Protein AF-A0ABD1EQE5-F1 (afdb_monomer_lite)

Radius of gyration: 62.03 Å; chains: 1; bounding box: 117×88×212 Å

Structure (mmCIF, N/CA/C/O backbone):
data_AF-A0ABD1EQE5-F1
#
_entry.id   AF-A0ABD1EQE5-F1
#
loop_
_atom_site.group_PDB
_atom_site.id
_atom_site.type_symbol
_atom_site.label_atom_id
_atom_site.label_alt_id
_atom_site.label_comp_id
_atom_site.label_asym_id
_atom_site.label_entity_id
_atom_site.label_seq_id
_atom_site.pdbx_PDB_ins_code
_atom_site.Cartn_x
_atom_site.Cartn_y
_atom_site.Cartn_z
_atom_site.occupancy
_atom_site.B_iso_or_equiv
_atom_site.auth_seq_id
_atom_site.auth_comp_id
_atom_site.auth_asym_id
_atom_site.auth_atom_id
_atom_site.pdbx_PDB_model_num
ATOM 1 N N . MET A 1 1 ? 11.397 -21.547 83.114 1.00 36.50 1 MET A N 1
ATOM 2 C CA . MET A 1 1 ? 11.587 -22.990 83.380 1.00 36.50 1 MET A CA 1
ATOM 3 C C . MET A 1 1 ? 10.713 -23.714 82.363 1.00 36.50 1 MET A C 1
ATOM 5 O O . MET A 1 1 ? 9.507 -23.575 82.460 1.00 36.50 1 MET A O 1
ATOM 9 N N . ALA A 1 2 ? 11.245 -24.028 81.175 1.00 34.75 2 ALA A N 1
ATOM 10 C CA . ALA A 1 2 ? 11.877 -25.315 80.811 1.00 34.75 2 ALA A CA 1
ATOM 11 C C . ALA A 1 2 ? 10.829 -26.460 80.877 1.00 34.75 2 ALA A C 1
ATOM 13 O O . ALA A 1 2 ? 10.224 -26.623 81.926 1.00 34.75 2 ALA A O 1
ATOM 14 N N . SER A 1 3 ? 10.509 -27.246 79.838 1.00 38.44 3 SER A N 1
ATOM 15 C CA . SER A 1 3 ? 11.343 -27.751 78.736 1.00 38.44 3 SER A CA 1
ATOM 16 C C . SER A 1 3 ? 10.497 -28.382 77.605 1.00 38.44 3 SER A C 1
ATOM 18 O O . SER A 1 3 ? 9.553 -29.104 77.898 1.00 38.44 3 SER A O 1
ATOM 20 N N . ASN A 1 4 ? 10.917 -28.167 76.351 1.00 39.38 4 ASN A N 1
ATOM 21 C CA . ASN A 1 4 ? 11.174 -29.151 75.275 1.00 39.38 4 ASN A CA 1
ATOM 22 C C . ASN A 1 4 ? 10.191 -30.297 74.941 1.00 39.38 4 ASN A C 1
ATOM 24 O O . ASN A 1 4 ? 9.980 -31.198 75.746 1.00 39.38 4 ASN A O 1
ATOM 28 N N . THR A 1 5 ? 9.796 -30.373 73.660 1.00 47.44 5 THR A N 1
ATOM 29 C CA . THR A 1 5 ? 10.167 -31.424 72.664 1.00 47.44 5 THR A CA 1
ATOM 30 C C . THR A 1 5 ? 9.496 -31.093 71.308 1.00 47.44 5 THR A C 1
ATOM 32 O O . THR A 1 5 ? 8.304 -30.820 71.281 1.00 47.44 5 THR A O 1
ATOM 35 N N . ASN A 1 6 ? 10.275 -30.808 70.250 1.00 37.81 6 ASN A N 1
ATOM 36 C CA . ASN A 1 6 ? 10.642 -31.697 69.117 1.00 37.81 6 ASN A CA 1
ATOM 37 C C . ASN A 1 6 ? 9.476 -31.988 68.135 1.00 37.81 6 ASN A C 1
ATOM 39 O O . ASN A 1 6 ? 8.396 -32.343 68.575 1.00 37.81 6 ASN A O 1
ATOM 43 N N . ASP A 1 7 ? 9.597 -31.987 66.804 1.00 36.97 7 ASP A N 1
ATOM 44 C CA . ASP A 1 7 ? 10.694 -31.741 65.858 1.00 36.97 7 ASP A CA 1
ATOM 45 C C . ASP A 1 7 ? 10.131 -31.896 64.415 1.00 36.97 7 ASP A C 1
ATOM 47 O O . ASP A 1 7 ? 9.078 -32.513 64.245 1.00 36.97 7 ASP A O 1
ATOM 51 N N . LYS A 1 8 ? 10.912 -31.473 63.406 1.00 38.47 8 LYS A N 1
ATOM 52 C CA . LYS A 1 8 ? 10.829 -31.772 61.946 1.00 38.47 8 LYS A CA 1
ATOM 53 C C . LYS A 1 8 ? 10.055 -30.824 61.016 1.00 38.47 8 LYS A C 1
ATOM 55 O O . LYS A 1 8 ? 8.949 -31.099 60.559 1.00 38.47 8 LYS A O 1
ATOM 60 N N . PHE A 1 9 ? 10.778 -29.779 60.619 1.00 34.81 9 PHE A N 1
ATOM 61 C CA . PHE A 1 9 ? 10.768 -29.195 59.274 1.00 34.81 9 PHE A CA 1
ATOM 62 C C . PHE A 1 9 ? 11.514 -30.121 58.290 1.00 34.81 9 PHE A C 1
ATOM 64 O O . PHE A 1 9 ? 12.523 -30.721 58.663 1.00 34.81 9 PHE A O 1
ATOM 71 N N . VAL A 1 10 ? 11.037 -30.223 57.046 1.00 43.88 10 VAL A N 1
ATOM 72 C CA . VAL A 1 10 ? 11.751 -30.850 55.921 1.00 43.88 10 VAL A CA 1
ATOM 73 C C . VAL A 1 10 ? 11.972 -29.778 54.860 1.00 43.88 10 VAL A C 1
ATOM 75 O O . VAL A 1 10 ? 11.009 -29.257 54.301 1.00 43.88 10 VAL A O 1
ATOM 78 N N . ASP A 1 11 ? 13.244 -29.462 54.626 1.00 37.62 11 ASP A N 1
ATOM 79 C CA . ASP A 1 11 ? 13.738 -28.662 53.508 1.00 37.62 11 ASP A CA 1
ATOM 80 C C . ASP A 1 11 ? 13.600 -29.440 52.192 1.00 37.62 11 ASP A C 1
ATOM 82 O O . ASP A 1 11 ? 13.929 -30.626 52.115 1.00 37.62 11 ASP A O 1
ATOM 86 N N . LEU A 1 12 ? 13.145 -28.753 51.145 1.00 37.25 12 LEU A N 1
ATOM 87 C CA . LEU A 1 12 ? 13.143 -29.224 49.762 1.00 37.25 12 LEU A CA 1
ATOM 88 C C . LEU A 1 12 ? 13.884 -28.183 48.922 1.00 37.25 12 LEU A C 1
ATOM 90 O O . LEU A 1 12 ? 13.314 -27.186 48.483 1.00 37.25 12 LEU A O 1
ATOM 94 N N . HIS A 1 13 ? 15.177 -28.435 48.747 1.00 41.34 13 HIS A N 1
ATOM 95 C CA . HIS A 1 13 ? 16.031 -27.835 47.733 1.00 41.34 13 HIS A CA 1
ATOM 96 C C . HIS A 1 13 ? 16.523 -28.961 46.808 1.00 41.34 13 HIS A C 1
ATOM 98 O O . HIS A 1 13 ? 16.702 -30.092 47.258 1.00 41.34 13 HIS A O 1
ATOM 104 N N . ASP A 1 14 ? 16.745 -28.599 45.544 1.00 38.81 14 ASP A N 1
ATOM 105 C CA . ASP A 1 14 ? 17.485 -29.316 44.493 1.00 38.81 14 ASP A CA 1
ATOM 106 C C . ASP A 1 14 ? 16.686 -30.238 43.558 1.00 38.81 14 ASP A C 1
ATOM 108 O O . ASP A 1 14 ? 16.529 -31.433 43.787 1.00 38.81 14 ASP A O 1
ATOM 112 N N . TYR A 1 15 ? 16.283 -29.667 42.416 1.00 36.75 15 TYR A N 1
ATOM 113 C CA . TYR A 1 15 ? 16.227 -30.368 41.129 1.00 36.75 15 TYR A CA 1
ATOM 114 C C . TYR A 1 15 ? 16.634 -29.399 40.006 1.00 36.75 15 TYR A C 1
ATOM 116 O O . TYR A 1 15 ? 15.793 -28.787 39.350 1.00 36.75 15 TYR A O 1
ATOM 124 N N . ASP A 1 16 ? 17.945 -29.274 39.797 1.00 36.00 16 ASP A N 1
ATOM 125 C CA . ASP A 1 16 ? 18.536 -28.814 38.539 1.00 36.00 16 ASP A CA 1
ATOM 126 C C . ASP A 1 16 ? 18.628 -30.020 37.590 1.00 36.00 16 ASP A C 1
ATOM 128 O O . ASP A 1 16 ? 19.339 -30.986 37.872 1.00 36.00 16 ASP A O 1
ATOM 132 N N . TRP A 1 17 ? 17.908 -29.983 36.464 1.00 42.78 17 TRP A N 1
ATOM 133 C CA . TRP A 1 17 ? 18.085 -30.938 35.364 1.00 42.78 17 TRP A CA 1
ATOM 134 C C . TRP A 1 17 ? 18.607 -30.203 34.127 1.00 42.78 17 TRP A C 1
ATOM 136 O O . TRP A 1 17 ? 17.960 -29.319 33.565 1.00 42.78 17 TRP A O 1
ATOM 146 N N . GLU A 1 18 ? 19.792 -30.618 33.692 1.00 34.59 18 GLU A N 1
ATOM 147 C CA . GLU A 1 18 ? 20.523 -30.149 32.521 1.00 34.59 18 GLU A CA 1
ATOM 148 C C . GLU A 1 18 ? 19.745 -30.370 31.210 1.00 34.59 18 GLU A C 1
ATOM 150 O O . GLU A 1 18 ? 19.454 -31.500 30.818 1.00 34.59 18 GLU A O 1
ATOM 155 N N . CYS A 1 19 ? 19.476 -29.298 30.459 1.00 35.41 19 CYS A N 1
ATOM 156 C CA . CYS A 1 19 ? 19.021 -29.380 29.067 1.00 35.41 19 CYS A CA 1
ATOM 157 C C . CYS A 1 19 ? 20.088 -28.780 28.140 1.00 35.41 19 CYS A C 1
ATOM 159 O O . CYS A 1 19 ? 19.960 -27.674 27.621 1.00 35.41 19 CYS A O 1
ATOM 161 N N . SER A 1 20 ? 21.195 -29.508 27.976 1.00 36.16 20 SER A N 1
ATOM 162 C CA . SER A 1 20 ? 22.268 -29.201 27.021 1.00 36.16 20 SER A CA 1
ATOM 163 C C . SER A 1 20 ? 22.683 -30.456 26.254 1.00 36.16 20 SER A C 1
ATOM 165 O O . SER A 1 20 ? 23.714 -31.055 26.535 1.00 36.16 20 SER A O 1
ATOM 167 N N . SER A 1 21 ? 21.880 -30.869 25.268 1.00 36.22 21 SER A N 1
ATOM 168 C CA . SER A 1 21 ? 22.338 -31.662 24.110 1.00 36.22 21 SER A CA 1
ATOM 169 C C . SER A 1 21 ? 21.183 -31.955 23.162 1.00 36.22 21 SER A C 1
ATOM 171 O O . SER A 1 21 ? 20.510 -32.963 23.320 1.00 36.22 21 SER A O 1
ATOM 173 N N . LEU A 1 22 ? 20.962 -31.091 22.165 1.00 34.62 22 LEU A N 1
ATOM 174 C CA . LEU A 1 22 ? 20.260 -31.439 20.914 1.00 34.62 22 LEU A CA 1
ATOM 175 C C . LEU A 1 22 ? 20.482 -30.357 19.837 1.00 34.62 22 LEU A C 1
ATOM 177 O O . LEU A 1 22 ? 19.563 -29.837 19.214 1.00 34.62 22 LEU A O 1
ATOM 181 N N . LYS A 1 23 ? 21.753 -30.010 19.606 1.00 41.19 23 LYS A N 1
ATOM 182 C CA . LYS A 1 23 ? 22.208 -29.294 18.403 1.00 41.19 23 LYS A CA 1
ATOM 183 C C . LYS A 1 23 ? 23.331 -30.083 17.742 1.00 41.19 23 LYS A C 1
ATOM 185 O O . LYS A 1 23 ? 24.490 -29.710 17.849 1.00 41.19 23 LYS A O 1
ATOM 190 N N . GLN A 1 24 ? 22.991 -31.185 17.079 1.00 39.94 24 GLN A N 1
ATOM 191 C CA . GLN A 1 24 ? 23.781 -31.752 15.981 1.00 39.94 24 GLN A CA 1
ATOM 192 C C . GLN A 1 24 ? 23.033 -32.935 15.362 1.00 39.94 24 GLN A C 1
ATOM 194 O O . GLN A 1 24 ? 22.607 -33.831 16.082 1.00 39.94 24 GLN A O 1
ATOM 199 N N . LYS A 1 25 ? 22.987 -32.950 14.024 1.00 38.41 25 LYS A N 1
ATOM 200 C CA . LYS A 1 25 ? 22.310 -33.900 13.119 1.00 38.41 25 LYS A CA 1
ATOM 201 C C . LYS A 1 25 ? 20.866 -33.520 12.790 1.00 38.41 25 LYS A C 1
ATOM 203 O O . LYS A 1 25 ? 19.945 -33.945 13.462 1.00 38.41 25 LYS A O 1
ATOM 208 N N . ILE A 1 26 ? 20.695 -32.777 11.699 1.00 34.84 26 ILE A N 1
ATOM 209 C CA . ILE A 1 26 ? 20.051 -33.273 10.474 1.00 34.84 26 ILE A CA 1
ATOM 210 C C . ILE A 1 26 ? 20.549 -32.361 9.351 1.00 34.84 26 ILE A C 1
ATOM 212 O O . ILE A 1 26 ? 20.173 -31.204 9.221 1.00 34.84 26 ILE A O 1
ATOM 216 N N . ASN A 1 27 ? 21.503 -32.889 8.598 1.00 35.00 27 ASN A N 1
ATOM 217 C CA . ASN A 1 27 ? 21.880 -32.416 7.281 1.00 35.00 27 ASN A CA 1
ATOM 218 C C . ASN A 1 27 ? 22.115 -33.699 6.476 1.00 35.00 27 ASN A C 1
ATOM 220 O O . ASN A 1 27 ? 22.775 -34.604 6.999 1.00 35.00 27 ASN A O 1
ATOM 224 N N . LYS A 1 28 ? 21.588 -33.746 5.246 1.00 40.06 28 LYS A N 1
ATOM 225 C CA . LYS A 1 28 ? 21.499 -34.874 4.289 1.00 40.06 28 LYS A CA 1
ATOM 226 C C . LYS A 1 28 ? 20.154 -35.608 4.268 1.00 40.06 28 LYS A C 1
ATOM 228 O O . LYS A 1 28 ? 19.977 -36.586 4.983 1.00 40.06 28 LYS A O 1
ATOM 233 N N . SER A 1 29 ? 19.305 -35.221 3.317 1.00 33.66 29 SER A N 1
ATOM 234 C CA . SER A 1 29 ? 18.952 -36.109 2.198 1.00 33.66 29 SER A CA 1
ATOM 235 C C . SER A 1 29 ? 18.052 -35.379 1.201 1.00 33.66 29 SER A C 1
ATOM 237 O O . SER A 1 29 ? 16.838 -35.328 1.379 1.00 33.66 29 SER A O 1
ATOM 239 N N . ASP A 1 30 ? 18.667 -34.866 0.136 1.00 39.84 30 ASP A N 1
ATOM 240 C CA . ASP A 1 30 ? 18.013 -34.684 -1.156 1.00 39.84 30 ASP A CA 1
ATOM 241 C C . ASP A 1 30 ? 17.651 -36.060 -1.719 1.00 39.84 30 ASP A C 1
ATOM 243 O O . ASP A 1 30 ? 18.525 -36.924 -1.849 1.00 39.84 30 ASP A O 1
ATOM 247 N N . LYS A 1 31 ? 16.381 -36.260 -2.074 1.00 38.16 31 LYS A N 1
ATOM 248 C CA . LYS A 1 31 ? 15.965 -37.167 -3.149 1.00 38.16 31 LYS A CA 1
ATOM 249 C C . LYS A 1 31 ? 14.550 -36.813 -3.599 1.00 38.16 31 LYS A C 1
ATOM 251 O O . LYS A 1 31 ? 13.582 -37.012 -2.873 1.00 38.16 31 LYS A O 1
ATOM 256 N N . LEU A 1 32 ? 14.499 -36.273 -4.813 1.00 38.09 32 LEU A N 1
ATOM 257 C CA . LEU A 1 32 ? 13.324 -36.074 -5.651 1.00 38.09 32 LEU A CA 1
ATOM 258 C C . LEU A 1 32 ? 12.562 -37.393 -5.833 1.00 38.09 32 LEU A C 1
ATOM 260 O O . LEU A 1 32 ? 13.154 -38.392 -6.243 1.00 38.09 32 LEU A O 1
ATOM 264 N N . VAL A 1 33 ? 11.257 -37.360 -5.573 1.00 36.16 33 VAL A N 1
ATOM 265 C CA . VAL A 1 33 ? 10.267 -38.308 -6.096 1.00 36.16 33 VAL A CA 1
ATOM 266 C C . VAL A 1 33 ? 9.081 -37.463 -6.562 1.00 36.16 33 VAL A C 1
ATOM 268 O O . VAL A 1 33 ? 8.516 -36.707 -5.773 1.00 36.16 33 VAL A O 1
ATOM 271 N N . GLU A 1 34 ? 8.781 -37.531 -7.857 1.00 42.22 34 GLU A N 1
ATOM 272 C CA . GLU A 1 34 ? 7.606 -36.920 -8.489 1.00 42.22 34 GLU A CA 1
ATOM 273 C C . GLU A 1 34 ? 6.311 -37.547 -7.941 1.00 42.22 34 GLU A C 1
ATOM 275 O O . GLU A 1 34 ? 6.298 -38.757 -7.695 1.00 42.22 34 GLU A O 1
ATOM 280 N N . PRO A 1 35 ? 5.212 -36.791 -7.768 1.00 44.31 35 PRO A N 1
ATOM 281 C CA . PRO A 1 35 ? 3.918 -37.393 -7.494 1.00 44.31 35 PRO A CA 1
ATOM 282 C C . PRO A 1 35 ? 3.145 -37.635 -8.796 1.00 44.31 35 PRO A C 1
ATOM 284 O O . PRO A 1 35 ? 2.847 -36.709 -9.549 1.00 44.31 35 PRO A O 1
ATOM 287 N N . GLU A 1 36 ? 2.818 -38.908 -9.014 1.00 36.69 36 GLU A N 1
ATOM 288 C CA . GLU A 1 36 ? 1.867 -39.392 -10.011 1.00 36.69 36 GLU A CA 1
ATOM 289 C C . GLU A 1 36 ? 0.434 -38.902 -9.738 1.00 36.69 36 GLU A C 1
ATOM 291 O O . GLU A 1 36 ? 0.013 -38.687 -8.597 1.00 36.69 36 GLU A O 1
ATOM 296 N N . ASP A 1 37 ? -0.314 -38.780 -10.833 1.00 41.03 37 ASP A N 1
ATOM 297 C CA . ASP A 1 37 ? -1.721 -38.412 -10.933 1.00 41.03 37 ASP A CA 1
ATOM 298 C C . ASP A 1 37 ? -2.649 -39.241 -10.027 1.00 41.03 37 ASP A C 1
ATOM 300 O O . ASP A 1 37 ? -2.826 -40.446 -10.218 1.00 41.03 37 ASP A O 1
ATOM 304 N N . PHE A 1 38 ? -3.362 -38.570 -9.117 1.00 33.16 38 PHE A N 1
ATOM 305 C CA . PHE A 1 38 ? -4.524 -39.134 -8.425 1.00 33.16 38 PHE A CA 1
ATOM 306 C C . PHE A 1 38 ? -5.801 -38.383 -8.820 1.00 33.16 38 PHE A C 1
ATOM 308 O O . PHE A 1 38 ? -6.088 -37.288 -8.339 1.00 33.16 38 PHE A O 1
ATOM 315 N N . LYS A 1 39 ? -6.595 -39.011 -9.695 1.00 40.59 39 LYS A N 1
ATOM 316 C CA . LYS A 1 39 ? -8.013 -38.693 -9.904 1.00 40.59 39 LYS A CA 1
ATOM 317 C C . LYS A 1 39 ? -8.822 -39.231 -8.725 1.00 40.59 39 LYS A C 1
ATOM 319 O O . LYS A 1 39 ? -8.800 -40.433 -8.469 1.00 40.59 39 LYS A O 1
ATOM 324 N N . LEU A 1 40 ? -9.582 -38.363 -8.062 1.00 34.91 40 LEU A N 1
ATOM 325 C CA . LEU A 1 40 ? -10.651 -38.758 -7.148 1.00 34.91 40 LEU A CA 1
ATOM 326 C C . LEU A 1 40 ? -11.962 -38.113 -7.600 1.00 34.91 40 LEU A C 1
ATOM 328 O O . LEU A 1 40 ? -12.157 -36.905 -7.484 1.00 34.91 40 LEU A O 1
ATOM 332 N N . ASP A 1 41 ? -12.848 -38.959 -8.121 1.00 36.59 41 ASP A N 1
ATOM 333 C CA . ASP A 1 41 ? -14.261 -38.665 -8.326 1.00 36.59 41 ASP A CA 1
ATOM 334 C C . ASP A 1 41 ? -14.945 -38.429 -6.971 1.00 36.59 41 ASP A C 1
ATOM 336 O O . ASP A 1 41 ? -14.766 -39.200 -6.027 1.00 36.59 41 ASP A O 1
ATOM 340 N N . SER A 1 42 ? -15.769 -37.384 -6.879 1.00 34.06 42 SER A N 1
ATOM 341 C CA . SER A 1 42 ? -16.669 -37.148 -5.745 1.00 34.06 42 SER A CA 1
ATOM 342 C C . SER A 1 42 ? -18.108 -37.019 -6.248 1.00 34.06 42 SER A C 1
ATOM 344 O O . SER A 1 42 ? -18.366 -36.173 -7.108 1.00 34.06 42 SER A O 1
ATOM 346 N N . PRO A 1 43 ? -19.069 -37.813 -5.736 1.00 46.91 43 PRO A N 1
ATOM 347 C CA . PRO A 1 43 ? -20.470 -37.656 -6.080 1.00 46.91 43 PRO A CA 1
ATOM 348 C C . PRO A 1 43 ? -21.180 -36.666 -5.148 1.00 46.91 43 PRO A C 1
ATOM 350 O O . PRO A 1 43 ? -20.974 -36.616 -3.937 1.00 46.91 43 PRO A O 1
ATOM 353 N N . SER A 1 44 ? -22.080 -35.912 -5.768 1.00 37.34 44 SER A N 1
ATOM 354 C CA . SER A 1 44 ? -23.047 -34.981 -5.195 1.00 37.34 44 SER A CA 1
ATOM 355 C C . SER A 1 44 ? -23.954 -35.597 -4.123 1.00 37.34 44 SER A C 1
ATOM 357 O O . SER A 1 44 ? -24.582 -36.627 -4.378 1.00 37.34 44 SER A O 1
ATOM 359 N N . LEU A 1 45 ? -24.176 -34.882 -3.014 1.00 32.53 45 LEU A N 1
ATOM 360 C CA . LEU A 1 45 ? -25.354 -35.080 -2.165 1.00 32.53 45 LEU A CA 1
ATOM 361 C C . LEU A 1 45 ? -26.027 -33.739 -1.838 1.00 32.53 45 LEU A C 1
ATOM 363 O O . LEU A 1 45 ? -25.461 -32.871 -1.182 1.00 32.53 45 LEU A O 1
ATOM 367 N N . LYS A 1 46 ? -27.267 -33.600 -2.316 1.00 38.50 46 LYS A N 1
ATOM 368 C CA . LYS A 1 46 ? -28.228 -32.555 -1.948 1.00 38.50 46 LYS A CA 1
ATOM 369 C C . LYS A 1 46 ? -28.860 -32.913 -0.606 1.00 38.50 46 LYS A C 1
ATOM 371 O O . LYS A 1 46 ? -29.422 -34.001 -0.514 1.00 38.50 46 LYS A O 1
ATOM 376 N N . GLN A 1 47 ? -28.928 -31.982 0.345 1.00 32.22 47 GLN A N 1
ATOM 377 C CA . GLN A 1 47 ? -29.996 -31.978 1.350 1.00 32.22 47 GLN A CA 1
ATOM 378 C C . GLN A 1 47 ? -30.488 -30.556 1.639 1.00 32.22 47 GLN A C 1
ATOM 380 O O . GLN A 1 47 ? -29.722 -29.651 1.946 1.00 32.22 47 GLN A O 1
ATOM 385 N N . LYS A 1 48 ? -31.807 -30.404 1.482 1.00 37.56 48 LYS A N 1
ATOM 386 C CA . LYS A 1 48 ? -32.649 -29.291 1.925 1.00 37.56 48 LYS A CA 1
ATOM 387 C C . LYS A 1 48 ? -32.923 -29.448 3.418 1.00 37.56 48 LYS A C 1
ATOM 389 O O . LYS A 1 48 ? -33.312 -30.546 3.802 1.00 37.56 48 LYS A O 1
ATOM 394 N N . THR A 1 49 ? -32.955 -28.350 4.169 1.00 31.59 49 THR A N 1
ATOM 395 C CA . THR A 1 49 ? -33.915 -28.179 5.273 1.00 31.59 49 THR A CA 1
ATOM 396 C C . THR A 1 49 ? -34.269 -26.706 5.452 1.00 31.59 49 THR A C 1
ATOM 398 O O . THR A 1 49 ? -33.410 -25.877 5.733 1.00 31.59 49 THR A O 1
ATOM 401 N N . ASN A 1 50 ? -35.562 -26.427 5.285 1.00 31.56 50 ASN A N 1
ATOM 402 C CA . ASN A 1 50 ? -36.268 -25.251 5.780 1.00 31.56 50 ASN A CA 1
ATOM 403 C C . ASN A 1 50 ? -36.303 -25.268 7.312 1.00 31.56 50 ASN A C 1
ATOM 405 O O . ASN A 1 50 ? -36.590 -26.328 7.858 1.00 31.56 50 ASN A O 1
ATOM 409 N N . THR A 1 51 ? -36.217 -24.101 7.950 1.00 31.30 51 THR A N 1
ATOM 410 C CA . THR A 1 51 ? -37.100 -23.726 9.072 1.00 31.30 51 THR A CA 1
ATOM 411 C C . THR A 1 51 ? -37.121 -22.206 9.229 1.00 31.30 51 THR A C 1
ATOM 413 O O . THR A 1 51 ? -36.097 -21.572 9.455 1.00 31.30 51 THR A O 1
ATOM 416 N N . SER A 1 52 ? -38.326 -21.668 9.068 1.00 33.56 52 SER A N 1
ATOM 417 C CA . SER A 1 52 ? -38.805 -20.358 9.511 1.00 33.56 52 SER A CA 1
ATOM 418 C C . SER A 1 52 ? -38.774 -20.279 11.036 1.00 33.56 52 SER A C 1
ATOM 420 O O . SER A 1 52 ? -39.141 -21.272 11.649 1.00 33.56 52 SER A O 1
ATOM 422 N N . ASP A 1 53 ? -38.479 -19.109 11.616 1.00 29.98 53 ASP A N 1
ATOM 423 C CA . ASP A 1 53 ? -39.255 -18.603 12.757 1.00 29.98 53 ASP A CA 1
ATOM 424 C C . ASP A 1 53 ? -39.119 -17.085 12.976 1.00 29.98 53 ASP A C 1
ATOM 426 O O . ASP A 1 53 ? -38.061 -16.482 12.815 1.00 29.98 53 ASP A O 1
ATOM 430 N N . LYS A 1 54 ? -40.274 -16.490 13.297 1.00 40.28 54 LYS A N 1
ATOM 431 C CA . LYS A 1 54 ? -40.557 -15.082 13.620 1.00 40.28 54 LYS A CA 1
ATOM 432 C C . LYS A 1 54 ? -40.108 -14.745 15.043 1.00 40.28 54 LYS A C 1
ATOM 434 O O . LYS A 1 54 ? -40.375 -15.551 15.924 1.00 40.28 54 LYS A O 1
ATOM 439 N N . PHE A 1 55 ? -39.662 -13.511 15.310 1.00 29.02 55 PHE A N 1
ATOM 440 C CA . PHE A 1 55 ? -39.877 -12.871 16.619 1.00 29.02 55 PHE A CA 1
ATOM 441 C C . PHE A 1 55 ? -39.974 -11.334 16.537 1.00 29.02 55 PHE A C 1
ATOM 443 O O . PHE A 1 55 ? -39.495 -10.722 15.587 1.00 29.02 55 PHE A O 1
ATOM 450 N N . MET A 1 56 ? -40.710 -10.779 17.506 1.00 32.31 56 MET A N 1
ATOM 451 C CA . MET A 1 56 ? -41.331 -9.447 17.585 1.00 32.31 56 MET A CA 1
ATOM 452 C C . MET A 1 56 ? -40.411 -8.282 18.000 1.00 32.31 56 MET A C 1
ATOM 454 O O . MET A 1 56 ? -39.358 -8.480 18.595 1.00 32.31 56 MET A O 1
ATOM 458 N N . GLU A 1 57 ? -40.928 -7.083 17.706 1.00 39.59 57 GLU A N 1
ATOM 459 C CA . GLU A 1 57 ? -40.560 -5.704 18.073 1.00 39.59 57 GLU A CA 1
ATOM 460 C C . GLU A 1 57 ? -40.067 -5.452 19.512 1.00 39.59 57 GLU A C 1
ATOM 462 O O . GLU A 1 57 ? -40.550 -6.079 20.455 1.00 39.59 57 GLU A O 1
ATOM 467 N N . LEU A 1 58 ? -39.226 -4.412 19.671 1.00 30.25 58 LEU A N 1
ATOM 468 C CA . LEU A 1 58 ? -39.454 -3.301 20.617 1.00 30.25 58 LEU A CA 1
ATOM 469 C C . LEU A 1 58 ? -38.527 -2.092 20.333 1.00 30.25 58 LEU A C 1
ATOM 471 O O . LEU A 1 58 ? -37.303 -2.213 20.314 1.00 30.25 58 LEU A O 1
ATOM 47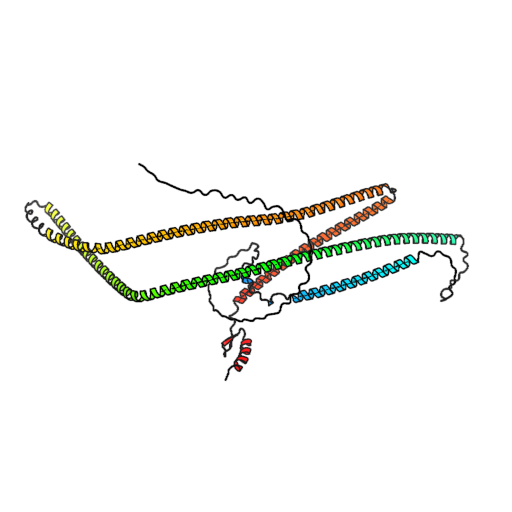5 N N . GLU A 1 59 ? -39.166 -0.936 20.123 1.00 33.78 59 GLU A N 1
ATOM 476 C CA . GLU A 1 59 ? -38.669 0.451 20.249 1.00 33.78 59 GLU A CA 1
ATOM 477 C C . GLU A 1 59 ? -38.206 0.711 21.715 1.00 33.78 59 GLU A C 1
ATOM 479 O O . GLU A 1 59 ? -38.493 -0.093 22.597 1.00 33.78 59 GLU A O 1
ATOM 484 N N . ASP A 1 60 ? -37.520 1.763 22.170 1.00 35.50 60 ASP A N 1
ATOM 485 C CA . ASP A 1 60 ? -37.206 3.115 21.705 1.00 35.50 60 ASP A CA 1
ATOM 486 C C . ASP A 1 60 ? -36.165 3.713 22.693 1.00 35.50 60 ASP A C 1
ATOM 488 O O . ASP A 1 60 ? -36.062 3.227 23.819 1.00 35.50 60 ASP A O 1
ATOM 492 N N . PHE A 1 61 ? -35.440 4.773 22.300 1.00 30.61 61 PHE A N 1
ATOM 493 C CA . PHE A 1 61 ? -34.921 5.912 23.109 1.00 30.61 61 PHE A CA 1
ATOM 494 C C . PHE A 1 61 ? -33.596 6.449 22.542 1.00 30.61 61 PHE A C 1
ATOM 496 O O . PHE A 1 61 ? -32.521 5.902 22.800 1.00 30.61 61 PHE A O 1
ATOM 503 N N . ARG A 1 62 ? -33.628 7.630 21.908 1.00 32.41 62 ARG A N 1
ATOM 504 C CA . ARG A 1 62 ? -32.501 8.571 22.011 1.00 32.41 62 ARG A CA 1
ATOM 505 C C . ARG A 1 62 ? -32.916 10.028 21.862 1.00 32.41 62 ARG A C 1
ATOM 507 O O . ARG A 1 62 ? -33.495 10.452 20.870 1.00 32.41 62 ARG A O 1
ATOM 514 N N . SER A 1 63 ? -32.554 10.776 22.895 1.00 34.31 63 SER A N 1
ATOM 515 C CA . SER A 1 63 ? -32.767 12.202 23.075 1.00 34.31 63 SER A CA 1
ATOM 516 C C . SER A 1 63 ? -31.809 13.053 22.238 1.00 34.31 63 SER A C 1
ATOM 518 O O . SER A 1 63 ? -30.633 12.733 22.073 1.00 34.31 63 SER A O 1
ATOM 520 N N . ASN A 1 64 ? -32.338 14.191 21.794 1.00 32.59 64 ASN A N 1
ATOM 521 C CA . ASN A 1 64 ? -31.646 15.312 21.165 1.00 32.59 64 ASN A CA 1
ATOM 522 C C . ASN A 1 64 ? -30.514 15.900 22.028 1.00 32.59 64 ASN A C 1
ATOM 524 O O . ASN A 1 64 ? -30.728 16.194 23.204 1.00 32.59 64 ASN A O 1
ATOM 528 N N . SER A 1 65 ? -29.389 16.263 21.402 1.00 31.83 65 SER A N 1
ATOM 529 C CA . SER A 1 65 ? -28.653 17.473 21.792 1.00 31.83 65 SER A CA 1
ATOM 530 C C . SER A 1 65 ? -27.878 18.092 20.625 1.00 31.83 65 SER A C 1
ATOM 532 O O . SER A 1 65 ? -27.219 17.418 19.841 1.00 31.83 65 SER A O 1
ATOM 534 N N . SER A 1 66 ? -28.006 19.408 20.571 1.00 33.28 66 SER A N 1
ATOM 535 C CA . SER A 1 66 ? -27.649 20.421 19.583 1.00 33.28 66 SER A CA 1
ATOM 536 C C . SER A 1 66 ? -26.169 20.622 19.215 1.00 33.28 66 SER A C 1
ATOM 538 O O . SER A 1 66 ? -25.261 20.481 20.026 1.00 33.28 66 SER A O 1
ATOM 540 N N . LYS A 1 67 ? -26.028 21.102 17.971 1.00 38.31 67 LYS A N 1
ATOM 541 C CA . LYS A 1 67 ? -24.901 21.713 17.242 1.00 38.31 67 LYS A CA 1
ATOM 542 C C . LYS A 1 67 ? -24.029 22.715 18.023 1.00 38.31 67 LYS A C 1
ATOM 544 O O . LYS A 1 67 ? -24.558 23.596 18.695 1.00 38.31 67 LYS A O 1
ATOM 549 N N . SER A 1 68 ? -22.730 22.728 17.705 1.00 29.88 68 SER A N 1
ATOM 550 C CA . SER A 1 68 ? -21.950 23.957 17.477 1.00 29.88 68 SER A CA 1
ATOM 551 C C . SER A 1 68 ? -20.777 23.694 16.515 1.00 29.88 68 SER A C 1
ATOM 553 O O . SER A 1 68 ? -20.287 22.577 16.385 1.00 29.88 68 SER A O 1
ATOM 555 N N . SER A 1 69 ? -20.418 24.727 15.759 1.00 37.00 69 SER A N 1
ATOM 556 C CA . SER A 1 69 ? -19.610 24.730 14.535 1.00 37.00 69 SER A CA 1
ATOM 557 C C . SER A 1 69 ? -18.189 25.267 14.746 1.00 37.00 69 SER A C 1
ATOM 559 O O . SER A 1 69 ? -18.049 26.313 15.376 1.00 37.00 69 SER A O 1
ATOM 561 N N . SER A 1 70 ? -17.179 24.657 14.111 1.00 31.64 70 SER A N 1
ATOM 562 C CA . SER A 1 70 ? -15.982 25.337 13.566 1.00 31.64 70 SER A CA 1
ATOM 563 C C . SER A 1 70 ? -15.204 24.385 12.635 1.00 31.64 70 SER A C 1
ATOM 565 O O . SER A 1 70 ? -15.042 23.222 13.007 1.00 31.64 70 SER A O 1
ATOM 567 N N . PRO A 1 71 ? -14.716 24.827 11.458 1.00 47.41 71 PRO A N 1
ATOM 568 C CA . PRO A 1 71 ? -13.929 23.996 10.553 1.00 47.41 71 PRO A CA 1
ATOM 569 C C . PRO A 1 71 ? -12.429 24.198 10.805 1.00 47.41 71 PRO A C 1
ATOM 571 O O . PRO A 1 71 ? -11.992 25.334 10.943 1.00 47.41 71 PRO A O 1
ATOM 574 N N . ASP A 1 72 ? -11.685 23.097 10.920 1.00 42.88 72 ASP A N 1
ATOM 575 C CA . ASP A 1 72 ? -10.289 22.930 10.475 1.00 42.88 72 ASP A CA 1
ATOM 576 C C . ASP A 1 72 ? -9.695 21.676 11.131 1.00 42.88 72 ASP A C 1
ATOM 578 O O . ASP A 1 72 ? -9.292 21.690 12.293 1.00 42.88 72 ASP A O 1
ATOM 582 N N . SER A 1 73 ? -9.673 20.560 10.396 1.00 37.00 73 SER A N 1
ATOM 583 C CA . SER A 1 73 ? -8.621 19.526 10.443 1.00 37.00 73 SER A CA 1
ATOM 584 C C . SER A 1 73 ? -9.018 18.310 9.602 1.00 37.00 73 SER A C 1
ATOM 586 O O . SER A 1 73 ? -10.145 17.826 9.652 1.00 37.00 73 SER A O 1
ATOM 588 N N . HIS A 1 74 ? -8.058 17.829 8.813 1.00 44.53 74 HIS A N 1
ATOM 589 C CA . HIS A 1 74 ? -8.115 16.600 8.027 1.00 44.53 74 HIS A CA 1
ATOM 590 C C . HIS A 1 74 ? -8.663 15.415 8.843 1.00 44.53 74 HIS A C 1
ATOM 592 O O . HIS A 1 74 ? -7.990 14.949 9.763 1.00 44.53 74 HIS A O 1
ATOM 598 N N . SER A 1 75 ? -9.843 14.891 8.488 1.00 33.25 75 SER A N 1
ATOM 599 C CA . SER A 1 75 ? -10.338 13.622 9.027 1.00 33.25 75 SER A CA 1
ATOM 600 C C . SER A 1 75 ? -10.110 12.491 8.021 1.00 33.25 75 SER A C 1
ATOM 602 O O . SER A 1 75 ? -10.563 12.513 6.879 1.00 33.25 75 SER A O 1
ATOM 604 N N . PHE A 1 76 ? -9.345 11.494 8.459 1.00 36.91 76 PHE A N 1
ATOM 605 C CA . PHE A 1 76 ? -9.331 10.164 7.865 1.00 36.91 76 PHE A CA 1
ATOM 606 C C . PHE A 1 76 ? -10.688 9.509 8.148 1.00 36.91 76 PHE A C 1
ATOM 608 O O . PHE A 1 76 ? -11.118 9.463 9.304 1.00 36.91 76 PHE A O 1
ATOM 615 N N . VAL A 1 77 ? -11.348 8.981 7.115 1.00 36.50 77 VAL A N 1
ATOM 616 C CA . VAL A 1 77 ? -12.534 8.133 7.282 1.00 36.50 77 VAL A CA 1
ATOM 617 C C . VAL A 1 77 ? -12.067 6.795 7.851 1.00 36.50 77 VAL A C 1
ATOM 619 O O . VAL A 1 77 ? -11.586 5.920 7.138 1.00 36.50 77 VAL A O 1
ATOM 622 N N . VAL A 1 78 ? -12.157 6.662 9.171 1.00 41.50 78 VAL A N 1
ATOM 623 C CA . VAL A 1 78 ? -12.050 5.376 9.858 1.00 41.50 78 VAL A CA 1
ATOM 624 C C . VAL A 1 78 ? -13.432 4.734 9.801 1.00 41.50 78 VAL A C 1
ATOM 626 O O . VAL A 1 78 ? -14.350 5.194 10.480 1.00 41.50 78 VAL A O 1
ATOM 629 N N . ILE A 1 79 ? -13.568 3.686 8.986 1.00 36.31 79 ILE A N 1
ATOM 630 C CA . ILE A 1 79 ? -14.728 2.786 8.982 1.00 36.31 79 ILE A CA 1
ATOM 631 C C . ILE A 1 79 ? -14.845 2.215 10.400 1.00 36.31 79 ILE A C 1
ATOM 633 O O . ILE A 1 79 ? -13.942 1.530 10.878 1.00 36.31 79 ILE A O 1
ATOM 637 N N . LYS A 1 80 ? -15.903 2.599 11.121 1.00 44.62 80 LYS A N 1
ATOM 638 C CA . LYS A 1 80 ? -15.990 2.450 12.583 1.00 44.62 80 LYS A CA 1
ATOM 639 C C . LYS A 1 80 ? -16.849 1.279 13.062 1.00 44.62 80 LYS A C 1
ATOM 641 O O . LYS A 1 80 ? -17.086 1.181 14.263 1.00 44.62 80 LYS A O 1
ATOM 646 N N . SER A 1 81 ? -17.305 0.392 12.184 1.00 47.91 81 SER A N 1
ATOM 647 C CA . SER A 1 81 ? -18.181 -0.707 12.588 1.00 47.91 81 SER A CA 1
ATOM 648 C C . SER A 1 81 ? -18.211 -1.829 11.552 1.00 47.91 81 SER A C 1
ATOM 650 O O . SER A 1 81 ? -18.384 -1.566 10.369 1.00 47.91 81 SER A O 1
ATOM 652 N N . CYS A 1 82 ? -18.088 -3.083 12.002 1.00 44.62 82 CYS A N 1
ATOM 653 C CA . CYS A 1 82 ? -18.323 -4.271 11.171 1.00 44.62 82 CYS A CA 1
ATOM 654 C C . CYS A 1 82 ? -19.811 -4.494 10.836 1.00 44.62 82 CYS A C 1
ATOM 656 O O . CYS A 1 82 ? -20.110 -5.416 10.089 1.00 44.62 82 CYS A O 1
ATOM 658 N N . ALA A 1 83 ? -20.733 -3.691 11.382 1.00 50.59 83 ALA A N 1
ATOM 659 C CA . ALA A 1 83 ? -22.173 -3.862 11.170 1.00 50.59 83 ALA A CA 1
ATOM 660 C C . ALA A 1 83 ? -22.673 -3.338 9.808 1.00 50.59 83 ALA A C 1
ATOM 662 O O . ALA A 1 83 ? -23.775 -3.682 9.406 1.00 50.59 83 ALA A O 1
ATOM 663 N N . ASP A 1 84 ? -21.864 -2.557 9.084 1.00 45.47 84 ASP A N 1
ATOM 664 C CA . ASP A 1 84 ? -22.270 -1.931 7.814 1.00 45.47 84 ASP A CA 1
ATOM 665 C C . ASP A 1 84 ? -21.922 -2.792 6.576 1.00 45.47 84 ASP A C 1
ATOM 667 O O . ASP A 1 84 ? -22.119 -2.364 5.442 1.00 45.47 84 ASP A O 1
ATOM 671 N N . LEU A 1 85 ? -21.380 -4.004 6.772 1.00 51.94 85 LEU A N 1
ATOM 672 C CA . LEU A 1 85 ? -21.024 -4.941 5.692 1.00 51.94 85 LEU A CA 1
ATOM 673 C C . LEU A 1 85 ? -22.102 -5.999 5.406 1.00 51.94 85 LEU A C 1
ATOM 675 O O . LEU A 1 85 ? -22.038 -6.638 4.360 1.00 51.94 85 LEU A O 1
ATOM 679 N N . ASP A 1 86 ? -23.092 -6.165 6.287 1.00 52.97 86 ASP A N 1
ATOM 680 C CA . ASP A 1 86 ? -24.143 -7.186 6.142 1.00 52.97 86 ASP A CA 1
ATOM 681 C C . ASP A 1 86 ? -25.332 -6.723 5.264 1.00 52.97 86 ASP A C 1
ATOM 683 O O . ASP A 1 86 ? -26.255 -7.500 5.024 1.00 52.97 86 ASP A O 1
ATOM 687 N N . GLU A 1 87 ? -25.314 -5.483 4.750 1.00 50.94 87 GLU A N 1
ATOM 688 C CA . GLU A 1 87 ? -26.347 -4.938 3.842 1.00 50.94 87 GLU A CA 1
ATOM 689 C C . GLU A 1 87 ? -25.926 -4.869 2.360 1.00 50.94 87 GLU A C 1
ATOM 691 O O . GLU A 1 87 ? -26.717 -4.429 1.525 1.00 50.94 87 GLU A O 1
ATOM 696 N N . LEU A 1 88 ? -24.723 -5.327 1.994 1.00 47.16 88 LEU A N 1
ATOM 697 C CA . LEU A 1 88 ? -24.359 -5.475 0.580 1.00 47.16 88 LEU A CA 1
ATOM 698 C C . LEU A 1 88 ? -24.986 -6.760 0.036 1.00 47.16 88 LEU A C 1
ATOM 700 O O . LEU A 1 88 ? -24.588 -7.865 0.401 1.00 47.16 88 LEU A O 1
ATOM 704 N N . SER A 1 89 ? -26.001 -6.602 -0.810 1.00 58.41 89 SER A N 1
ATOM 705 C CA . SER A 1 89 ? -26.645 -7.719 -1.491 1.00 58.41 89 SER A CA 1
ATOM 706 C C . SER A 1 89 ? -25.678 -8.349 -2.499 1.00 58.41 89 SER A C 1
ATOM 708 O O . SER A 1 89 ? -24.884 -7.644 -3.122 1.00 58.41 89 SER A O 1
ATOM 710 N N . ASP A 1 90 ? -25.740 -9.672 -2.689 1.00 56.84 90 ASP A N 1
ATOM 711 C CA . ASP A 1 90 ? -24.911 -10.383 -3.682 1.00 56.84 90 ASP A CA 1
ATOM 712 C C . ASP A 1 90 ? -25.113 -9.849 -5.123 1.00 56.84 90 ASP A C 1
ATOM 714 O O . ASP A 1 90 ? -24.282 -10.101 -5.995 1.00 56.84 90 ASP A O 1
ATOM 718 N N . ASP A 1 91 ? -26.171 -9.064 -5.365 1.00 58.41 91 ASP A N 1
ATOM 719 C CA . ASP A 1 91 ? -26.464 -8.394 -6.637 1.00 58.41 91 ASP A CA 1
ATOM 720 C C . ASP A 1 91 ? -25.579 -7.150 -6.900 1.00 58.41 91 ASP A C 1
ATOM 722 O O . ASP A 1 91 ? -25.512 -6.674 -8.034 1.00 58.41 91 ASP A O 1
ATOM 726 N N . ASP A 1 92 ? -24.862 -6.640 -5.889 1.00 52.53 92 ASP A N 1
ATOM 727 C CA . ASP A 1 92 ? -23.957 -5.482 -6.006 1.00 52.53 92 ASP A CA 1
ATOM 728 C C . ASP A 1 92 ? -22.499 -5.876 -6.325 1.00 52.53 92 ASP A C 1
ATOM 730 O O . ASP A 1 92 ? -21.625 -5.013 -6.482 1.00 52.53 92 ASP A O 1
ATOM 734 N N . ILE A 1 93 ? -22.208 -7.178 -6.441 1.00 58.66 93 ILE A N 1
ATOM 735 C CA . ILE A 1 93 ? -20.893 -7.674 -6.856 1.00 58.66 93 ILE A CA 1
ATOM 736 C C . ILE A 1 93 ? -20.825 -7.622 -8.392 1.00 58.66 93 ILE A C 1
ATOM 738 O O . ILE A 1 93 ? -21.578 -8.333 -9.058 1.00 58.66 93 ILE A O 1
ATOM 742 N N . PRO A 1 94 ? -19.931 -6.812 -8.995 1.00 55.50 94 PRO A N 1
ATOM 743 C CA . PRO A 1 94 ? -19.835 -6.712 -10.446 1.00 55.50 94 PRO A CA 1
ATOM 744 C C . PRO A 1 94 ? -19.541 -8.083 -11.060 1.00 55.50 94 PRO A C 1
ATOM 746 O O . PRO A 1 94 ? -18.577 -8.751 -10.679 1.00 55.50 94 PRO A O 1
ATOM 749 N N . ASP A 1 95 ? -20.384 -8.483 -12.014 1.00 62.91 95 ASP A N 1
ATOM 750 C CA . ASP A 1 95 ? -20.338 -9.790 -12.661 1.00 62.91 95 ASP A CA 1
ATOM 751 C C . ASP A 1 95 ? -18.954 -10.057 -13.280 1.00 62.91 95 ASP A C 1
ATOM 753 O O . ASP A 1 95 ? -18.534 -9.451 -14.272 1.00 62.91 95 ASP A O 1
ATOM 757 N N . ILE A 1 96 ? -18.229 -10.992 -12.662 1.00 62.94 96 ILE A N 1
ATOM 758 C CA . ILE A 1 96 ? -16.871 -11.405 -13.032 1.00 62.94 96 ILE A CA 1
ATOM 759 C C . ILE A 1 96 ? -16.858 -12.055 -14.433 1.00 62.94 96 ILE A C 1
ATOM 761 O O . ILE A 1 96 ? -15.798 -12.139 -15.064 1.00 62.94 96 ILE A O 1
ATOM 765 N N . SER A 1 97 ? -18.021 -12.458 -14.964 1.00 63.88 97 SER A N 1
ATOM 766 C CA . SER A 1 97 ? -18.154 -13.026 -16.309 1.00 63.88 97 SER A CA 1
ATOM 767 C C . SER A 1 97 ? -17.661 -12.068 -17.407 1.00 63.88 97 SER A C 1
ATOM 769 O O . SER A 1 97 ? -16.925 -12.502 -18.298 1.00 63.88 97 SER A O 1
ATOM 771 N N . MET A 1 98 ? -17.916 -10.756 -17.284 1.00 63.97 98 MET A N 1
ATOM 772 C CA . MET A 1 98 ? -17.456 -9.760 -18.263 1.00 63.97 98 MET A CA 1
ATOM 773 C C . MET A 1 98 ? -15.931 -9.639 -18.316 1.00 63.97 98 MET A C 1
ATOM 775 O O . MET A 1 98 ? -15.353 -9.466 -19.389 1.00 63.97 98 MET A O 1
ATOM 779 N N . LEU A 1 99 ? -15.250 -9.753 -17.171 1.00 68.50 99 LEU A N 1
ATOM 780 C CA . LEU A 1 99 ? -13.785 -9.694 -17.127 1.00 68.50 99 LEU A CA 1
ATOM 781 C C . LEU A 1 99 ? -13.155 -10.937 -17.768 1.00 68.50 99 LEU A C 1
ATOM 783 O O . LEU A 1 99 ? -12.080 -10.849 -18.364 1.00 68.50 99 LEU A O 1
ATOM 787 N N . SER A 1 100 ? -13.827 -12.089 -17.686 1.00 74.25 100 SER A N 1
ATOM 788 C CA . SER A 1 100 ? -13.391 -13.311 -18.365 1.00 74.25 100 SER A CA 1
ATOM 789 C C . SER A 1 100 ? -13.537 -13.207 -19.885 1.00 74.25 100 SER A C 1
ATOM 791 O O . SER A 1 100 ? -12.654 -13.653 -20.619 1.00 74.25 100 SER A O 1
ATOM 793 N N . GLU A 1 101 ? -14.618 -12.596 -20.367 1.00 78.94 101 GLU A N 1
ATOM 794 C CA . GLU A 1 101 ? -14.867 -12.403 -21.799 1.00 78.94 101 GLU A CA 1
ATOM 795 C C . GLU A 1 101 ? -13.914 -11.356 -22.403 1.00 78.94 101 GLU A C 1
ATOM 797 O O . GLU A 1 101 ? -13.313 -11.580 -23.455 1.00 78.94 101 GLU A O 1
ATOM 802 N N . GLN A 1 102 ? -13.650 -10.266 -21.672 1.00 76.94 102 GLN A N 1
ATOM 803 C CA . GLN A 1 102 ? -12.673 -9.250 -22.073 1.00 76.94 102 GLN A CA 1
ATOM 804 C C . GLN A 1 102 ? -11.238 -9.804 -22.129 1.00 76.94 102 GLN A C 1
ATOM 806 O O . GLN A 1 102 ? -10.440 -9.405 -22.981 1.00 76.94 102 GLN A O 1
ATOM 811 N N . LYS A 1 103 ? -10.907 -10.761 -21.253 1.00 88.12 103 LYS A N 1
ATOM 812 C CA . LYS A 1 103 ? -9.624 -11.471 -21.283 1.00 88.12 103 LYS A CA 1
ATOM 813 C C . LYS A 1 103 ? -9.485 -12.362 -22.523 1.00 88.12 103 LYS A C 1
ATOM 815 O O . LYS A 1 103 ? -8.428 -12.340 -23.148 1.00 88.12 103 LYS A O 1
ATOM 820 N N . LEU A 1 104 ? -10.532 -13.105 -22.891 1.00 89.81 104 LEU A N 1
ATOM 821 C CA . LEU A 1 104 ? -10.544 -13.953 -24.092 1.00 89.81 104 LEU A CA 1
ATOM 822 C C . LEU A 1 104 ? -10.354 -13.131 -25.374 1.00 89.81 104 LEU A C 1
ATOM 824 O O . LEU A 1 104 ? -9.550 -13.509 -26.223 1.00 89.81 104 LEU A O 1
ATOM 828 N N . LEU A 1 105 ? -11.013 -11.972 -25.471 1.00 87.56 105 LEU A N 1
ATOM 829 C CA . LEU A 1 105 ? -10.853 -11.057 -26.607 1.00 87.56 105 LEU A CA 1
ATOM 830 C C . LEU A 1 105 ? -9.420 -10.513 -26.727 1.00 87.56 105 LEU A C 1
ATOM 832 O O . LEU A 1 105 ? -8.871 -10.462 -27.826 1.00 87.56 105 LEU A O 1
ATOM 836 N N . MET A 1 106 ? -8.775 -10.163 -25.608 1.00 83.50 106 MET A N 1
ATOM 837 C CA . MET A 1 106 ? -7.365 -9.747 -25.626 1.00 83.50 106 MET A CA 1
ATOM 838 C C . MET A 1 106 ? -6.416 -10.881 -26.032 1.00 83.50 106 MET A C 1
ATOM 840 O O . MET A 1 106 ? -5.447 -10.640 -26.752 1.00 83.50 106 MET A O 1
ATOM 844 N N . GLU A 1 107 ? -6.663 -12.111 -25.575 1.00 89.00 107 GLU A N 1
ATOM 845 C CA . GLU A 1 107 ? -5.850 -13.272 -25.957 1.00 89.00 107 GLU A CA 1
ATOM 846 C C . GLU A 1 107 ? -5.981 -13.583 -27.461 1.00 89.00 107 GLU A C 1
ATOM 848 O O . GLU A 1 107 ? -4.978 -13.893 -28.112 1.00 89.00 107 GLU A O 1
ATOM 853 N N . GLU A 1 108 ? -7.175 -13.417 -28.037 1.00 95.00 108 GLU A N 1
ATOM 854 C CA . GLU A 1 108 ? -7.419 -13.569 -29.476 1.00 95.00 108 GLU A CA 1
ATOM 855 C C . GLU A 1 108 ? -6.730 -12.472 -30.310 1.00 95.00 108 GLU A C 1
ATOM 857 O O . GLU A 1 108 ? -6.062 -12.777 -31.306 1.00 95.00 108 GLU A O 1
ATOM 862 N N . GLU A 1 109 ? -6.802 -11.202 -29.891 1.00 91.25 109 GLU A N 1
ATOM 863 C CA . GLU A 1 109 ? -6.101 -10.111 -30.584 1.00 91.25 109 GLU A CA 1
ATOM 864 C C . GLU A 1 109 ? -4.577 -10.280 -30.547 1.00 91.25 109 GLU A C 1
ATOM 866 O O . GLU A 1 109 ? -3.902 -10.091 -31.565 1.00 91.25 109 GLU A O 1
ATOM 871 N N . LEU A 1 110 ? -4.019 -10.702 -29.408 1.00 89.06 110 LEU A N 1
ATOM 872 C CA . LEU A 1 110 ? -2.587 -10.980 -29.293 1.00 89.06 110 LEU A CA 1
ATOM 873 C C . LEU A 1 110 ? -2.156 -12.134 -30.204 1.00 89.06 110 LEU A C 1
ATOM 875 O O . LEU A 1 110 ? -1.106 -12.043 -30.846 1.00 89.06 110 LEU A O 1
ATOM 879 N N . ALA A 1 111 ? -2.962 -13.194 -30.313 1.00 91.81 111 ALA A N 1
ATOM 880 C CA . ALA A 1 111 ? -2.687 -14.299 -31.230 1.00 91.81 111 ALA A CA 1
ATOM 881 C C . ALA A 1 111 ? -2.662 -13.829 -32.696 1.00 91.81 111 ALA A C 1
ATOM 883 O O . ALA A 1 111 ? -1.772 -14.221 -33.459 1.00 91.81 111 ALA A O 1
ATOM 884 N N . LYS A 1 112 ? -3.581 -12.931 -33.073 1.00 92.44 112 LYS A N 1
ATOM 885 C CA . LYS A 1 112 ? -3.649 -12.347 -34.418 1.00 92.44 112 LYS A CA 1
ATOM 886 C C . LYS A 1 112 ? -2.437 -11.469 -34.737 1.00 92.44 112 LYS A C 1
ATOM 888 O O . LYS A 1 112 ? -1.826 -11.641 -35.792 1.00 92.44 112 LYS A O 1
ATOM 893 N N . ILE A 1 113 ? -2.030 -10.595 -33.812 1.00 88.06 113 ILE A N 1
ATOM 894 C CA . ILE A 1 113 ? -0.834 -9.747 -33.971 1.00 88.06 113 ILE A CA 1
ATOM 895 C C . ILE A 1 113 ? 0.425 -10.608 -34.128 1.00 88.06 113 ILE A C 1
ATOM 897 O O . ILE A 1 113 ? 1.281 -10.325 -34.972 1.00 88.06 113 ILE A O 1
ATOM 901 N N . ASN A 1 114 ? 0.540 -11.681 -33.345 1.00 85.44 114 ASN A N 1
ATOM 902 C CA . ASN A 1 114 ? 1.706 -12.559 -33.382 1.00 85.44 114 ASN A CA 1
ATOM 903 C C . ASN A 1 114 ? 1.786 -13.338 -34.708 1.00 85.44 114 ASN A C 1
ATOM 905 O O . ASN A 1 114 ? 2.863 -13.472 -35.292 1.00 85.44 114 ASN A O 1
ATOM 909 N N . TYR A 1 115 ? 0.639 -13.783 -35.233 1.00 94.19 115 TYR A N 1
ATOM 910 C CA . TYR A 1 115 ? 0.550 -14.402 -36.555 1.00 94.19 115 TYR A CA 1
ATOM 911 C C . TYR A 1 115 ? 0.935 -13.427 -37.677 1.00 94.19 115 TYR A C 1
ATOM 913 O O . TYR A 1 115 ? 1.790 -13.749 -38.500 1.00 94.19 115 TYR A O 1
ATOM 921 N N . GLU A 1 116 ? 0.380 -12.210 -37.685 1.00 91.25 116 GLU A N 1
ATOM 922 C CA . GLU A 1 116 ? 0.728 -11.189 -38.685 1.00 91.25 116 GLU A CA 1
ATOM 923 C C . GLU A 1 116 ? 2.214 -10.810 -38.643 1.00 91.25 116 GLU A C 1
ATOM 925 O O . GLU A 1 116 ? 2.843 -10.612 -39.686 1.00 91.25 116 GLU A O 1
ATOM 930 N N . THR A 1 117 ? 2.793 -10.731 -37.443 1.00 88.50 117 THR A N 1
ATOM 931 C CA . THR A 1 117 ? 4.224 -10.455 -37.258 1.00 88.50 117 THR A CA 1
ATOM 932 C C . THR A 1 117 ? 5.071 -11.593 -37.819 1.00 88.50 117 THR A C 1
ATOM 934 O O . THR A 1 117 ? 6.017 -11.336 -38.562 1.00 88.50 117 THR A O 1
ATOM 937 N N . LYS A 1 118 ? 4.698 -12.849 -37.547 1.00 93.19 118 LYS A N 1
ATOM 938 C CA . LYS A 1 118 ? 5.391 -14.024 -38.084 1.00 93.19 118 LYS A CA 1
ATOM 939 C C . LYS A 1 118 ? 5.385 -14.045 -39.616 1.00 93.19 118 LYS A C 1
ATOM 941 O O . LYS A 1 118 ? 6.442 -14.224 -40.214 1.00 93.19 118 LYS A O 1
ATOM 946 N N . VAL A 1 119 ? 4.234 -13.783 -40.241 1.00 94.06 119 VAL A N 1
ATOM 947 C CA . VAL A 1 119 ? 4.113 -13.725 -41.709 1.00 94.06 119 VAL A CA 1
ATOM 948 C C . VAL A 1 119 ? 5.003 -12.626 -42.292 1.00 94.06 119 VAL A C 1
ATOM 950 O O . VAL A 1 119 ? 5.703 -12.858 -43.273 1.00 94.06 119 VAL A O 1
ATOM 953 N N . LYS A 1 120 ? 5.036 -11.436 -41.677 1.00 91.38 120 LYS A N 1
ATOM 954 C CA . LYS A 1 120 ? 5.904 -10.334 -42.130 1.00 91.38 120 LYS A CA 1
ATOM 955 C C . LYS A 1 120 ? 7.391 -10.682 -42.024 1.00 91.38 120 LYS A C 1
ATOM 957 O O . LYS A 1 120 ? 8.152 -10.323 -42.918 1.00 91.38 120 LYS A O 1
ATOM 962 N N . VAL A 1 121 ? 7.805 -11.380 -40.965 1.00 88.00 121 VAL A N 1
ATOM 963 C CA . VAL A 1 121 ? 9.198 -11.824 -40.787 1.00 88.00 121 VAL A CA 1
ATOM 964 C C . VAL A 1 121 ? 9.590 -12.871 -41.834 1.00 88.00 121 VAL A C 1
ATOM 966 O O . VAL A 1 121 ? 10.665 -12.753 -42.419 1.00 88.00 121 VAL A O 1
ATOM 969 N N . GLU A 1 122 ? 8.722 -13.846 -42.122 1.00 91.12 122 GLU A N 1
ATOM 970 C CA . GLU A 1 122 ? 8.959 -14.836 -43.186 1.00 91.12 122 GLU A CA 1
ATOM 971 C C . GLU A 1 122 ? 9.100 -14.159 -44.560 1.00 91.12 122 GLU A C 1
ATOM 973 O O . GLU A 1 122 ? 10.066 -14.421 -45.275 1.00 91.12 122 GLU A O 1
ATOM 978 N N . LEU A 1 123 ? 8.235 -13.190 -44.875 1.00 92.00 123 LEU A N 1
ATOM 979 C CA . LEU A 1 123 ? 8.284 -12.439 -46.136 1.00 92.00 123 LEU A CA 1
ATOM 980 C C . LEU A 1 123 ? 9.576 -11.619 -46.289 1.00 92.00 123 LEU A C 1
ATOM 982 O O . LEU A 1 123 ? 10.177 -11.580 -47.362 1.00 92.00 123 LEU A O 1
ATOM 986 N N . VAL A 1 124 ? 10.040 -10.978 -45.211 1.00 85.56 124 VAL A N 1
ATOM 987 C CA . VAL A 1 124 ? 11.323 -10.253 -45.211 1.00 85.56 124 VAL A CA 1
ATOM 988 C C . VAL A 1 124 ? 12.496 -11.222 -45.376 1.00 85.56 124 VAL A C 1
ATOM 990 O O . VAL A 1 124 ? 13.437 -10.918 -46.109 1.00 85.56 124 VAL A O 1
ATOM 993 N N . SER A 1 125 ? 12.438 -12.398 -44.746 1.00 86.25 125 SER A N 1
ATOM 994 C CA . SER A 1 125 ? 13.464 -13.431 -44.906 1.00 86.25 125 SER A CA 1
ATOM 995 C C . SER A 1 125 ? 13.545 -13.945 -46.346 1.00 86.25 125 SER A C 1
ATOM 997 O O . SER A 1 125 ? 14.651 -14.115 -46.858 1.00 86.25 125 SER A O 1
ATOM 999 N N . GLU A 1 126 ? 12.413 -14.166 -47.017 1.00 88.44 126 GLU A N 1
ATOM 1000 C CA . GLU A 1 126 ? 12.378 -14.591 -48.425 1.00 88.44 126 GLU A CA 1
ATOM 1001 C C . GLU A 1 126 ? 12.987 -13.534 -49.354 1.00 88.44 126 GLU A C 1
ATOM 1003 O O . GLU A 1 126 ? 13.863 -13.850 -50.160 1.00 88.44 126 GLU A O 1
ATOM 1008 N N . VAL A 1 127 ? 12.620 -12.259 -49.179 1.00 83.81 127 VAL A N 1
ATOM 1009 C CA . VAL A 1 127 ? 13.173 -11.149 -49.977 1.00 83.81 127 VAL A CA 1
ATOM 1010 C C . VAL A 1 127 ? 14.684 -10.996 -49.761 1.00 83.81 127 VAL A C 1
ATOM 1012 O O . VAL A 1 127 ? 15.434 -10.742 -50.709 1.00 83.81 127 VAL A O 1
ATOM 1015 N N . CYS A 1 128 ? 15.160 -11.168 -48.526 1.00 77.50 128 CYS A N 1
ATOM 1016 C CA . CYS A 1 128 ? 16.590 -11.146 -48.224 1.00 77.50 128 CYS A CA 1
ATOM 1017 C C . CYS A 1 128 ? 17.330 -12.321 -48.880 1.00 77.50 128 CYS A C 1
ATOM 1019 O O . CYS A 1 128 ? 18.392 -12.114 -49.473 1.00 77.50 128 CYS A O 1
ATOM 1021 N N . ASN A 1 129 ? 16.766 -13.529 -48.842 1.00 76.50 129 ASN A N 1
ATOM 1022 C CA . ASN A 1 129 ? 17.380 -14.709 -49.452 1.00 76.50 129 ASN A CA 1
ATOM 1023 C C . ASN A 1 129 ? 17.453 -14.587 -50.983 1.00 76.50 129 ASN A C 1
ATOM 1025 O O . ASN A 1 129 ? 18.525 -14.802 -51.551 1.00 76.50 129 ASN A O 1
ATOM 1029 N N . GLU A 1 130 ? 16.389 -14.121 -51.647 1.00 79.12 130 GLU A N 1
ATOM 1030 C CA . GLU A 1 130 ? 16.402 -13.896 -53.101 1.00 79.12 130 GLU A CA 1
ATOM 1031 C C . GLU A 1 130 ? 17.463 -12.878 -53.543 1.00 79.12 130 GLU A C 1
ATOM 1033 O O . GLU A 1 130 ? 18.117 -13.048 -54.576 1.00 79.12 130 GLU A O 1
ATOM 1038 N N . ASN A 1 131 ? 17.650 -11.803 -52.774 1.00 69.44 131 ASN A N 1
ATOM 1039 C CA . ASN A 1 131 ? 18.661 -10.792 -53.085 1.00 69.44 131 ASN A CA 1
ATOM 1040 C C . ASN A 1 131 ? 20.086 -11.318 -52.867 1.00 69.44 131 ASN A C 1
ATOM 1042 O O . ASN A 1 131 ? 21.013 -10.919 -53.577 1.00 69.44 131 ASN A O 1
ATOM 1046 N N . THR A 1 132 ? 20.263 -12.250 -51.930 1.00 70.94 132 THR A N 1
ATOM 1047 C CA . THR A 1 132 ? 21.563 -12.875 -51.659 1.00 70.94 132 THR A CA 1
ATOM 1048 C C . THR A 1 132 ? 21.936 -13.875 -52.760 1.00 70.94 132 THR A C 1
ATOM 1050 O O . THR A 1 132 ? 23.070 -13.857 -53.242 1.00 70.94 132 THR A O 1
ATOM 1053 N N . GLU A 1 133 ? 20.977 -14.669 -53.250 1.00 68.31 133 GLU A N 1
ATOM 1054 C CA . GLU A 1 133 ? 21.182 -15.585 -54.385 1.00 68.31 133 GLU A CA 1
ATOM 1055 C C . GLU A 1 133 ? 21.441 -14.842 -55.707 1.00 68.31 133 GLU A C 1
ATOM 1057 O O . GLU A 1 133 ? 22.320 -15.232 -56.481 1.00 68.31 133 GLU A O 1
ATOM 1062 N N . LYS A 1 134 ? 20.756 -13.715 -55.949 1.00 68.25 134 LYS A N 1
ATOM 1063 C CA . LYS A 1 134 ? 21.014 -12.853 -57.120 1.00 68.25 134 LYS A CA 1
ATOM 1064 C C . LYS A 1 134 ? 22.408 -12.213 -57.077 1.00 68.25 134 LYS A C 1
ATOM 1066 O O . LYS A 1 134 ? 23.042 -12.066 -58.119 1.00 68.25 134 LYS A O 1
ATOM 1071 N N . SER A 1 135 ? 22.911 -11.879 -55.887 1.00 60.94 135 SER A N 1
ATOM 1072 C CA . SER A 1 135 ? 24.257 -11.318 -55.712 1.00 60.94 135 SER A CA 1
ATOM 1073 C C . SER A 1 135 ? 25.360 -12.363 -55.951 1.00 60.94 135 SER A C 1
ATOM 1075 O O . SER A 1 135 ? 26.317 -12.097 -56.683 1.00 60.94 135 SER A O 1
ATOM 1077 N N . LEU A 1 136 ? 25.190 -13.588 -55.438 1.00 57.06 136 LEU A N 1
ATOM 1078 C CA . LEU A 1 136 ? 26.156 -14.686 -55.607 1.00 57.06 136 LEU A CA 1
ATOM 1079 C C . LEU A 1 136 ? 26.264 -15.186 -57.058 1.00 57.06 136 LEU A C 1
ATOM 1081 O O . LEU A 1 136 ? 27.366 -15.494 -57.510 1.00 57.06 136 LEU A O 1
ATOM 1085 N N . ASN A 1 137 ? 25.172 -15.164 -57.827 1.00 55.31 137 ASN A N 1
ATOM 1086 C CA . ASN A 1 137 ? 25.192 -15.560 -59.241 1.00 55.31 137 ASN A CA 1
ATOM 1087 C C . ASN A 1 137 ? 25.799 -14.504 -60.187 1.00 55.31 137 ASN A C 1
ATOM 1089 O O . ASN A 1 137 ? 26.030 -14.797 -61.358 1.00 55.31 137 ASN A O 1
ATOM 1093 N N . SER A 1 138 ? 26.104 -13.293 -59.703 1.00 51.72 138 SER A N 1
ATOM 1094 C CA . SER A 1 138 ? 26.723 -12.228 -60.512 1.00 51.72 138 SER A CA 1
ATOM 1095 C C . SER A 1 138 ? 28.255 -12.157 -60.409 1.00 51.72 138 SER A C 1
ATOM 1097 O O . SER A 1 138 ? 28.884 -11.401 -61.146 1.00 51.72 138 SER A O 1
ATOM 1099 N N . SER A 1 139 ? 28.876 -12.957 -59.531 1.00 45.59 139 SER A N 1
ATOM 1100 C CA . SER A 1 139 ? 30.319 -12.870 -59.233 1.00 45.59 139 SER A CA 1
ATOM 1101 C C . SER A 1 139 ? 31.176 -14.000 -59.819 1.00 45.59 139 SER A C 1
ATOM 1103 O O . SER A 1 139 ? 32.367 -14.085 -59.524 1.00 45.59 139 SER A O 1
ATOM 1105 N N . GLY A 1 140 ? 30.626 -14.851 -60.684 1.00 49.62 140 GLY A N 1
ATOM 1106 C CA . GLY A 1 140 ? 31.406 -15.908 -61.320 1.00 49.62 140 GLY A CA 1
ATOM 1107 C C . GLY A 1 140 ? 30.891 -16.251 -62.702 1.00 49.62 140 GLY A C 1
ATOM 1108 O O . GLY A 1 140 ? 29.984 -17.056 -62.788 1.00 49.62 140 GLY A O 1
ATOM 1109 N N . VAL A 1 141 ? 31.472 -15.643 -63.741 1.00 43.81 141 VAL A N 1
ATOM 1110 C CA . VAL A 1 141 ? 31.899 -16.259 -65.018 1.00 43.81 141 VAL A CA 1
ATOM 1111 C C . VAL A 1 141 ? 32.628 -15.162 -65.811 1.00 43.81 141 VAL A C 1
ATOM 1113 O O . VAL A 1 141 ? 32.032 -14.389 -66.551 1.00 43.81 141 VAL A O 1
ATOM 1116 N N . ASN A 1 142 ? 33.950 -15.099 -65.649 1.00 47.75 142 ASN A N 1
ATOM 1117 C CA . ASN A 1 142 ? 34.835 -14.705 -66.742 1.00 47.75 142 ASN A CA 1
ATOM 1118 C C . ASN A 1 142 ? 35.221 -16.004 -67.448 1.00 47.75 142 ASN A C 1
ATOM 1120 O O . ASN A 1 142 ? 36.185 -16.659 -67.056 1.00 47.75 142 ASN A O 1
ATOM 1124 N N . GLN A 1 143 ? 34.447 -16.404 -68.452 1.00 41.44 143 GLN A N 1
ATOM 1125 C CA . GLN A 1 143 ? 34.926 -17.348 -69.450 1.00 41.44 143 GLN A CA 1
ATOM 1126 C C . GLN A 1 143 ? 34.225 -17.104 -70.781 1.00 41.44 143 GLN A C 1
ATOM 1128 O O . GLN A 1 143 ? 33.001 -17.078 -70.884 1.00 41.44 143 GLN A O 1
ATOM 1133 N N . GLU A 1 144 ? 35.067 -16.872 -71.779 1.00 47.31 144 GLU A N 1
ATOM 1134 C CA . GLU A 1 144 ? 34.770 -16.744 -73.194 1.00 47.31 144 GLU A CA 1
ATOM 1135 C C . GLU A 1 144 ? 33.765 -17.805 -73.653 1.00 47.31 144 GLU A C 1
ATOM 1137 O O . GLU A 1 144 ? 34.015 -18.993 -73.493 1.00 47.31 144 GLU A O 1
ATOM 1142 N N . THR A 1 145 ? 32.661 -17.403 -74.282 1.00 40.97 145 THR A N 1
ATOM 1143 C CA . THR A 1 145 ? 32.086 -18.160 -75.403 1.00 40.97 145 THR A CA 1
ATOM 1144 C C . THR A 1 145 ? 31.171 -17.276 -76.241 1.00 40.97 145 THR A C 1
ATOM 1146 O O . THR A 1 145 ? 30.204 -16.666 -75.796 1.00 40.97 145 THR A O 1
ATOM 1149 N N . SER A 1 146 ? 31.523 -17.237 -77.513 1.00 48.94 146 SER A N 1
ATOM 1150 C CA . SER A 1 146 ? 30.760 -16.791 -78.660 1.00 48.94 146 SER A CA 1
ATOM 1151 C C . SER A 1 146 ? 29.525 -17.672 -78.896 1.00 48.94 146 SER A C 1
ATOM 1153 O O . SER A 1 146 ? 29.646 -18.878 -79.070 1.00 48.94 146 SER A O 1
ATOM 1155 N N . SER A 1 147 ? 28.333 -17.075 -78.969 1.00 42.03 147 SER A N 1
ATOM 1156 C CA . SER A 1 147 ? 27.212 -17.498 -79.839 1.00 42.03 147 SER A CA 1
ATOM 1157 C C . SER A 1 147 ? 26.043 -16.516 -79.668 1.00 42.03 147 SER A C 1
ATOM 1159 O O . SER A 1 147 ? 25.596 -16.226 -78.570 1.00 42.03 147 SER A O 1
ATOM 1161 N N . SER A 1 148 ? 25.711 -15.764 -80.716 1.00 51.09 148 SER A N 1
ATOM 1162 C CA . SER A 1 148 ? 24.584 -16.043 -81.618 1.00 51.09 148 SER A CA 1
ATOM 1163 C C . SER A 1 148 ? 23.216 -15.990 -80.926 1.00 51.09 148 SER A C 1
ATOM 1165 O O . SER A 1 148 ? 22.657 -17.013 -80.545 1.00 51.09 148 SER A O 1
ATOM 1167 N N . ILE A 1 149 ? 22.646 -14.784 -80.845 1.00 42.97 149 ILE A N 1
ATOM 1168 C CA . ILE A 1 149 ? 21.202 -14.588 -80.687 1.00 42.97 149 ILE A CA 1
ATOM 1169 C C . ILE A 1 149 ? 20.729 -13.761 -81.879 1.00 42.97 149 ILE A C 1
ATOM 1171 O O . ILE A 1 149 ? 21.138 -12.618 -82.084 1.00 42.97 149 ILE A O 1
ATOM 1175 N N . LYS A 1 150 ? 19.912 -14.412 -82.707 1.00 43.31 150 LYS A N 1
ATOM 1176 C CA . LYS A 1 150 ? 19.158 -13.807 -83.798 1.00 43.31 150 LYS A CA 1
ATOM 1177 C C . LYS A 1 150 ? 17.880 -13.175 -83.244 1.00 43.31 150 LYS A C 1
ATOM 1179 O O . LYS A 1 150 ? 17.223 -13.772 -82.400 1.00 43.31 150 LYS A O 1
ATOM 1184 N N . SER A 1 151 ? 17.543 -12.041 -83.860 1.00 46.28 151 SER A N 1
ATOM 1185 C CA . SER A 1 151 ? 16.200 -11.511 -84.139 1.00 46.28 151 SER A CA 1
ATOM 1186 C C . SER A 1 151 ? 15.266 -11.217 -82.963 1.00 46.28 151 SER A C 1
ATOM 1188 O O . SER A 1 151 ? 14.675 -12.128 -82.404 1.00 46.28 151 SER A O 1
ATOM 1190 N N . GLU A 1 152 ? 14.977 -9.928 -82.757 1.00 40.50 152 GLU A N 1
ATOM 1191 C CA . GLU A 1 152 ? 13.690 -9.374 -83.205 1.00 40.50 152 GLU A CA 1
ATOM 1192 C C . GLU A 1 152 ? 13.759 -7.845 -83.359 1.00 40.50 152 GLU A C 1
ATOM 1194 O O . GLU A 1 152 ? 14.026 -7.094 -82.423 1.00 40.50 152 GLU A O 1
ATOM 1199 N N . GLU A 1 153 ? 13.543 -7.404 -84.599 1.00 44.47 153 GLU A N 1
ATOM 1200 C CA . GLU A 1 153 ? 13.377 -6.016 -85.014 1.00 44.47 153 GLU A CA 1
ATOM 1201 C C . GLU A 1 153 ? 12.028 -5.466 -84.538 1.00 44.47 153 GLU A C 1
ATOM 1203 O O . GLU A 1 153 ? 10.972 -5.962 -84.930 1.00 44.47 153 GLU A O 1
ATOM 1208 N N . LYS A 1 154 ? 12.053 -4.335 -83.828 1.00 46.56 154 LYS A N 1
ATOM 1209 C CA . LYS A 1 154 ? 11.060 -3.276 -84.039 1.00 46.56 154 LYS A CA 1
ATOM 1210 C C . LYS A 1 154 ? 11.777 -1.947 -84.211 1.00 46.56 154 LYS A C 1
ATOM 1212 O O . LYS A 1 154 ? 12.382 -1.407 -83.291 1.00 46.56 154 LYS A O 1
ATOM 1217 N N . ALA A 1 155 ? 11.712 -1.476 -85.449 1.00 51.47 155 ALA A N 1
ATOM 1218 C CA . ALA A 1 155 ? 12.213 -0.210 -85.932 1.00 51.47 155 ALA A CA 1
ATOM 1219 C C . ALA A 1 155 ? 11.658 0.973 -85.130 1.00 51.47 155 ALA A C 1
ATOM 1221 O O . ALA A 1 155 ? 10.447 1.084 -84.959 1.00 51.47 155 ALA A O 1
ATOM 1222 N N . ASN A 1 156 ? 12.555 1.865 -84.705 1.00 42.38 156 ASN A N 1
ATOM 1223 C CA . ASN A 1 156 ? 12.368 3.316 -84.718 1.00 42.38 156 ASN A CA 1
ATOM 1224 C C . ASN A 1 156 ? 13.720 3.997 -84.460 1.00 42.38 156 ASN A C 1
ATOM 1226 O O . ASN A 1 156 ? 14.301 3.844 -83.391 1.00 42.38 156 ASN A O 1
ATOM 1230 N N . GLY A 1 157 ? 14.195 4.769 -85.442 1.00 43.72 157 GLY A N 1
ATOM 1231 C CA . GLY A 1 157 ? 15.318 5.697 -85.276 1.00 43.72 157 GLY A CA 1
ATOM 1232 C C . GLY A 1 157 ? 16.624 5.262 -85.934 1.00 43.72 157 GLY A C 1
ATOM 1233 O O . GLY A 1 157 ? 17.633 5.095 -85.258 1.00 43.72 157 GLY A O 1
ATOM 1234 N N . ALA A 1 158 ? 16.624 5.135 -87.263 1.00 44.78 158 ALA A N 1
ATOM 1235 C CA . ALA A 1 158 ? 17.850 5.163 -88.049 1.00 44.78 158 ALA A CA 1
ATOM 1236 C C . ALA A 1 158 ? 18.530 6.535 -87.869 1.00 44.78 158 ALA A C 1
ATOM 1238 O O . ALA A 1 158 ? 18.210 7.498 -88.564 1.00 44.78 158 ALA A O 1
ATOM 1239 N N . ILE A 1 159 ? 19.447 6.629 -86.904 1.00 49.16 159 ILE A N 1
ATOM 1240 C CA . ILE A 1 159 ? 20.432 7.705 -86.848 1.00 49.16 159 ILE A CA 1
ATOM 1241 C C . ILE A 1 159 ? 21.448 7.385 -87.936 1.00 49.16 159 ILE A C 1
ATOM 1243 O O . ILE A 1 159 ? 22.297 6.507 -87.797 1.00 49.16 159 ILE A O 1
ATOM 1247 N N . THR A 1 160 ? 21.300 8.088 -89.052 1.00 41.91 160 THR A N 1
ATOM 1248 C CA . THR A 1 160 ? 22.298 8.245 -90.103 1.00 41.91 160 THR A CA 1
ATOM 1249 C C . THR A 1 160 ? 23.646 8.564 -89.458 1.00 41.91 160 THR A C 1
ATOM 1251 O O . THR A 1 160 ? 23.884 9.682 -89.005 1.00 41.91 160 THR A O 1
ATOM 1254 N N . PHE A 1 161 ? 24.516 7.556 -89.392 1.00 44.06 161 PHE A N 1
ATOM 1255 C CA . PHE A 1 161 ? 25.926 7.670 -89.028 1.00 44.06 161 PHE A CA 1
ATOM 1256 C C . PHE A 1 161 ? 26.650 8.344 -90.205 1.00 44.06 161 PHE A C 1
ATOM 1258 O O . PHE A 1 161 ? 27.358 7.713 -90.986 1.00 44.06 161 PHE A O 1
ATOM 1265 N N . SER A 1 162 ? 26.365 9.629 -90.417 1.00 43.38 162 SER A N 1
ATOM 1266 C CA . SER A 1 162 ? 27.077 10.451 -91.390 1.00 43.38 162 SER A CA 1
ATOM 1267 C C . SER A 1 162 ? 28.501 10.653 -90.883 1.00 43.38 162 SER A C 1
ATOM 1269 O O . SER A 1 162 ? 28.687 11.208 -89.805 1.00 43.38 162 SER A O 1
ATOM 1271 N N . SER A 1 163 ? 29.467 10.162 -91.663 1.00 49.69 163 SER A N 1
ATOM 1272 C CA . SER A 1 163 ? 30.920 10.339 -91.571 1.00 49.69 163 SER A CA 1
ATOM 1273 C C . SER A 1 163 ? 31.390 11.370 -90.546 1.00 49.69 163 SER A C 1
ATOM 1275 O O . SER A 1 163 ? 31.513 12.559 -90.834 1.00 49.69 163 SER A O 1
ATOM 1277 N N . THR A 1 164 ? 31.687 10.894 -89.343 1.00 51.50 164 THR A N 1
ATOM 1278 C CA . THR A 1 164 ? 32.418 11.658 -88.345 1.00 51.50 164 THR A CA 1
ATOM 1279 C C . THR A 1 164 ? 33.904 11.493 -88.612 1.00 51.50 164 THR A C 1
ATOM 1281 O O . THR A 1 164 ? 34.540 10.569 -88.100 1.00 51.50 164 THR A O 1
ATOM 1284 N N . ASP A 1 165 ? 34.460 12.424 -89.380 1.00 57.81 165 ASP A N 1
ATOM 1285 C CA . ASP A 1 165 ? 35.853 12.824 -89.220 1.00 57.81 165 ASP A CA 1
ATOM 1286 C C . ASP A 1 165 ? 35.986 13.454 -87.822 1.00 57.81 165 ASP A C 1
ATOM 1288 O O . ASP A 1 165 ? 36.077 14.672 -87.674 1.00 57.81 165 ASP A O 1
ATOM 1292 N N . PHE A 1 166 ? 35.903 12.637 -86.763 1.00 64.62 166 PHE A N 1
ATOM 1293 C CA . PHE A 1 166 ? 36.285 13.095 -85.437 1.00 64.62 166 PHE A CA 1
ATOM 1294 C C . PHE A 1 166 ? 37.767 13.407 -85.528 1.00 64.62 166 PHE A C 1
ATOM 1296 O O . PHE A 1 166 ? 38.607 12.515 -85.673 1.00 64.62 166 PHE A O 1
ATOM 1303 N N . ASN A 1 167 ? 38.080 14.696 -85.481 1.00 80.69 167 ASN A N 1
ATOM 1304 C CA . ASN A 1 167 ? 39.444 15.140 -85.316 1.00 80.69 167 ASN A CA 1
ATOM 1305 C C . ASN A 1 167 ? 40.005 14.426 -84.075 1.00 80.69 167 ASN A C 1
ATOM 1307 O O . ASN A 1 167 ? 39.288 14.281 -83.085 1.00 80.69 167 ASN A O 1
ATOM 1311 N N . SER A 1 168 ? 41.261 13.971 -84.108 1.00 86.25 168 SER A N 1
ATOM 1312 C CA . SER A 1 168 ? 41.893 13.227 -82.996 1.00 86.25 168 SER A CA 1
ATOM 1313 C C . SER A 1 168 ? 41.641 13.894 -81.636 1.00 86.25 168 SER A C 1
ATOM 1315 O O . SER A 1 168 ? 41.408 13.231 -80.630 1.00 86.25 168 SER A O 1
ATOM 1317 N N . ARG A 1 169 ? 41.578 15.230 -81.640 1.00 91.50 169 ARG A N 1
ATOM 1318 C CA . ARG A 1 169 ? 41.270 16.067 -80.482 1.00 91.50 169 ARG A CA 1
ATOM 1319 C C . ARG A 1 169 ? 39.869 15.854 -79.887 1.00 91.50 169 ARG A C 1
ATOM 1321 O O . ARG A 1 169 ? 39.727 15.887 -78.671 1.00 91.50 169 ARG A O 1
ATOM 1328 N N . ASP A 1 170 ? 38.843 15.631 -80.702 1.00 90.12 170 ASP A N 1
ATOM 1329 C CA . ASP A 1 170 ? 37.471 15.403 -80.221 1.00 90.12 170 ASP A CA 1
ATOM 1330 C C . ASP A 1 170 ? 37.330 14.010 -79.594 1.00 90.12 170 ASP A C 1
ATOM 1332 O O . ASP A 1 170 ? 36.623 13.842 -78.597 1.00 90.12 170 ASP A O 1
ATOM 1336 N N . ILE A 1 171 ? 38.062 13.025 -80.130 1.00 90.81 171 ILE A N 1
ATOM 1337 C CA . ILE A 1 171 ? 38.174 11.687 -79.533 1.00 90.81 171 ILE A CA 1
ATOM 1338 C C . ILE A 1 171 ? 38.858 11.789 -78.168 1.00 90.81 171 ILE A C 1
ATOM 1340 O O . ILE A 1 171 ? 38.333 11.261 -77.191 1.00 90.81 171 ILE A O 1
ATOM 1344 N N . GLU A 1 172 ? 39.981 12.508 -78.078 1.00 92.31 172 GLU A N 1
ATOM 1345 C CA . GLU A 1 172 ? 40.690 12.743 -76.813 1.00 92.31 172 GLU A CA 1
ATOM 1346 C C . GLU A 1 172 ? 39.776 13.391 -75.765 1.00 92.31 172 GLU A C 1
ATOM 1348 O O . GLU A 1 172 ? 39.652 12.866 -74.659 1.00 92.31 172 GLU A O 1
ATOM 1353 N N . VAL A 1 173 ? 39.057 14.464 -76.121 1.00 94.44 173 VAL A N 1
ATOM 1354 C CA . VAL A 1 173 ? 38.112 15.131 -75.208 1.00 94.44 173 VAL A CA 1
ATOM 1355 C C . VAL A 1 173 ? 37.007 14.178 -74.755 1.00 94.44 173 VAL A C 1
ATOM 1357 O O . VAL A 1 173 ? 36.676 14.146 -73.568 1.00 94.44 173 VAL A O 1
ATOM 1360 N N . LYS A 1 174 ? 36.436 13.377 -75.664 1.00 94.38 174 LYS A N 1
ATOM 1361 C CA . LYS A 1 174 ? 35.366 12.445 -75.293 1.00 94.38 174 LYS A CA 1
ATOM 1362 C C . LYS A 1 174 ? 35.869 11.318 -74.393 1.00 94.38 174 LYS A C 1
ATOM 1364 O O . LYS A 1 174 ? 35.161 10.932 -73.465 1.00 94.38 174 LYS A O 1
ATOM 1369 N N . VAL A 1 175 ? 37.086 10.826 -74.622 1.00 94.56 175 VAL A N 1
ATOM 1370 C CA . VAL A 1 175 ? 37.737 9.841 -73.749 1.00 94.56 175 VAL A CA 1
ATOM 1371 C C . VAL A 1 175 ? 37.984 10.435 -72.363 1.00 94.56 175 VAL A C 1
ATOM 1373 O O . VAL A 1 175 ? 37.645 9.788 -71.376 1.00 94.56 175 VAL A O 1
ATOM 1376 N N . THR A 1 176 ? 38.479 11.672 -72.262 1.00 95.06 176 THR A N 1
ATOM 1377 C CA . THR A 1 176 ? 38.647 12.352 -70.968 1.00 95.06 176 THR A CA 1
ATOM 1378 C C . THR A 1 176 ? 37.315 12.503 -70.231 1.00 95.06 176 THR A C 1
ATOM 1380 O O . THR A 1 176 ? 37.235 12.121 -69.067 1.00 95.06 176 THR A O 1
ATOM 1383 N N . GLN A 1 177 ? 36.248 12.945 -70.908 1.00 95.81 177 GLN A N 1
ATOM 1384 C CA . GLN A 1 177 ? 34.906 13.034 -70.311 1.00 95.81 177 GLN A CA 1
ATOM 1385 C C . GLN A 1 177 ? 34.400 11.679 -69.803 1.00 95.81 177 GLN A C 1
ATOM 1387 O O . GLN A 1 177 ? 33.841 11.599 -68.713 1.00 95.81 177 GLN A O 1
ATOM 1392 N N . LEU A 1 178 ? 34.603 10.604 -70.572 1.00 95.81 178 LEU A N 1
ATOM 1393 C CA . LEU A 1 178 ? 34.207 9.256 -70.160 1.00 95.81 178 LEU A CA 1
ATOM 1394 C C . LEU A 1 178 ? 35.019 8.764 -68.955 1.00 95.81 178 LEU A C 1
ATOM 1396 O O . LEU A 1 178 ? 34.466 8.092 -68.088 1.00 95.81 178 LEU A O 1
ATOM 1400 N N . ILE A 1 179 ? 36.309 9.102 -68.868 1.00 95.62 179 ILE A N 1
ATOM 1401 C CA . ILE A 1 179 ? 37.148 8.782 -67.704 1.00 95.62 179 ILE A CA 1
ATOM 1402 C C . ILE A 1 179 ? 36.672 9.555 -66.466 1.00 95.62 179 ILE A C 1
ATOM 1404 O O . ILE A 1 179 ? 36.552 8.964 -65.390 1.00 95.62 179 ILE A O 1
ATOM 1408 N N . GLU A 1 180 ? 36.364 10.845 -66.605 1.00 96.44 180 GLU A N 1
ATOM 1409 C CA . GLU A 1 180 ? 35.820 11.679 -65.525 1.00 96.44 180 GLU A CA 1
ATOM 1410 C C . GLU A 1 180 ? 34.464 11.157 -65.037 1.00 96.44 180 GLU A C 1
ATOM 1412 O O . GLU A 1 180 ? 34.262 10.972 -63.836 1.00 96.44 180 GLU A O 1
ATOM 1417 N N . GLU A 1 181 ? 33.551 10.838 -65.957 1.00 95.75 181 GLU A N 1
ATOM 1418 C CA . GLU A 1 181 ? 32.248 10.258 -65.633 1.00 95.75 181 GLU A CA 1
ATOM 1419 C C . GLU A 1 181 ? 32.400 8.897 -64.942 1.00 95.75 181 GLU A C 1
ATOM 1421 O O . GLU A 1 181 ? 31.779 8.656 -63.906 1.00 95.75 181 GLU A O 1
ATOM 1426 N N . ASN A 1 182 ? 33.282 8.026 -65.443 1.00 95.25 182 ASN A N 1
ATOM 1427 C CA . ASN A 1 182 ? 33.559 6.730 -64.822 1.00 95.25 182 ASN A CA 1
ATOM 1428 C C . ASN A 1 182 ? 34.121 6.885 -63.401 1.00 95.25 182 ASN A C 1
ATOM 1430 O O . ASN A 1 182 ? 33.756 6.125 -62.503 1.00 95.25 182 ASN A O 1
ATOM 1434 N N . THR A 1 183 ? 34.975 7.887 -63.184 1.00 95.12 183 THR A N 1
ATOM 1435 C CA . THR A 1 183 ? 35.537 8.204 -61.864 1.00 95.12 183 THR A CA 1
ATOM 1436 C C . THR A 1 183 ? 34.443 8.691 -60.915 1.00 95.12 183 THR A C 1
ATOM 1438 O O . THR A 1 183 ? 34.295 8.146 -59.822 1.00 95.12 183 THR A O 1
ATOM 1441 N N . ARG A 1 184 ? 33.582 9.610 -61.366 1.00 96.94 184 ARG A N 1
ATOM 1442 C CA . ARG A 1 184 ? 32.437 10.106 -60.589 1.00 96.94 184 ARG A CA 1
ATOM 1443 C C . ARG A 1 184 ? 31.438 9.000 -60.238 1.00 96.94 184 ARG A C 1
ATOM 1445 O O . ARG A 1 184 ? 30.913 8.965 -59.123 1.00 96.94 184 ARG A O 1
ATOM 1452 N N . LEU A 1 185 ? 31.167 8.084 -61.169 1.00 96.75 185 LEU A N 1
ATOM 1453 C CA . LEU A 1 185 ? 30.296 6.930 -60.929 1.00 96.75 185 LEU A CA 1
ATOM 1454 C C . LEU A 1 185 ? 30.907 5.975 -59.896 1.00 96.75 185 LEU A C 1
ATOM 1456 O O . LEU A 1 185 ? 30.197 5.529 -58.996 1.00 96.75 185 LEU A O 1
ATOM 1460 N N . LYS A 1 186 ? 32.218 5.711 -59.968 1.00 96.88 186 LYS A N 1
ATOM 1461 C CA . LYS A 1 186 ? 32.935 4.910 -58.962 1.00 96.88 186 LYS A CA 1
ATOM 1462 C C . LYS A 1 186 ? 32.871 5.545 -57.574 1.00 96.88 186 LYS A C 1
ATOM 1464 O O . LYS A 1 186 ? 32.561 4.847 -56.614 1.00 96.88 186 LYS A O 1
ATOM 1469 N N . GLU A 1 187 ? 33.099 6.850 -57.461 1.00 96.38 187 GLU A N 1
ATOM 1470 C CA . GLU A 1 187 ? 32.986 7.576 -56.188 1.00 96.38 187 GLU A CA 1
ATOM 1471 C C . GLU A 1 187 ? 31.562 7.530 -55.625 1.00 96.38 187 GLU A C 1
ATOM 1473 O O . GLU A 1 187 ? 31.367 7.235 -54.445 1.00 96.38 187 GLU A O 1
ATOM 1478 N N . THR A 1 188 ? 30.556 7.738 -56.480 1.00 94.25 188 THR A N 1
ATOM 1479 C CA . THR A 1 188 ? 29.141 7.651 -56.089 1.00 94.25 188 THR A CA 1
ATOM 1480 C C . THR A 1 188 ? 28.793 6.249 -55.590 1.00 94.25 188 THR A C 1
ATOM 1482 O O . THR A 1 188 ? 28.100 6.109 -54.582 1.00 94.25 188 THR A O 1
ATOM 1485 N N . LEU A 1 189 ? 29.307 5.206 -56.247 1.00 94.56 189 LEU A N 1
ATOM 1486 C CA . LEU A 1 189 ? 29.100 3.818 -55.841 1.00 94.56 189 LEU A CA 1
ATOM 1487 C C . LEU A 1 189 ? 29.789 3.503 -54.504 1.00 94.56 189 LEU A C 1
ATOM 1489 O O . LEU A 1 189 ? 29.182 2.874 -53.641 1.00 94.56 189 LEU A O 1
ATOM 1493 N N . ILE A 1 190 ? 31.021 3.980 -54.292 1.00 94.62 190 ILE A N 1
ATOM 1494 C CA . ILE A 1 190 ? 31.733 3.844 -53.009 1.00 94.62 190 ILE A CA 1
ATOM 1495 C C . ILE A 1 190 ? 30.946 4.532 -51.889 1.00 94.62 190 ILE A C 1
ATOM 1497 O O . ILE A 1 190 ? 30.748 3.943 -50.822 1.00 94.62 190 ILE A O 1
ATOM 1501 N N . GLN A 1 191 ? 30.451 5.748 -52.132 1.00 92.69 191 GLN A N 1
ATOM 1502 C CA . GLN A 1 191 ? 29.653 6.481 -51.155 1.00 92.69 191 GLN A CA 1
ATOM 1503 C C . GLN A 1 191 ? 28.315 5.785 -50.874 1.00 92.69 191 GLN A C 1
ATOM 1505 O O . GLN A 1 191 ? 27.899 5.707 -49.718 1.00 92.69 191 GLN A O 1
ATOM 1510 N N . ASN A 1 192 ? 27.659 5.233 -51.899 1.00 91.50 192 ASN A N 1
ATOM 1511 C CA . ASN A 1 192 ? 26.435 4.454 -51.733 1.00 91.50 192 ASN A CA 1
ATOM 1512 C C . ASN A 1 192 ? 26.688 3.200 -50.882 1.00 91.50 192 ASN A C 1
ATOM 1514 O O . ASN A 1 192 ? 25.994 2.992 -49.891 1.00 91.50 192 ASN A O 1
ATOM 1518 N N . ASN A 1 193 ? 27.746 2.440 -51.176 1.00 93.00 193 ASN A N 1
ATOM 1519 C CA . ASN A 1 193 ? 28.131 1.262 -50.396 1.00 93.00 193 ASN A CA 1
ATOM 1520 C C . ASN A 1 193 ? 28.438 1.610 -48.931 1.00 93.00 193 ASN A C 1
ATOM 1522 O O . ASN A 1 193 ? 28.029 0.886 -48.021 1.00 93.00 193 ASN A O 1
ATOM 1526 N N . LYS A 1 194 ? 29.114 2.739 -48.682 1.00 92.75 194 LYS A N 1
ATOM 1527 C CA . LYS A 1 194 ? 29.358 3.241 -47.323 1.00 92.75 194 LYS A CA 1
ATOM 1528 C C . LYS A 1 194 ? 28.045 3.564 -46.606 1.00 92.75 194 LYS A C 1
ATOM 1530 O O . LYS A 1 194 ? 27.851 3.126 -45.475 1.00 92.75 194 LYS A O 1
ATOM 1535 N N . ASN A 1 195 ? 27.132 4.269 -47.273 1.00 89.88 195 ASN A N 1
ATOM 1536 C CA . ASN A 1 195 ? 25.820 4.605 -46.721 1.00 89.88 195 ASN A CA 1
ATOM 1537 C C . ASN A 1 195 ? 24.985 3.348 -46.424 1.00 89.88 195 ASN A C 1
ATOM 1539 O O . ASN A 1 195 ? 24.408 3.252 -45.344 1.00 89.88 195 ASN A O 1
ATOM 1543 N N . MET A 1 196 ? 24.963 2.373 -47.338 1.00 88.69 196 MET A N 1
ATOM 1544 C CA . MET A 1 196 ? 24.269 1.094 -47.155 1.00 88.69 196 MET A CA 1
ATOM 1545 C C . MET A 1 196 ? 24.817 0.321 -45.956 1.00 88.69 196 MET A C 1
ATOM 1547 O O . MET A 1 196 ? 24.045 -0.196 -45.151 1.00 88.69 196 MET A O 1
ATOM 1551 N N . LYS A 1 197 ? 26.143 0.302 -45.775 1.00 95.19 197 LYS A N 1
ATOM 1552 C CA . LYS A 1 197 ? 26.772 -0.317 -44.604 1.00 95.19 197 LYS A CA 1
ATOM 1553 C C . LYS A 1 197 ? 26.342 0.361 -43.299 1.00 95.19 197 LYS A C 1
ATOM 1555 O O . LYS A 1 197 ? 25.950 -0.324 -42.361 1.00 95.19 197 LYS A O 1
ATOM 1560 N N . THR A 1 198 ? 26.347 1.694 -43.250 1.00 89.75 198 THR A N 1
ATOM 1561 C CA . THR A 1 198 ? 25.892 2.441 -42.065 1.00 89.75 198 THR A CA 1
ATOM 1562 C C . THR A 1 198 ? 24.402 2.228 -41.782 1.00 89.75 198 THR A C 1
ATOM 1564 O O . THR A 1 198 ? 24.006 2.115 -40.623 1.00 89.75 198 THR A O 1
ATOM 1567 N N . GLN A 1 199 ? 23.559 2.145 -42.817 1.00 86.25 199 GLN A N 1
ATOM 1568 C CA . GLN A 1 199 ? 22.139 1.824 -42.648 1.00 86.25 199 GLN A CA 1
ATOM 1569 C C . GLN A 1 199 ? 21.940 0.411 -42.096 1.00 86.25 199 GLN A C 1
ATOM 1571 O O . GLN A 1 199 ? 21.156 0.234 -41.167 1.00 86.25 199 GLN A O 1
ATOM 1576 N N . TYR A 1 200 ? 22.682 -0.572 -42.610 1.00 92.25 200 TYR A N 1
ATOM 1577 C CA . TYR A 1 200 ? 22.655 -1.941 -42.099 1.00 92.25 200 TYR A CA 1
ATOM 1578 C C . TYR A 1 200 ? 23.056 -2.008 -40.620 1.00 92.25 200 TYR A C 1
ATOM 1580 O O . TYR A 1 200 ? 22.352 -2.613 -39.816 1.00 92.25 200 TYR A O 1
ATOM 1588 N N . GLU A 1 201 ? 24.141 -1.333 -40.235 1.00 90.81 201 GLU A N 1
ATOM 1589 C CA . GLU A 1 201 ? 24.584 -1.263 -38.836 1.00 90.81 201 GLU A CA 1
ATOM 1590 C C . GLU A 1 201 ? 23.519 -0.626 -37.929 1.00 90.81 201 GLU A C 1
ATOM 1592 O O . GLU A 1 201 ? 23.276 -1.123 -36.829 1.00 90.81 201 GLU A O 1
ATOM 1597 N N . ARG A 1 202 ? 22.821 0.415 -38.403 1.00 86.62 202 ARG A N 1
ATOM 1598 C CA . ARG A 1 202 ? 21.716 1.046 -37.664 1.00 86.62 202 ARG A CA 1
ATOM 1599 C C . ARG A 1 202 ? 20.522 0.109 -37.484 1.00 86.62 202 ARG A C 1
ATOM 1601 O O . ARG A 1 202 ? 19.975 0.042 -36.388 1.00 86.62 202 ARG A O 1
ATOM 1608 N N . ILE A 1 203 ? 20.121 -0.605 -38.536 1.00 87.56 203 ILE A N 1
ATOM 1609 C CA . ILE A 1 203 ? 19.017 -1.576 -38.472 1.00 87.56 203 ILE A CA 1
ATOM 1610 C C . ILE A 1 203 ? 19.369 -2.706 -37.506 1.00 87.56 203 ILE A C 1
ATOM 1612 O O . ILE A 1 203 ? 18.544 -3.081 -36.679 1.00 87.56 203 ILE A O 1
ATOM 1616 N N . LYS A 1 204 ? 20.609 -3.199 -37.560 1.00 89.50 204 LYS A N 1
ATOM 1617 C CA . LYS A 1 204 ? 21.090 -4.236 -36.649 1.00 89.50 204 LYS A CA 1
ATOM 1618 C C . LYS A 1 204 ? 21.061 -3.775 -35.188 1.00 89.50 204 LYS A C 1
ATOM 1620 O O . LYS A 1 204 ? 20.551 -4.498 -34.342 1.00 89.50 204 LYS A O 1
ATOM 1625 N N . ALA A 1 205 ? 21.554 -2.571 -34.894 1.00 83.25 205 ALA A N 1
ATOM 1626 C CA . ALA A 1 205 ? 21.508 -2.015 -33.541 1.00 83.25 205 ALA A CA 1
ATOM 1627 C C . ALA A 1 205 ? 20.065 -1.856 -33.029 1.00 83.25 205 ALA A C 1
ATOM 1629 O O . ALA A 1 205 ? 19.769 -2.219 -31.894 1.00 83.25 205 ALA A O 1
ATOM 1630 N N . TRP A 1 206 ? 19.155 -1.382 -33.887 1.00 94.31 206 TRP A N 1
ATOM 1631 C CA . TRP A 1 206 ? 17.733 -1.281 -33.559 1.00 94.31 206 TRP A CA 1
ATOM 1632 C C . TRP A 1 206 ? 17.100 -2.650 -33.281 1.00 94.31 206 TRP A C 1
ATOM 1634 O O . TRP A 1 206 ? 16.349 -2.790 -32.321 1.00 94.31 206 TRP A O 1
ATOM 1644 N N . GLN A 1 207 ? 17.428 -3.670 -34.078 1.00 83.81 207 GLN A N 1
ATOM 1645 C CA . GLN A 1 207 ? 16.949 -5.033 -33.856 1.00 83.81 207 GLN A CA 1
ATOM 1646 C C . GLN A 1 207 ? 17.404 -5.568 -32.491 1.00 83.81 207 GLN A C 1
ATOM 1648 O O . GLN A 1 207 ? 16.588 -6.076 -31.728 1.00 83.81 207 GLN A O 1
ATOM 1653 N N . GLU A 1 208 ? 18.675 -5.366 -32.138 1.00 91.50 208 GLU A N 1
ATOM 1654 C CA . GLU A 1 208 ? 19.199 -5.741 -30.821 1.00 91.50 208 GLU A CA 1
ATOM 1655 C C . GLU A 1 208 ? 18.497 -4.990 -29.669 1.00 91.50 208 GLU A C 1
ATOM 1657 O O . GLU A 1 208 ? 18.261 -5.572 -28.610 1.00 91.50 208 GLU A O 1
ATOM 1662 N N . ASP A 1 209 ? 18.136 -3.713 -29.847 1.00 84.62 209 ASP A N 1
ATOM 1663 C CA . ASP A 1 209 ? 17.377 -2.932 -28.854 1.00 84.62 209 ASP A CA 1
ATOM 1664 C C . ASP A 1 209 ? 15.934 -3.419 -28.675 1.00 84.62 209 ASP A C 1
ATOM 1666 O O . ASP A 1 209 ? 15.421 -3.470 -27.548 1.00 84.62 209 ASP A O 1
ATOM 1670 N N . VAL A 1 210 ? 15.276 -3.791 -29.774 1.00 87.00 210 VAL A N 1
ATOM 1671 C CA . VAL A 1 210 ? 13.935 -4.385 -29.747 1.00 87.00 210 VAL A CA 1
ATOM 1672 C C . VAL A 1 210 ? 13.974 -5.717 -29.003 1.00 87.00 210 VAL A C 1
ATOM 1674 O O . VAL A 1 210 ? 13.183 -5.907 -28.077 1.00 87.00 210 VAL A O 1
ATOM 1677 N N . ASP A 1 211 ? 14.934 -6.586 -29.323 1.00 87.75 211 ASP A N 1
ATOM 1678 C CA . ASP A 1 211 ? 15.104 -7.881 -28.658 1.00 87.75 211 ASP A CA 1
ATOM 1679 C C . ASP A 1 211 ? 15.388 -7.709 -27.155 1.00 87.75 211 ASP A C 1
ATOM 1681 O O . ASP A 1 211 ? 14.770 -8.372 -26.317 1.00 87.75 211 ASP A O 1
ATOM 1685 N N . ARG A 1 212 ? 16.255 -6.753 -26.779 1.00 89.12 212 ARG A N 1
ATOM 1686 C CA . ARG A 1 212 ? 16.525 -6.413 -25.368 1.00 89.12 212 ARG A CA 1
ATOM 1687 C C . ARG A 1 212 ? 15.263 -5.977 -24.625 1.00 89.12 212 ARG A C 1
ATOM 1689 O O . ARG A 1 212 ? 15.037 -6.387 -23.485 1.00 89.12 212 ARG A O 1
ATOM 1696 N N . THR A 1 213 ? 14.444 -5.141 -25.256 1.00 84.88 213 THR A N 1
ATOM 1697 C CA . THR A 1 213 ? 13.210 -4.618 -24.657 1.00 84.88 213 THR A CA 1
ATOM 1698 C C . THR A 1 213 ? 12.155 -5.718 -24.517 1.00 84.88 213 THR A C 1
ATOM 1700 O O . THR A 1 213 ? 11.508 -5.814 -23.472 1.00 84.88 213 THR A O 1
ATOM 1703 N N . GLN A 1 214 ? 12.009 -6.587 -25.521 1.00 86.81 214 GLN A N 1
ATOM 1704 C CA . GLN A 1 214 ? 11.116 -7.748 -25.462 1.00 86.81 214 GLN A CA 1
ATOM 1705 C C . GLN A 1 214 ? 11.510 -8.713 -24.340 1.00 86.81 214 GLN A C 1
ATOM 1707 O O . GLN A 1 214 ? 10.650 -9.118 -23.555 1.00 86.81 214 GLN A O 1
ATOM 1712 N N . GLU A 1 215 ? 12.799 -9.034 -24.210 1.00 89.12 215 GLU A N 1
ATOM 1713 C CA . GLU A 1 215 ? 13.284 -9.904 -23.136 1.00 89.12 215 GLU A CA 1
ATOM 1714 C C . GLU A 1 215 ? 13.069 -9.260 -21.755 1.00 89.12 215 GLU A C 1
ATOM 1716 O O . GLU A 1 215 ? 12.596 -9.920 -20.829 1.00 89.12 215 GLU A O 1
ATOM 1721 N N . SER A 1 216 ? 13.289 -7.946 -21.624 1.00 90.25 216 SER A N 1
ATOM 1722 C CA . SER A 1 216 ? 12.974 -7.213 -20.390 1.00 90.25 216 SER A CA 1
ATOM 1723 C C . SER A 1 216 ? 11.482 -7.273 -20.033 1.00 90.25 216 SER A C 1
ATOM 1725 O O . SER A 1 216 ? 11.126 -7.519 -18.879 1.00 90.25 216 SER A O 1
ATOM 1727 N N . HIS A 1 217 ? 10.585 -7.082 -21.005 1.00 87.94 217 HIS A N 1
ATOM 1728 C CA . HIS A 1 217 ? 9.140 -7.182 -20.779 1.00 87.94 217 HIS A CA 1
ATOM 1729 C C . HIS A 1 217 ? 8.719 -8.598 -20.384 1.00 87.94 217 HIS A C 1
ATOM 1731 O O . HIS A 1 217 ? 7.904 -8.769 -19.476 1.00 87.94 217 HIS A O 1
ATOM 1737 N N . LYS A 1 218 ? 9.312 -9.617 -21.010 1.00 92.06 218 LYS A N 1
ATOM 1738 C CA . LYS A 1 218 ? 9.080 -11.023 -20.674 1.00 92.06 218 LYS A CA 1
ATOM 1739 C C . LYS A 1 218 ? 9.501 -11.338 -19.238 1.00 92.06 218 LYS A C 1
ATOM 1741 O O . LYS A 1 218 ? 8.744 -11.989 -18.520 1.00 92.06 218 LYS A O 1
ATOM 1746 N N . GLN A 1 219 ? 10.649 -10.829 -18.790 1.00 90.69 219 GLN A N 1
ATOM 1747 C CA . GLN A 1 219 ? 11.101 -10.972 -17.401 1.00 90.69 219 GLN A CA 1
ATOM 1748 C C . GLN A 1 219 ? 10.133 -10.304 -16.417 1.00 90.69 219 GLN A C 1
ATOM 1750 O O . GLN A 1 219 ? 9.662 -10.963 -15.490 1.00 90.69 219 GLN A O 1
ATOM 1755 N N . LYS A 1 220 ? 9.730 -9.051 -16.674 1.00 87.25 220 LYS A N 1
ATOM 1756 C CA . LYS A 1 220 ? 8.731 -8.343 -15.850 1.00 87.25 220 LYS A CA 1
ATOM 1757 C C . LYS A 1 220 ? 7.396 -9.084 -15.785 1.00 87.25 220 LYS A C 1
ATOM 1759 O O . LYS A 1 220 ? 6.761 -9.122 -14.736 1.00 87.25 220 LYS A O 1
ATOM 1764 N N . PHE A 1 221 ? 6.968 -9.697 -16.889 1.00 89.62 221 PHE A N 1
ATOM 1765 C CA . PHE A 1 221 ? 5.745 -10.496 -16.923 1.00 89.62 221 PHE A CA 1
ATOM 1766 C C . PHE A 1 221 ? 5.854 -11.757 -16.052 1.00 89.62 221 PHE A C 1
ATOM 1768 O O . PHE A 1 221 ? 4.925 -12.082 -15.313 1.00 89.62 221 PHE A O 1
ATOM 1775 N N . VAL A 1 222 ? 6.996 -12.451 -16.092 1.00 91.44 222 VAL A N 1
ATOM 1776 C CA . VAL A 1 222 ? 7.262 -13.615 -15.230 1.00 91.44 222 VAL A CA 1
ATOM 1777 C C . VAL A 1 222 ? 7.288 -13.214 -13.751 1.00 91.44 222 VAL A C 1
ATOM 1779 O O . VAL A 1 222 ? 6.681 -13.897 -12.925 1.00 91.44 222 VAL A O 1
ATOM 1782 N N . GLU A 1 223 ? 7.928 -12.095 -13.411 1.00 89.38 223 GLU A N 1
ATOM 1783 C CA . GLU A 1 223 ? 7.942 -11.552 -12.047 1.00 89.38 223 GLU A CA 1
ATOM 1784 C C . GLU A 1 223 ? 6.537 -11.177 -11.564 1.00 89.38 223 GLU A C 1
ATOM 1786 O O . GLU A 1 223 ? 6.129 -11.593 -10.479 1.00 89.38 223 GLU A O 1
ATOM 1791 N N . ALA A 1 224 ? 5.757 -10.471 -12.388 1.00 86.25 224 ALA A N 1
ATOM 1792 C CA . ALA A 1 224 ? 4.373 -10.124 -12.074 1.00 86.25 224 ALA A CA 1
ATOM 1793 C C . ALA A 1 224 ? 3.517 -11.378 -11.843 1.00 86.25 224 ALA A C 1
ATOM 1795 O O . ALA A 1 224 ? 2.762 -11.446 -10.873 1.00 86.25 224 ALA A O 1
ATOM 1796 N N . LYS A 1 225 ? 3.682 -12.414 -12.678 1.00 93.38 225 LYS A N 1
ATOM 1797 C CA . LYS A 1 225 ? 2.997 -13.701 -12.500 1.00 93.38 225 LYS A CA 1
ATOM 1798 C C . LYS A 1 225 ? 3.371 -14.363 -11.171 1.00 93.38 225 LYS A C 1
ATOM 1800 O O . LYS A 1 225 ? 2.486 -14.870 -10.488 1.00 93.38 225 LYS A O 1
ATOM 1805 N N . LYS A 1 226 ? 4.648 -14.313 -10.775 1.00 94.88 226 LYS A N 1
ATOM 1806 C CA . LYS A 1 226 ? 5.120 -14.833 -9.482 1.00 94.88 226 LYS A CA 1
ATOM 1807 C C . LYS A 1 226 ? 4.498 -14.082 -8.299 1.00 94.88 226 LYS A C 1
ATOM 1809 O O . LYS A 1 226 ? 4.058 -14.723 -7.350 1.00 94.88 226 LYS A O 1
ATOM 1814 N N . ILE A 1 227 ? 4.425 -12.751 -8.368 1.00 91.19 227 ILE A N 1
ATOM 1815 C CA . ILE A 1 227 ? 3.786 -11.922 -7.332 1.00 91.19 227 ILE A CA 1
ATOM 1816 C C . ILE A 1 227 ? 2.296 -12.265 -7.219 1.00 91.19 227 ILE A C 1
ATOM 1818 O O . ILE A 1 227 ? 1.808 -12.496 -6.118 1.00 91.19 227 ILE A O 1
ATOM 1822 N N . ILE A 1 228 ? 1.585 -12.371 -8.347 1.00 92.06 228 ILE A N 1
ATOM 1823 C CA . ILE A 1 228 ? 0.165 -12.750 -8.364 1.00 92.06 228 ILE A CA 1
ATOM 1824 C C . ILE A 1 228 ? -0.042 -14.138 -7.745 1.00 92.06 228 ILE A C 1
ATOM 1826 O O . ILE A 1 228 ? -0.965 -14.310 -6.954 1.00 92.06 228 ILE A O 1
ATOM 1830 N N . SER A 1 229 ? 0.803 -15.122 -8.070 1.00 94.50 229 SER A N 1
ATOM 1831 C CA . SER A 1 229 ? 0.743 -16.454 -7.452 1.00 94.50 229 SER A CA 1
ATOM 1832 C C . SER A 1 229 ? 0.959 -16.398 -5.938 1.00 94.50 229 SER A C 1
ATOM 1834 O O . SER A 1 229 ? 0.152 -16.954 -5.203 1.00 94.50 229 SER A O 1
ATOM 1836 N N . SER A 1 230 ? 1.969 -15.659 -5.466 1.00 95.50 230 SER A N 1
ATOM 1837 C CA . SER A 1 230 ? 2.229 -15.488 -4.029 1.00 95.50 230 SER A CA 1
ATOM 1838 C C . SER A 1 230 ? 1.051 -14.837 -3.298 1.00 95.50 230 SER A C 1
ATOM 1840 O O . SER A 1 230 ? 0.681 -15.282 -2.217 1.00 95.50 230 SER A O 1
ATOM 1842 N N . LEU A 1 231 ? 0.439 -13.805 -3.889 1.00 93.94 231 LEU A N 1
ATOM 1843 C CA . LEU A 1 231 ? -0.725 -13.134 -3.305 1.00 93.94 231 LEU A CA 1
ATOM 1844 C C . LEU A 1 231 ? -1.961 -14.039 -3.280 1.00 93.94 231 LEU A C 1
ATOM 1846 O O . LEU A 1 231 ? -2.761 -13.953 -2.353 1.00 93.94 231 LEU A O 1
ATOM 1850 N N . LYS A 1 232 ? -2.129 -14.921 -4.274 1.00 96.12 232 LYS A N 1
ATOM 1851 C CA . LYS A 1 232 ? -3.202 -15.925 -4.263 1.00 96.12 232 LYS A CA 1
ATOM 1852 C C . LYS A 1 232 ? -3.015 -16.936 -3.134 1.00 96.12 232 LYS A C 1
ATOM 1854 O O . LYS A 1 232 ? -3.965 -17.179 -2.400 1.00 96.12 232 LYS A O 1
ATOM 1859 N N . GLU A 1 233 ? -1.805 -17.459 -2.955 1.00 96.88 233 GLU A N 1
ATOM 1860 C CA . GLU A 1 233 ? -1.482 -18.394 -1.866 1.00 96.88 233 GLU A CA 1
ATOM 1861 C C . GLU A 1 233 ? -1.670 -17.756 -0.475 1.00 96.88 233 GLU A C 1
ATOM 1863 O O . GLU A 1 233 ? -2.201 -18.387 0.447 1.00 96.88 233 GLU A O 1
ATOM 1868 N N . GLU A 1 234 ? -1.278 -16.488 -0.317 1.00 96.75 234 GLU A N 1
ATOM 1869 C CA . GLU A 1 234 ? -1.505 -15.724 0.913 1.00 96.75 234 GLU A CA 1
ATOM 1870 C C . GLU A 1 234 ? -3.001 -15.505 1.165 1.00 96.75 234 GLU A C 1
ATOM 1872 O O . GLU A 1 234 ? -3.482 -15.779 2.264 1.00 96.75 234 GLU A O 1
ATOM 1877 N N . ASN A 1 235 ? -3.760 -15.098 0.144 1.00 94.06 235 ASN A N 1
ATOM 1878 C CA . ASN A 1 235 ? -5.203 -14.895 0.259 1.00 94.06 235 ASN A CA 1
ATOM 1879 C C . ASN A 1 235 ? -5.933 -16.203 0.614 1.00 94.06 235 ASN A C 1
ATOM 1881 O O . ASN A 1 235 ? -6.754 -16.221 1.525 1.00 94.06 235 ASN A O 1
ATOM 1885 N N . GLU A 1 236 ? -5.572 -17.329 -0.008 1.00 96.62 236 GLU A N 1
ATOM 1886 C CA . GLU A 1 236 ? -6.090 -18.653 0.367 1.00 96.62 236 GLU A CA 1
ATOM 1887 C C . GLU A 1 236 ? -5.747 -19.027 1.817 1.00 96.62 236 GLU A C 1
ATOM 1889 O O . GLU A 1 236 ? -6.535 -19.677 2.508 1.00 96.62 236 GLU A O 1
ATOM 1894 N N . THR A 1 237 ? -4.570 -18.630 2.305 1.00 97.00 237 THR A N 1
ATOM 1895 C CA . THR A 1 237 ? -4.156 -18.864 3.695 1.00 97.00 237 THR A CA 1
ATOM 1896 C C . THR A 1 237 ? -4.957 -18.003 4.670 1.00 97.00 237 THR A C 1
ATOM 1898 O O . THR A 1 237 ? -5.442 -18.519 5.677 1.00 97.00 237 THR A O 1
ATOM 1901 N N . LEU A 1 238 ? -5.156 -16.722 4.359 1.00 96.56 238 LEU A N 1
ATOM 1902 C CA . LEU A 1 238 ? -5.969 -15.806 5.160 1.00 96.56 238 LEU A CA 1
ATOM 1903 C C . LEU A 1 238 ? -7.442 -16.229 5.182 1.00 96.56 238 LEU A C 1
ATOM 1905 O O . LEU A 1 238 ? -8.065 -16.218 6.240 1.00 96.56 238 LEU A O 1
ATOM 1909 N N . GLN A 1 239 ? -7.991 -16.678 4.051 1.00 97.12 239 GLN A N 1
ATOM 1910 C CA . GLN A 1 239 ? -9.347 -17.227 3.985 1.00 97.12 239 GLN A CA 1
ATOM 1911 C C . GLN A 1 239 ? -9.504 -18.468 4.869 1.00 97.12 239 GLN A C 1
ATOM 1913 O O . GLN A 1 239 ? -10.490 -18.571 5.602 1.00 97.12 239 GLN A O 1
ATOM 1918 N N . ARG A 1 240 ? -8.519 -19.379 4.868 1.00 96.88 240 ARG A N 1
ATOM 1919 C CA . ARG A 1 240 ? -8.496 -20.530 5.788 1.00 96.88 240 ARG A CA 1
ATOM 1920 C C . ARG A 1 240 ? -8.469 -20.087 7.253 1.00 96.88 240 ARG A C 1
ATOM 1922 O O . ARG A 1 240 ? -9.283 -20.559 8.038 1.00 96.88 240 ARG A O 1
ATOM 1929 N N . GLN A 1 241 ? -7.616 -19.125 7.608 1.00 97.38 241 GLN A N 1
ATOM 1930 C CA . GLN A 1 241 ? -7.549 -18.589 8.975 1.00 97.38 241 GLN A CA 1
ATOM 1931 C C . GLN A 1 241 ? -8.858 -17.919 9.414 1.00 97.38 241 GLN A C 1
ATOM 1933 O O . GLN A 1 241 ? -9.312 -18.130 10.538 1.00 97.38 241 GLN A O 1
ATOM 1938 N N . LEU A 1 242 ? -9.492 -17.137 8.537 1.00 94.94 242 LEU A N 1
ATOM 1939 C CA . LEU A 1 242 ? -10.791 -16.519 8.811 1.00 94.94 242 LEU A CA 1
ATOM 1940 C C . LEU A 1 242 ? -11.885 -17.568 9.010 1.00 94.94 242 LEU A C 1
ATOM 1942 O O . LEU A 1 242 ? -12.707 -17.431 9.916 1.00 94.94 242 LEU A O 1
ATOM 1946 N N . HIS A 1 243 ? -11.886 -18.621 8.194 1.00 96.94 243 HIS A N 1
ATOM 1947 C CA . HIS A 1 243 ? -12.808 -19.737 8.355 1.00 96.94 243 HIS A CA 1
ATOM 1948 C C . HIS A 1 243 ? -12.606 -20.446 9.705 1.00 96.94 243 HIS A C 1
ATOM 1950 O O . HIS A 1 243 ? -13.579 -20.682 10.424 1.00 96.94 243 HIS A O 1
ATOM 1956 N N . ASP A 1 244 ? -11.358 -20.717 10.094 1.00 95.81 244 ASP A N 1
ATOM 1957 C CA . ASP A 1 244 ? -11.030 -21.348 11.377 1.00 95.81 244 ASP A CA 1
ATOM 1958 C C . ASP A 1 244 ? -11.444 -20.473 12.567 1.00 95.81 244 ASP A C 1
ATOM 1960 O O . ASP A 1 244 ? -12.060 -20.961 13.516 1.00 95.81 244 ASP A O 1
ATOM 1964 N N . LEU A 1 245 ? -11.191 -19.161 12.503 1.00 95.88 245 LEU A N 1
ATOM 1965 C CA . LEU A 1 245 ? -11.639 -18.209 13.523 1.00 95.88 245 LEU A CA 1
ATOM 1966 C C . LEU A 1 245 ? -13.165 -18.129 13.602 1.00 95.88 245 LEU A C 1
ATOM 1968 O O . LEU A 1 245 ? -13.714 -18.129 14.702 1.00 95.88 245 LEU A O 1
ATOM 1972 N N . ARG A 1 246 ? -13.866 -18.113 12.462 1.00 96.00 246 ARG A N 1
ATOM 1973 C CA . ARG A 1 246 ? -15.336 -18.121 12.419 1.00 96.00 246 ARG A CA 1
ATOM 1974 C C . ARG A 1 246 ? -15.902 -19.415 13.014 1.00 96.00 246 ARG A C 1
ATOM 1976 O O . ARG A 1 246 ? -16.877 -19.360 13.761 1.00 96.00 246 ARG A O 1
ATOM 1983 N N . SER A 1 247 ? -15.277 -20.560 12.739 1.00 95.38 247 SER A N 1
ATOM 1984 C CA . SER A 1 247 ? -15.639 -21.855 13.332 1.00 95.38 247 SER A CA 1
ATOM 1985 C C . SER A 1 247 ? -15.411 -21.873 14.849 1.00 95.38 247 SER A C 1
ATOM 1987 O O . SER A 1 247 ? -16.305 -22.255 15.609 1.00 95.38 247 SER A O 1
ATOM 1989 N N . ASN A 1 248 ? -14.257 -21.379 15.308 1.00 94.56 248 ASN A N 1
ATOM 1990 C CA . ASN A 1 248 ? -13.934 -21.268 16.732 1.00 94.56 248 ASN A CA 1
ATOM 1991 C C . ASN A 1 248 ? -14.897 -20.324 17.459 1.00 94.56 248 ASN A C 1
ATOM 1993 O O . ASN A 1 248 ? -15.395 -20.665 18.530 1.00 94.56 248 ASN A O 1
ATOM 1997 N N . PHE A 1 249 ? -15.225 -19.182 16.854 1.00 94.06 249 PHE A N 1
ATOM 1998 C CA . PHE A 1 249 ? -16.200 -18.243 17.402 1.00 94.06 249 PHE A CA 1
ATOM 1999 C C . PHE A 1 249 ? -17.592 -18.875 17.502 1.00 94.06 249 PHE A C 1
ATOM 2001 O O . PHE A 1 249 ? -18.241 -18.780 18.540 1.00 94.06 249 PHE A O 1
ATOM 2008 N N . ALA A 1 250 ? -18.040 -19.598 16.471 1.00 93.31 250 ALA A N 1
ATOM 2009 C CA . ALA A 1 250 ? -19.312 -20.317 16.513 1.00 93.31 250 ALA A CA 1
ATOM 2010 C C . ALA A 1 250 ? -19.342 -21.390 17.617 1.00 93.31 250 ALA A C 1
ATOM 2012 O O . ALA A 1 250 ? -20.372 -21.580 18.270 1.00 93.31 250 ALA A O 1
ATOM 2013 N N . TYR A 1 251 ? -18.222 -22.080 17.853 1.00 93.00 251 TYR A N 1
ATOM 2014 C CA . TYR A 1 251 ? -18.085 -23.021 18.964 1.00 93.00 251 TYR A CA 1
ATOM 2015 C C . TYR A 1 251 ? -18.142 -22.314 20.326 1.00 93.00 251 TYR A C 1
ATOM 2017 O O . TYR A 1 251 ? -18.843 -22.776 21.229 1.00 93.00 251 TYR A O 1
ATOM 2025 N N . GLU A 1 252 ? -17.462 -21.176 20.475 1.00 93.12 252 GLU A N 1
ATOM 2026 C CA . GLU A 1 252 ? -17.462 -20.392 21.711 1.00 93.12 252 GLU A CA 1
ATOM 2027 C C . GLU A 1 252 ? -18.857 -19.837 22.031 1.00 93.12 252 GLU A C 1
ATOM 2029 O O . GLU A 1 252 ? -19.317 -19.971 23.165 1.00 93.12 252 GLU A O 1
ATOM 2034 N N . VAL A 1 253 ? -19.572 -19.300 21.034 1.00 92.88 253 VAL A N 1
ATOM 2035 C CA . VAL A 1 253 ? -20.956 -18.821 21.192 1.00 92.88 253 VAL A CA 1
ATOM 2036 C C . VAL A 1 253 ? -21.884 -19.958 21.613 1.00 92.88 253 VAL A C 1
ATOM 2038 O O . VAL A 1 253 ? -22.623 -19.801 22.582 1.00 92.88 253 VAL A O 1
ATOM 2041 N N . ARG A 1 254 ? -21.814 -21.135 20.967 1.00 93.25 254 ARG A N 1
ATOM 2042 C CA . ARG A 1 254 ? -22.608 -22.300 21.403 1.00 93.25 254 ARG A CA 1
ATOM 2043 C C . ARG A 1 254 ? -22.268 -22.709 22.829 1.00 93.25 254 ARG A C 1
ATOM 2045 O O . ARG A 1 254 ? -23.168 -23.006 23.604 1.00 93.25 254 ARG A O 1
ATOM 2052 N N . THR A 1 255 ? -20.985 -22.728 23.182 1.00 92.31 255 THR A N 1
ATOM 2053 C CA . THR A 1 255 ? -20.538 -23.111 24.528 1.00 92.31 255 THR A CA 1
ATOM 2054 C C . THR A 1 255 ? -21.063 -22.134 25.580 1.00 92.31 255 THR A C 1
ATOM 2056 O O . THR A 1 255 ? -21.583 -22.576 26.603 1.00 92.31 255 THR A O 1
ATOM 2059 N N . LYS A 1 256 ? -21.008 -20.822 25.310 1.00 92.38 256 LYS A N 1
ATOM 2060 C CA . LYS A 1 256 ? -21.607 -19.791 26.172 1.00 92.38 256 LYS A CA 1
ATOM 2061 C C . LYS A 1 256 ? -23.112 -19.983 26.309 1.00 92.38 256 LYS A C 1
ATOM 2063 O O . LYS A 1 256 ? -23.598 -20.029 27.430 1.00 92.38 256 LYS A O 1
ATOM 2068 N N . GLN A 1 257 ? -23.820 -20.226 25.209 1.00 92.44 257 GLN A N 1
ATOM 2069 C CA . GLN A 1 257 ? -25.261 -20.478 25.237 1.00 92.44 257 GLN A CA 1
ATOM 2070 C C . GLN A 1 257 ? -25.625 -21.737 26.047 1.00 92.44 257 GLN A C 1
ATOM 2072 O O . GLN A 1 257 ? -26.608 -21.741 26.783 1.00 92.44 257 GLN A O 1
ATOM 2077 N N . TYR A 1 258 ? -24.830 -22.812 25.969 1.00 90.56 258 TYR A N 1
ATOM 2078 C CA . TYR A 1 258 ? -25.025 -23.997 26.816 1.00 90.56 258 TYR A CA 1
ATOM 2079 C C . TYR A 1 258 ? -24.817 -23.697 28.306 1.00 90.56 258 TYR A C 1
ATOM 2081 O O . TYR A 1 258 ? -25.551 -24.231 29.141 1.00 90.56 258 TYR A O 1
ATOM 2089 N N . LEU A 1 259 ? -23.831 -22.863 28.645 1.00 91.06 259 LEU A N 1
ATOM 2090 C CA . LEU A 1 259 ? -23.579 -22.440 30.023 1.00 91.06 259 LEU A CA 1
ATOM 2091 C C . LEU A 1 259 ? -24.692 -21.523 30.541 1.00 91.06 259 LEU A C 1
ATOM 2093 O O . LEU A 1 259 ? -25.205 -21.783 31.624 1.00 91.06 259 LEU A O 1
ATOM 2097 N N . GLU A 1 260 ? -25.125 -20.539 29.752 1.00 90.88 260 GLU A N 1
ATOM 2098 C CA . GLU A 1 260 ? -26.247 -19.650 30.081 1.00 90.88 260 GLU A CA 1
ATOM 2099 C C . GLU A 1 260 ? -27.539 -20.439 30.294 1.00 90.88 260 GLU A C 1
ATOM 2101 O O . GLU A 1 260 ? -28.185 -20.287 31.327 1.00 90.88 260 GLU A O 1
ATOM 2106 N N . ASN A 1 261 ? -27.873 -21.365 29.389 1.00 88.81 261 ASN A N 1
ATOM 2107 C CA . ASN A 1 261 ? -29.033 -22.239 29.561 1.00 88.81 261 ASN A CA 1
ATOM 2108 C C . ASN A 1 261 ? -28.910 -23.085 30.842 1.00 88.81 261 ASN A C 1
ATOM 2110 O O . ASN A 1 261 ? -29.875 -23.233 31.585 1.00 88.81 261 ASN A O 1
ATOM 2114 N N . SER A 1 262 ? -27.724 -23.632 31.136 1.00 90.25 262 SER A N 1
ATOM 2115 C CA . SER A 1 262 ? -27.463 -24.407 32.361 1.00 90.25 262 SER A CA 1
ATOM 2116 C C . SER A 1 262 ? -27.632 -23.571 33.635 1.00 90.25 262 SER A C 1
ATOM 2118 O O . SER A 1 262 ? -28.204 -24.045 34.622 1.00 90.25 262 SER A O 1
ATOM 2120 N N . GLU A 1 263 ? -27.164 -22.323 33.626 1.00 86.81 263 GLU A N 1
ATOM 2121 C CA . GLU A 1 263 ? -27.378 -21.377 34.721 1.00 86.81 263 GLU A CA 1
ATOM 2122 C C . GLU A 1 263 ? -28.849 -20.995 34.856 1.00 86.81 263 GLU A C 1
ATOM 2124 O O . GLU A 1 263 ? -29.365 -20.999 35.973 1.00 86.81 263 GLU A O 1
ATOM 2129 N N . GLN A 1 264 ? -29.547 -20.776 33.742 1.00 88.31 264 GLN A N 1
ATOM 2130 C CA . GLN A 1 264 ? -30.976 -20.492 33.728 1.00 88.31 264 GLN A CA 1
ATOM 2131 C C . GLN A 1 264 ? -31.792 -21.643 34.339 1.00 88.31 264 GLN A C 1
ATOM 2133 O O . GLN A 1 264 ? -32.633 -21.414 35.204 1.00 88.31 264 GLN A O 1
ATOM 2138 N N . TYR A 1 265 ? -31.491 -22.903 34.010 1.00 85.50 265 TYR A N 1
ATOM 2139 C CA . TYR A 1 265 ? -32.150 -24.044 34.661 1.00 85.50 265 TYR A CA 1
ATOM 2140 C C . TYR A 1 265 ? -31.887 -24.093 36.177 1.00 85.50 265 TYR A C 1
ATOM 2142 O O . TYR A 1 265 ? -32.758 -24.500 36.954 1.00 85.50 265 TYR A O 1
ATOM 2150 N N . LYS A 1 266 ? -30.698 -23.674 36.637 1.00 86.62 266 LYS A N 1
ATOM 2151 C CA . LYS A 1 266 ? -30.392 -23.585 38.075 1.00 86.62 266 LYS A CA 1
ATOM 2152 C C . LYS A 1 266 ? -31.157 -22.450 38.749 1.00 86.62 266 LYS A C 1
ATOM 2154 O O . LYS A 1 266 ? -31.668 -22.662 39.851 1.00 86.62 266 LYS A O 1
ATOM 2159 N N . THR A 1 267 ? -31.242 -21.275 38.127 1.00 81.38 267 THR A N 1
ATOM 2160 C CA . THR A 1 267 ? -31.976 -20.131 38.684 1.00 81.38 267 THR A CA 1
ATOM 2161 C C . THR A 1 267 ? -33.472 -20.409 38.718 1.00 81.38 267 THR A C 1
ATOM 2163 O O . THR A 1 267 ? -34.077 -20.213 39.766 1.00 81.38 267 THR A O 1
ATOM 2166 N N . GLU A 1 268 ? -34.050 -20.983 37.663 1.00 82.62 268 GLU A N 1
ATOM 2167 C CA . GLU A 1 268 ? -35.456 -21.403 37.631 1.00 82.62 268 GLU A CA 1
ATOM 2168 C C . GLU A 1 268 ? -35.756 -22.474 38.695 1.00 82.62 268 GLU A C 1
ATOM 2170 O O . GLU A 1 268 ? -36.767 -22.395 39.396 1.00 82.62 268 GLU A O 1
ATOM 2175 N N . SER A 1 269 ? -34.849 -23.437 38.908 1.00 82.19 269 SER A N 1
ATOM 2176 C CA . SER A 1 269 ? -34.989 -24.439 39.976 1.00 82.19 269 SER A CA 1
ATOM 2177 C C . SER A 1 269 ? -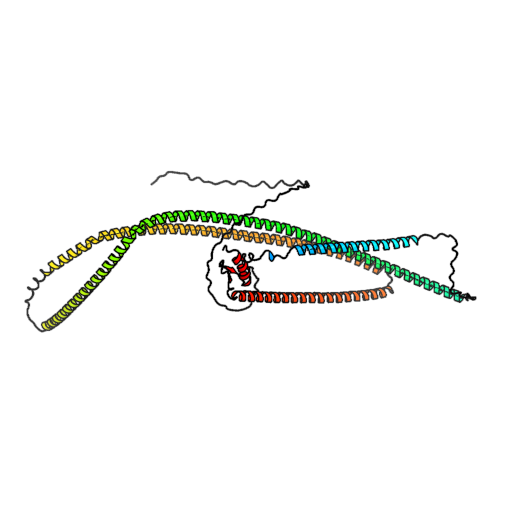34.928 -23.826 41.383 1.00 82.19 269 SER A C 1
ATOM 2179 O O . SER A 1 269 ? -35.685 -24.228 42.272 1.00 82.19 269 SER A O 1
ATOM 2181 N N . LEU A 1 270 ? -34.045 -22.849 41.608 1.00 77.88 270 LEU A N 1
ATOM 2182 C CA . LEU A 1 270 ? -33.964 -22.113 42.874 1.00 77.88 270 LEU A CA 1
ATOM 2183 C C . LEU A 1 270 ? -35.186 -21.209 43.080 1.00 77.88 270 LEU A C 1
ATOM 2185 O O . LEU A 1 270 ? -35.722 -21.149 44.184 1.00 77.88 270 LEU A O 1
ATOM 2189 N N . GLN A 1 271 ? -35.669 -20.564 42.021 1.00 77.88 271 GLN A N 1
ATOM 2190 C CA . GLN A 1 271 ? -36.837 -19.693 42.057 1.00 77.88 271 GLN A CA 1
ATOM 2191 C C . GLN A 1 271 ? -38.123 -20.482 42.323 1.00 77.88 271 GLN A C 1
ATOM 2193 O O . GLN A 1 271 ? -38.941 -20.049 43.131 1.00 77.88 271 GLN A O 1
ATOM 2198 N N . ALA A 1 272 ? -38.275 -21.681 41.751 1.00 73.81 272 ALA A N 1
ATOM 2199 C CA . ALA A 1 272 ? -39.371 -22.590 42.090 1.00 73.81 272 ALA A CA 1
ATOM 2200 C C . ALA A 1 272 ? -39.360 -22.965 43.586 1.00 73.81 272 ALA A C 1
ATOM 2202 O O . ALA A 1 272 ? -40.393 -22.887 44.250 1.00 73.81 272 ALA A O 1
ATOM 2203 N N . LYS A 1 273 ? -38.180 -23.262 44.154 1.00 73.00 273 LYS A N 1
ATOM 2204 C CA . LYS A 1 273 ? -38.024 -23.537 45.596 1.00 73.00 273 LYS A CA 1
ATOM 2205 C C . LYS A 1 273 ? -38.347 -22.320 46.475 1.00 73.00 273 LYS A C 1
ATOM 2207 O O . LYS A 1 273 ? -38.913 -22.487 47.554 1.00 73.00 273 LYS A O 1
ATOM 2212 N N . CYS A 1 274 ? -38.012 -21.105 46.033 1.00 59.09 274 CYS A N 1
ATOM 2213 C CA . CYS A 1 274 ? -38.363 -19.871 46.743 1.00 59.09 274 CYS A CA 1
ATOM 2214 C C . CYS A 1 274 ? -39.866 -19.567 46.678 1.00 59.09 274 CYS A C 1
ATOM 2216 O O . CYS A 1 274 ? -40.456 -19.225 47.703 1.00 59.09 274 CYS A O 1
ATOM 2218 N N . ASN A 1 275 ? -40.503 -19.769 45.523 1.00 60.47 275 ASN A N 1
ATOM 2219 C CA . ASN A 1 275 ? -41.933 -19.516 45.330 1.00 60.47 275 ASN A CA 1
ATOM 2220 C C . ASN A 1 275 ? -42.819 -20.464 46.161 1.00 60.47 275 ASN A C 1
ATOM 2222 O O . ASN A 1 275 ? -43.855 -20.041 46.679 1.00 60.47 275 ASN A O 1
ATOM 2226 N N . ASP A 1 276 ? -42.400 -21.717 46.361 1.00 54.41 276 ASP A N 1
ATOM 2227 C CA . ASP A 1 276 ? -43.086 -22.653 47.266 1.00 54.41 276 ASP A CA 1
ATOM 2228 C C . ASP A 1 276 ? -42.934 -22.253 48.749 1.00 54.41 276 ASP A C 1
ATOM 2230 O O . ASP A 1 276 ? -43.836 -22.470 49.561 1.00 54.41 276 ASP A O 1
ATOM 2234 N N . SER A 1 277 ? -41.827 -21.593 49.108 1.00 52.19 277 SER A N 1
ATOM 2235 C CA . SER A 1 277 ? -41.615 -21.000 50.437 1.00 52.19 277 SER A CA 1
ATOM 2236 C C . SER A 1 277 ? -42.418 -19.700 50.637 1.00 52.19 277 SER A C 1
ATOM 2238 O O . SER A 1 277 ? -42.929 -19.456 51.731 1.00 52.19 277 SER A O 1
ATOM 2240 N N . GLU A 1 278 ? -42.574 -18.866 49.604 1.00 47.12 278 GLU A N 1
ATOM 2241 C CA . GLU A 1 278 ? -43.347 -17.614 49.672 1.00 47.12 278 GLU A CA 1
ATOM 2242 C C . GLU A 1 278 ? -44.861 -17.839 49.711 1.00 47.12 278 GLU A C 1
ATOM 2244 O O . GLU A 1 278 ? -45.549 -17.189 50.501 1.00 47.12 278 GLU A O 1
ATOM 2249 N N . LYS A 1 279 ? -45.398 -18.818 48.970 1.00 52.09 279 LYS A N 1
ATOM 2250 C CA . LYS A 1 279 ? -46.830 -19.169 49.055 1.00 52.09 279 LYS A CA 1
ATOM 2251 C C . LYS A 1 279 ? -47.248 -19.654 50.447 1.00 52.09 279 LYS A C 1
ATOM 2253 O O . LYS A 1 279 ? -48.391 -19.445 50.844 1.00 52.09 279 LYS A O 1
ATOM 2258 N N . ASN A 1 280 ? -46.325 -20.229 51.220 1.00 49.78 280 ASN A N 1
ATOM 2259 C CA . ASN A 1 280 ? -46.577 -20.622 52.609 1.00 49.78 280 ASN A CA 1
ATOM 2260 C C . ASN A 1 280 ? -46.446 -19.457 53.611 1.00 49.78 280 ASN A C 1
ATOM 2262 O O . ASN A 1 280 ? -47.041 -19.509 54.686 1.00 49.78 280 ASN A O 1
ATOM 2266 N N . LYS A 1 281 ? -45.703 -18.392 53.277 1.00 49.75 281 LYS A N 1
ATOM 2267 C CA . LYS A 1 281 ? -45.559 -17.196 54.129 1.00 49.75 281 LYS A CA 1
ATOM 2268 C C . LYS A 1 281 ? -46.670 -16.171 53.902 1.00 49.75 281 LYS A C 1
ATOM 2270 O O . LYS A 1 281 ? -47.129 -15.564 54.869 1.00 49.75 281 LYS A O 1
ATOM 2275 N N . ASN A 1 282 ? -47.160 -16.030 52.672 1.00 44.47 282 ASN A N 1
ATOM 2276 C CA . ASN A 1 282 ? -48.172 -15.021 52.347 1.00 44.47 282 ASN A CA 1
ATOM 2277 C C . ASN A 1 282 ? -49.552 -15.332 52.955 1.00 44.47 282 ASN A C 1
ATOM 2279 O O . ASN A 1 282 ? -50.243 -14.409 53.367 1.00 44.47 282 ASN A O 1
ATOM 2283 N N . ASN A 1 283 ? -49.890 -16.606 53.194 1.00 47.28 283 ASN A N 1
ATOM 2284 C CA . ASN A 1 283 ? -51.102 -16.976 53.947 1.00 47.28 283 ASN A CA 1
ATOM 2285 C C . ASN A 1 283 ? -51.022 -16.684 55.462 1.00 47.28 283 ASN A C 1
ATOM 2287 O O . ASN A 1 283 ? -52.032 -16.780 56.155 1.00 47.28 283 ASN A O 1
ATOM 2291 N N . SER A 1 284 ? -49.844 -16.344 56.000 1.00 44.38 284 SER A N 1
ATOM 2292 C CA . SER A 1 284 ? -49.651 -16.038 57.427 1.00 44.38 284 SER A CA 1
ATOM 2293 C C . SER A 1 284 ? -49.394 -14.553 57.705 1.00 44.38 284 SER A C 1
ATOM 2295 O O . SER A 1 284 ? -49.407 -14.161 58.873 1.00 44.38 284 SER A O 1
ATOM 2297 N N . MET A 1 285 ? -49.139 -13.732 56.679 1.00 42.22 285 MET A N 1
ATOM 2298 C CA . MET A 1 285 ? -48.734 -12.331 56.858 1.00 42.22 285 MET A CA 1
ATOM 2299 C C . MET A 1 285 ? -49.891 -11.333 56.686 1.00 42.22 285 MET A C 1
ATOM 2301 O O . MET A 1 285 ? -49.893 -10.301 57.355 1.00 42.22 285 MET A O 1
ATOM 2305 N N . GLU A 1 286 ? -50.920 -11.669 55.900 1.00 46.62 286 GLU A N 1
ATOM 2306 C CA . GLU A 1 286 ? -52.085 -10.792 55.674 1.00 46.62 286 GLU A CA 1
ATOM 2307 C C . GLU A 1 286 ? -52.912 -10.539 56.951 1.00 46.62 286 GLU A C 1
ATOM 2309 O O . GLU A 1 286 ? -53.449 -9.454 57.138 1.00 46.62 286 GLU A O 1
ATOM 2314 N N . GLY A 1 287 ? -52.940 -11.481 57.903 1.00 51.75 287 GLY A N 1
ATOM 2315 C CA . GLY A 1 287 ? -53.616 -11.281 59.195 1.00 51.75 287 GLY A CA 1
ATOM 2316 C C . GLY A 1 287 ? -52.827 -10.445 60.213 1.00 51.75 287 GLY A C 1
ATOM 2317 O O . GLY A 1 287 ? -53.407 -9.923 61.163 1.00 51.75 287 GLY A O 1
ATOM 2318 N N . PHE A 1 288 ? -51.508 -10.310 60.045 1.00 51.91 288 PHE A N 1
ATOM 2319 C CA . PHE A 1 288 ? -50.667 -9.557 60.982 1.00 51.91 288 PHE A CA 1
ATOM 2320 C C . PHE A 1 288 ? -50.636 -8.063 60.663 1.00 51.91 288 PHE A C 1
ATOM 2322 O O . PHE A 1 288 ? -50.533 -7.245 61.577 1.00 51.91 288 PHE A O 1
ATOM 2329 N N . GLU A 1 289 ? -50.757 -7.693 59.391 1.00 56.62 289 GLU A N 1
ATOM 2330 C CA . GLU A 1 289 ? -50.647 -6.299 58.964 1.00 56.62 289 GLU A CA 1
ATOM 2331 C C . GLU A 1 289 ? -51.832 -5.440 59.438 1.00 56.62 289 GLU A C 1
ATOM 2333 O O . GLU A 1 289 ? -51.641 -4.294 59.853 1.00 56.62 289 GLU A O 1
ATOM 2338 N N . ASP A 1 290 ? -53.035 -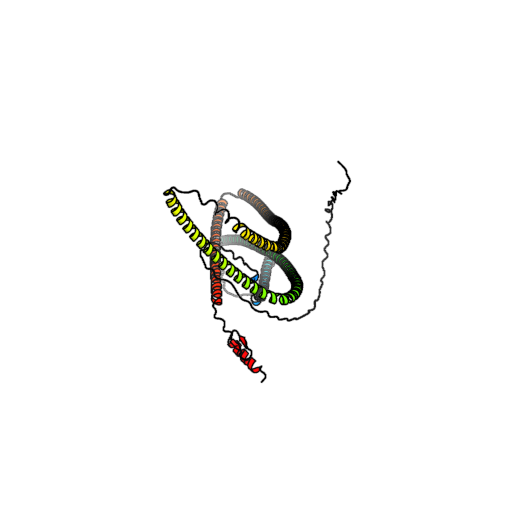6.014 59.496 1.00 58.38 290 ASP A N 1
ATOM 2339 C CA . ASP A 1 290 ? -54.226 -5.333 60.020 1.00 58.38 290 ASP A CA 1
ATOM 2340 C C . ASP A 1 290 ? -54.182 -5.166 61.547 1.00 58.38 290 ASP A C 1
ATOM 2342 O O . ASP A 1 290 ? -54.559 -4.118 62.077 1.00 58.38 290 ASP A O 1
ATOM 2346 N N . VAL A 1 291 ? -53.619 -6.144 62.265 1.00 65.31 291 VAL A N 1
ATOM 2347 C CA . VAL A 1 291 ? -53.396 -6.052 63.719 1.00 65.31 291 VAL A CA 1
ATOM 2348 C C . VAL A 1 291 ? -52.329 -5.001 64.044 1.00 65.31 291 VAL A C 1
ATOM 2350 O O . VAL A 1 291 ? -52.464 -4.253 65.014 1.00 65.31 291 VAL A O 1
ATOM 2353 N N . PHE A 1 292 ? -51.282 -4.887 63.221 1.00 69.19 292 PHE A N 1
ATOM 2354 C CA . PHE A 1 292 ? -50.262 -3.850 63.383 1.00 69.19 292 PHE A CA 1
ATOM 2355 C C . PHE A 1 292 ? -50.807 -2.446 63.109 1.00 69.19 292 PHE A C 1
ATOM 2357 O O . PHE A 1 292 ? -50.505 -1.523 63.869 1.00 69.19 292 PHE A O 1
ATOM 2364 N N . LYS A 1 293 ? -51.643 -2.276 62.079 1.00 72.50 293 LYS A N 1
ATOM 2365 C CA . LYS A 1 293 ? -52.285 -0.986 61.779 1.00 72.50 293 LYS A CA 1
ATOM 2366 C C . LYS A 1 293 ? -53.216 -0.538 62.909 1.00 72.50 293 LYS A C 1
ATOM 2368 O O . LYS A 1 293 ? -53.168 0.629 63.298 1.00 72.50 293 LYS A O 1
ATOM 2373 N N . GLU A 1 294 ? -53.992 -1.454 63.486 1.00 74.25 294 GLU A N 1
ATOM 2374 C CA . GLU A 1 294 ? -54.877 -1.141 64.615 1.00 74.25 294 GLU A CA 1
ATOM 2375 C C . GLU A 1 294 ? -54.086 -0.815 65.896 1.00 74.25 294 GLU A C 1
ATOM 2377 O O . GLU A 1 294 ? -54.398 0.156 66.586 1.00 74.25 294 GLU A O 1
ATOM 2382 N N . ASN A 1 295 ? -52.986 -1.526 66.169 1.00 75.12 295 ASN A N 1
ATOM 2383 C CA . ASN A 1 295 ? -52.103 -1.215 67.300 1.00 75.12 295 ASN A CA 1
ATOM 2384 C C . ASN A 1 295 ? -51.404 0.147 67.153 1.00 75.12 295 ASN A C 1
ATOM 2386 O O . ASN A 1 295 ? -51.300 0.894 68.127 1.00 75.12 295 ASN A O 1
ATOM 2390 N N . ILE A 1 296 ? -50.956 0.511 65.945 1.00 76.56 296 ILE A N 1
ATOM 2391 C CA . ILE A 1 296 ? -50.378 1.840 65.677 1.00 76.56 296 ILE A CA 1
ATOM 2392 C C . ILE A 1 296 ? -51.422 2.933 65.929 1.00 76.56 296 ILE A C 1
ATOM 2394 O O . ILE A 1 296 ? -51.109 3.962 66.534 1.00 76.56 296 ILE A O 1
ATOM 2398 N N . LYS A 1 297 ? -52.673 2.702 65.521 1.00 81.06 297 LYS A N 1
ATOM 2399 C CA . LYS A 1 297 ? -53.775 3.637 65.749 1.00 81.06 297 LYS A CA 1
ATOM 2400 C C . LYS A 1 297 ? -54.062 3.817 67.243 1.00 81.06 297 LYS A C 1
ATOM 2402 O O . LYS A 1 297 ? -54.101 4.956 67.709 1.00 81.06 297 LYS A O 1
ATOM 2407 N N . GLN A 1 298 ? -54.150 2.730 68.008 1.00 79.06 298 GLN A N 1
ATOM 2408 C CA . GLN A 1 298 ? -54.359 2.784 69.460 1.00 79.06 298 GLN A CA 1
ATOM 2409 C C . GLN A 1 298 ? -53.219 3.513 70.185 1.00 79.06 298 GLN A C 1
ATOM 2411 O O . GLN A 1 298 ? -53.475 4.422 70.974 1.00 79.06 298 GLN A O 1
ATOM 2416 N N . LEU A 1 299 ? -51.962 3.207 69.849 1.00 83.12 299 LEU A N 1
ATOM 2417 C CA . LEU A 1 299 ? -50.795 3.890 70.421 1.00 83.12 299 LEU A CA 1
ATOM 2418 C C . LEU A 1 299 ? -50.774 5.386 70.078 1.00 83.12 299 LEU A C 1
ATOM 2420 O O . LEU A 1 299 ? -50.420 6.213 70.921 1.00 83.12 299 LEU A O 1
ATOM 2424 N N . SER A 1 300 ? -51.190 5.758 68.865 1.00 78.44 300 SER A N 1
ATOM 2425 C CA . SER A 1 300 ? -51.281 7.167 68.467 1.00 78.44 300 SER A CA 1
ATOM 2426 C C . SER A 1 300 ? -52.351 7.936 69.258 1.00 78.44 300 SER A C 1
ATOM 2428 O O . SER A 1 300 ? -52.116 9.077 69.668 1.00 78.44 300 SER A O 1
ATOM 2430 N N . GLU A 1 301 ? -53.489 7.303 69.563 1.00 84.69 301 GLU A N 1
ATOM 2431 C CA . GLU A 1 301 ? -54.544 7.887 70.399 1.00 84.69 301 GLU A CA 1
ATOM 2432 C C . GLU A 1 301 ? -54.129 7.997 71.870 1.00 84.69 301 GLU A C 1
ATOM 2434 O O . GLU A 1 301 ? -54.403 9.011 72.522 1.00 84.69 301 GLU A O 1
ATOM 2439 N N . GLU A 1 302 ? -53.439 6.991 72.407 1.00 82.75 302 GLU A N 1
ATOM 2440 C CA . GLU A 1 302 ? -52.911 7.029 73.772 1.00 82.75 302 GLU A CA 1
ATOM 2441 C C . GLU A 1 302 ? -51.872 8.137 73.946 1.00 82.75 302 GLU A C 1
ATOM 2443 O O . GLU A 1 302 ? -51.929 8.892 74.923 1.00 82.75 302 GLU A O 1
ATOM 2448 N N . LEU A 1 303 ? -50.980 8.302 72.967 1.00 87.00 303 LEU A N 1
ATOM 2449 C CA . LEU A 1 303 ? -49.981 9.366 72.960 1.00 87.00 303 LEU A CA 1
ATOM 2450 C C . LEU A 1 303 ? -50.639 10.753 72.910 1.00 87.00 303 LEU A C 1
ATOM 2452 O O . LEU A 1 303 ? -50.227 11.666 73.632 1.00 87.00 303 LEU A O 1
ATOM 2456 N N . TYR A 1 304 ? -51.717 10.906 72.137 1.00 88.06 304 TYR A N 1
ATOM 2457 C CA . TYR A 1 304 ? -52.501 12.140 72.103 1.00 88.06 304 TYR A CA 1
ATOM 2458 C C . TYR A 1 304 ? -53.175 12.445 73.454 1.00 88.06 304 TYR A C 1
ATOM 2460 O O . TYR A 1 304 ? -53.076 13.567 73.964 1.00 88.06 304 TYR A O 1
ATOM 2468 N N . ARG A 1 305 ? -53.795 11.443 74.096 1.00 87.00 305 ARG A N 1
ATOM 2469 C CA . ARG A 1 305 ? -54.409 11.590 75.432 1.00 87.00 305 ARG A CA 1
ATOM 2470 C C . ARG A 1 305 ? -53.373 11.908 76.513 1.00 87.00 305 ARG A C 1
ATOM 2472 O O . ARG A 1 305 ? -53.643 12.721 77.398 1.00 87.00 305 ARG A O 1
ATOM 2479 N N . ALA A 1 306 ? -52.192 11.295 76.454 1.00 82.56 306 ALA A N 1
ATOM 2480 C CA . ALA A 1 306 ? -51.097 11.573 77.380 1.00 82.56 306 ALA A CA 1
ATOM 2481 C C . ALA A 1 306 ? -50.599 13.019 77.242 1.00 82.56 306 ALA A C 1
ATOM 2483 O O . ALA A 1 306 ? -50.409 13.702 78.250 1.00 82.56 306 ALA A O 1
ATOM 2484 N N . LYS A 1 307 ? -50.478 13.517 76.005 1.00 85.19 307 LYS A N 1
ATOM 2485 C CA . LYS A 1 307 ? -50.080 14.902 75.727 1.00 85.19 307 LYS A CA 1
ATOM 2486 C C . LYS A 1 307 ? -51.084 15.919 76.281 1.00 85.19 307 LYS A C 1
ATOM 2488 O O . LYS A 1 307 ? -50.670 16.886 76.913 1.00 85.19 307 LYS A O 1
ATOM 2493 N N . GLN A 1 308 ? -52.389 15.673 76.131 1.00 86.62 308 GLN A N 1
ATOM 2494 C CA . GLN A 1 308 ? -53.422 16.529 76.736 1.00 86.62 308 GLN A CA 1
ATOM 2495 C C . GLN A 1 308 ? -53.367 16.530 78.271 1.00 86.62 308 GLN A C 1
ATOM 2497 O O . GLN A 1 308 ? -53.504 17.585 78.890 1.00 86.62 308 GLN A O 1
ATOM 2502 N N . LYS A 1 309 ? -53.131 15.371 78.903 1.00 86.94 309 LYS A N 1
ATOM 2503 C CA . LYS A 1 309 ? -52.980 15.285 80.367 1.00 86.94 309 LYS A CA 1
ATOM 2504 C C . LYS A 1 309 ? -51.769 16.068 80.867 1.00 86.94 309 LYS A C 1
ATOM 2506 O O . LYS A 1 309 ? -51.884 16.766 81.869 1.00 86.94 309 LYS A O 1
ATOM 2511 N N . LEU A 1 310 ? -50.640 15.977 80.165 1.00 83.75 310 LEU A N 1
ATOM 2512 C CA . LEU A 1 310 ? -49.434 16.751 80.471 1.00 83.75 310 LEU A CA 1
ATOM 2513 C C . LEU A 1 310 ? -49.698 18.255 80.378 1.00 83.75 310 LEU A C 1
ATOM 2515 O O . LEU A 1 310 ? -49.355 18.990 81.295 1.00 83.75 310 LEU A O 1
ATOM 2519 N N . GLN A 1 311 ? -50.384 18.692 79.323 1.00 86.81 311 GLN A N 1
ATOM 2520 C CA . GLN A 1 311 ? -50.752 20.095 79.145 1.00 86.81 311 GLN A CA 1
ATOM 2521 C C . GLN A 1 311 ? -51.697 20.593 80.251 1.00 86.81 311 GLN A C 1
ATOM 2523 O O . GLN A 1 311 ? -51.551 21.709 80.745 1.00 86.81 311 GLN A O 1
ATOM 2528 N N . TYR A 1 312 ? -52.655 19.766 80.678 1.00 87.00 312 TYR A N 1
ATOM 2529 C CA . TYR A 1 312 ? -53.529 20.095 81.804 1.00 87.00 312 TYR A CA 1
ATOM 2530 C C . TYR A 1 312 ? -52.739 20.235 83.115 1.00 87.00 312 TYR A C 1
ATOM 2532 O O . TYR A 1 312 ? -52.920 21.213 83.837 1.00 87.00 312 TYR A O 1
ATOM 2540 N N . GLN A 1 313 ? -51.824 19.301 83.394 1.00 86.88 313 GLN A N 1
ATOM 2541 C CA . GLN A 1 313 ? -50.960 19.350 84.579 1.00 86.88 313 GLN A CA 1
ATOM 2542 C C . GLN A 1 313 ? -50.014 20.555 84.564 1.00 86.88 313 GLN A C 1
ATOM 2544 O O . GLN A 1 313 ? -49.785 21.167 85.604 1.00 86.88 313 GLN A O 1
ATOM 2549 N N . GLU A 1 314 ? -49.483 20.924 83.399 1.00 87.38 314 GLU A N 1
ATOM 2550 C CA . GLU A 1 314 ? -48.644 22.113 83.235 1.00 87.38 314 GLU A CA 1
ATOM 2551 C C . GLU A 1 314 ? -49.428 23.397 83.537 1.00 87.38 314 GLU A C 1
ATOM 2553 O O . GLU A 1 314 ? -48.945 24.263 84.267 1.00 87.38 314 GLU A O 1
ATOM 2558 N N . ASN A 1 315 ? -50.673 23.492 83.067 1.00 86.88 315 ASN A N 1
ATOM 2559 C CA . ASN A 1 315 ? -51.554 24.615 83.385 1.00 86.88 315 ASN A CA 1
ATOM 2560 C C . ASN A 1 315 ? -51.912 24.670 84.878 1.00 86.88 315 ASN A C 1
ATOM 2562 O O . ASN A 1 315 ? -51.893 25.745 85.475 1.00 86.88 315 ASN A O 1
ATOM 2566 N N . GLU A 1 316 ? -52.195 23.524 85.500 1.00 89.88 316 GLU A N 1
ATOM 2567 C CA . GLU A 1 316 ? -52.459 23.432 86.940 1.00 89.88 316 GLU A CA 1
ATOM 2568 C C . GLU A 1 316 ? -51.226 23.843 87.766 1.00 89.88 316 GLU A C 1
ATOM 2570 O O . GLU A 1 316 ? -51.333 24.576 88.755 1.00 89.88 316 GLU A O 1
ATOM 2575 N N . TYR A 1 317 ? -50.030 23.451 87.319 1.00 87.75 317 TYR A N 1
ATOM 2576 C CA . TYR A 1 317 ? -48.765 23.875 87.913 1.00 87.75 317 TYR A CA 1
ATOM 2577 C C . TYR A 1 317 ? -48.532 25.386 87.765 1.00 87.75 317 TYR A C 1
ATOM 2579 O O . TYR A 1 317 ? -48.113 26.053 88.710 1.00 87.75 317 TYR A O 1
ATOM 2587 N N . LEU A 1 318 ? -48.829 25.965 86.602 1.00 87.19 318 LEU A N 1
ATOM 2588 C CA . LEU A 1 318 ? -48.713 27.409 86.390 1.00 87.19 318 LEU A CA 1
ATOM 2589 C C . LEU A 1 318 ? -49.706 28.198 87.246 1.00 87.19 318 LEU A C 1
ATOM 2591 O O . LEU A 1 318 ? -49.350 29.248 87.782 1.00 87.19 318 LEU A O 1
ATOM 2595 N N . GLU A 1 319 ? -50.922 27.686 87.416 1.00 89.00 319 GLU A N 1
ATOM 2596 C CA . GLU A 1 319 ? -51.944 28.312 88.248 1.00 89.00 319 GLU A CA 1
ATOM 2597 C C . GLU A 1 319 ? -51.581 28.244 89.737 1.00 89.00 319 GLU A C 1
ATOM 2599 O O . GLU A 1 319 ? -51.652 29.249 90.442 1.00 89.00 319 GLU A O 1
ATOM 2604 N N . THR A 1 320 ? -51.103 27.092 90.215 1.00 86.19 320 THR A N 1
ATOM 2605 C CA . THR A 1 320 ? -50.586 26.961 91.589 1.00 86.19 320 THR A CA 1
ATOM 2606 C C . THR A 1 320 ? -49.362 27.841 91.816 1.00 86.19 320 THR A C 1
ATOM 2608 O O . THR A 1 320 ? -49.285 28.524 92.833 1.00 86.19 320 THR A O 1
ATOM 2611 N N . LYS A 1 321 ? -48.443 27.927 90.847 1.00 87.00 321 LYS A N 1
ATOM 2612 C CA . LYS A 1 321 ? -47.306 28.854 90.899 1.00 87.00 321 LYS A CA 1
ATOM 2613 C C . LYS A 1 321 ? -47.755 30.316 90.961 1.00 87.00 321 LYS A C 1
ATOM 2615 O O . LYS A 1 321 ? -47.142 31.093 91.687 1.00 87.00 321 LYS A O 1
ATOM 2620 N N . ARG A 1 322 ? -48.805 30.703 90.226 1.00 85.75 322 ARG A N 1
ATOM 2621 C CA . ARG A 1 322 ? -49.360 32.065 90.263 1.00 85.75 322 ARG A CA 1
ATOM 2622 C C . ARG A 1 322 ? -49.960 32.377 91.634 1.00 85.75 322 ARG A C 1
ATOM 2624 O O . ARG A 1 322 ? -49.610 33.407 92.199 1.00 85.75 322 ARG A O 1
ATOM 2631 N N . LYS A 1 323 ? -50.761 31.461 92.189 1.00 88.88 323 LYS A N 1
ATOM 2632 C CA . LYS A 1 323 ? -51.320 31.580 93.547 1.00 88.88 323 LYS A CA 1
ATOM 2633 C C . LYS A 1 323 ? -50.228 31.695 94.602 1.00 88.88 323 LYS A C 1
ATOM 2635 O O . LYS A 1 323 ? -50.271 32.607 95.411 1.00 88.88 323 LYS A O 1
ATOM 2640 N N . LEU A 1 324 ? -49.199 30.850 94.533 1.00 84.44 324 LEU A N 1
ATOM 2641 C CA . LEU A 1 324 ? -48.051 30.937 95.436 1.00 84.44 324 LEU A CA 1
ATOM 2642 C C . LEU A 1 324 ? -47.311 32.268 95.293 1.00 84.44 324 LEU A C 1
ATOM 2644 O O . LEU A 1 324 ? -46.843 32.806 96.285 1.00 84.44 324 LEU A O 1
ATOM 2648 N N . LEU A 1 325 ? -47.183 32.816 94.082 1.00 85.56 325 LEU A N 1
ATOM 2649 C CA . LEU A 1 325 ? -46.553 34.122 93.878 1.00 85.56 325 LEU A CA 1
ATOM 2650 C C . LEU A 1 325 ? -47.394 35.256 94.483 1.00 85.56 325 LEU A C 1
ATOM 2652 O O . LEU A 1 325 ? -46.841 36.200 95.042 1.00 85.56 325 LEU A O 1
ATOM 2656 N N . GLU A 1 326 ? -48.715 35.161 94.367 1.00 85.75 326 GLU A N 1
ATOM 2657 C CA . GLU A 1 326 ? -49.673 36.102 94.947 1.00 85.75 326 GLU A CA 1
ATOM 2658 C C . GLU A 1 326 ? -49.654 36.032 96.479 1.00 85.75 326 GLU A C 1
ATOM 2660 O O . GLU A 1 326 ? -49.437 37.053 97.125 1.00 85.75 326 GLU A O 1
ATOM 2665 N N . GLU A 1 327 ? -49.699 34.826 97.049 1.00 85.25 327 GLU A N 1
ATOM 2666 C CA . GLU A 1 327 ? -49.500 34.577 98.481 1.00 85.25 327 GLU A CA 1
ATOM 2667 C C . GLU A 1 327 ? -48.141 35.091 98.963 1.00 85.25 327 GLU A C 1
ATOM 2669 O O . GLU A 1 327 ? -48.053 35.698 100.021 1.00 85.25 327 GLU A O 1
ATOM 2674 N N . ASN A 1 328 ? -47.069 34.902 98.191 1.00 79.81 328 ASN A N 1
ATOM 2675 C CA . ASN A 1 328 ? -45.735 35.377 98.558 1.00 79.81 328 ASN A CA 1
ATOM 2676 C C . ASN A 1 328 ? -45.645 36.911 98.491 1.00 79.81 328 ASN A C 1
ATOM 2678 O O . ASN A 1 328 ? -44.979 37.531 99.316 1.00 79.81 328 ASN A O 1
ATOM 2682 N N . ASN A 1 329 ? -46.355 37.550 97.558 1.00 82.50 329 ASN A N 1
ATOM 2683 C CA . ASN A 1 329 ? -46.484 39.006 97.507 1.00 82.50 329 ASN A CA 1
ATOM 2684 C C . ASN A 1 329 ? -47.322 39.552 98.671 1.00 82.50 329 ASN A C 1
ATOM 2686 O O . ASN A 1 329 ? -46.969 40.591 99.232 1.00 82.50 329 ASN A O 1
ATOM 2690 N N . ASP A 1 330 ? -48.391 38.861 99.060 1.00 81.44 330 ASP A N 1
ATOM 2691 C CA . ASP A 1 330 ? -49.213 39.227 100.213 1.00 81.44 330 ASP A CA 1
ATOM 2692 C C . ASP A 1 330 ? -48.478 38.989 101.532 1.00 81.44 330 ASP A C 1
ATOM 2694 O O . ASP A 1 330 ? -48.484 39.866 102.390 1.00 81.44 330 ASP A O 1
ATOM 2698 N N . LEU A 1 331 ? -47.747 37.881 101.670 1.00 81.06 331 LEU A N 1
ATOM 2699 C CA . LEU A 1 331 ? -46.836 37.642 102.788 1.00 81.06 331 LEU A CA 1
ATOM 2700 C C . LEU A 1 331 ? -45.751 38.711 102.837 1.00 81.06 331 LEU A C 1
ATOM 2702 O O . LEU A 1 331 ? -45.455 39.216 103.909 1.00 81.06 331 LEU A O 1
ATOM 2706 N N . LYS A 1 332 ? -45.190 39.119 101.696 1.00 79.12 332 LYS A N 1
ATOM 2707 C CA . LYS A 1 332 ? -44.210 40.208 101.639 1.00 79.12 332 LYS A CA 1
ATOM 2708 C C . LYS A 1 332 ? -44.822 41.542 102.074 1.00 79.12 332 LYS A C 1
ATOM 2710 O O . LYS A 1 332 ? -44.185 42.251 102.844 1.00 79.12 332 LYS A O 1
ATOM 2715 N N . LYS A 1 333 ? -46.065 41.853 101.679 1.00 77.88 333 LYS A N 1
ATOM 2716 C CA . LYS A 1 333 ? -46.818 43.015 102.193 1.00 77.88 333 LYS A CA 1
ATOM 2717 C C . LYS A 1 333 ? -47.080 42.915 103.695 1.00 77.88 333 LYS A C 1
ATOM 2719 O O . LYS A 1 333 ? -46.876 43.901 104.393 1.00 77.88 333 LYS A O 1
ATOM 2724 N N . GLN A 1 334 ? -47.489 41.750 104.194 1.00 77.38 334 GLN A N 1
ATOM 2725 C CA . GLN A 1 334 ? -47.688 41.502 105.625 1.00 77.38 334 GLN A CA 1
ATOM 2726 C C . GLN A 1 334 ? -46.371 41.627 106.399 1.00 77.38 334 GLN A C 1
ATOM 2728 O O . GLN A 1 334 ? -46.354 42.173 107.492 1.00 77.38 334 GLN A O 1
ATOM 2733 N N . LEU A 1 335 ? -45.250 41.188 105.828 1.00 68.12 335 LEU A N 1
ATOM 2734 C CA . LEU A 1 335 ? -43.918 41.285 106.424 1.00 68.12 335 LEU A CA 1
ATOM 2735 C C . LEU A 1 335 ? -43.410 42.738 106.412 1.00 68.12 335 LEU A C 1
ATOM 2737 O O . LEU A 1 335 ? -42.781 43.171 107.372 1.00 68.12 335 LEU A O 1
ATOM 2741 N N . GLU A 1 336 ? -43.745 43.525 105.385 1.00 68.62 336 GLU A N 1
ATOM 2742 C CA . GLU A 1 336 ? -43.532 44.979 105.368 1.00 68.62 336 GLU A CA 1
ATOM 2743 C C . GLU A 1 336 ? -44.428 45.712 106.391 1.00 68.62 336 GLU A C 1
ATOM 2745 O O . GLU A 1 336 ? -43.964 46.656 107.024 1.00 68.62 336 GLU A O 1
ATOM 2750 N N . GLN A 1 337 ? -45.666 45.252 106.618 1.00 62.12 337 GLN A N 1
ATOM 2751 C CA . GLN A 1 337 ? -46.577 45.769 107.656 1.00 62.12 337 GLN A CA 1
ATOM 2752 C C . GLN A 1 337 ? -46.126 45.383 109.078 1.00 62.12 337 GLN A C 1
ATOM 2754 O O . GLN A 1 337 ? -46.157 46.211 109.987 1.00 62.12 337 GLN A O 1
ATOM 2759 N N . MET A 1 338 ? -45.611 44.167 109.269 1.00 56.75 338 MET A N 1
ATOM 2760 C CA . MET A 1 338 ? -45.071 43.693 110.549 1.00 56.75 338 MET A CA 1
ATOM 2761 C C . MET A 1 338 ? -43.713 44.317 110.896 1.00 56.75 338 MET A C 1
ATOM 2763 O O . MET A 1 338 ? -43.362 44.399 112.068 1.00 56.75 338 MET A O 1
ATOM 2767 N N . LYS A 1 339 ? -42.951 44.834 109.919 1.00 54.56 339 LYS A N 1
ATOM 2768 C CA . LYS A 1 339 ? -41.768 45.673 110.202 1.00 54.56 339 LYS A CA 1
ATOM 2769 C C . LYS A 1 339 ? -42.128 47.020 110.844 1.00 54.56 339 LYS A C 1
ATOM 2771 O O . LYS A 1 339 ? -41.234 47.681 111.369 1.00 54.56 339 LYS A O 1
ATOM 2776 N N . THR A 1 340 ? -43.400 47.425 110.818 1.00 50.00 340 THR A N 1
ATOM 2777 C CA . THR A 1 340 ? -43.890 48.664 111.446 1.00 50.00 340 THR A CA 1
ATOM 2778 C C . THR A 1 340 ? -44.659 48.457 112.758 1.00 50.00 340 THR A C 1
ATOM 2780 O O . THR A 1 340 ? -45.104 49.442 113.340 1.00 50.00 340 THR A O 1
ATOM 2783 N N . GLU A 1 341 ? -44.751 47.231 113.287 1.00 37.00 341 GLU A N 1
ATOM 2784 C CA . GLU A 1 341 ? -45.449 46.938 114.552 1.00 37.00 341 GLU A CA 1
ATOM 2785 C C . GLU A 1 341 ? -44.590 46.097 115.520 1.00 37.00 341 GLU A C 1
ATOM 2787 O O . GLU A 1 341 ? -44.107 45.027 115.146 1.00 37.00 341 GLU A O 1
ATOM 2792 N N . PRO A 1 342 ? -44.385 46.530 116.781 1.00 46.28 342 PRO A N 1
ATOM 2793 C CA . PRO A 1 342 ? -43.570 45.795 117.736 1.00 46.28 342 PRO A CA 1
ATOM 2794 C C . PRO A 1 342 ? -44.440 44.986 118.708 1.00 46.28 342 PRO A C 1
ATOM 2796 O O . PRO A 1 342 ? -44.743 45.491 119.783 1.00 46.28 342 PRO A O 1
ATOM 2799 N N . THR A 1 343 ? -44.791 43.726 118.409 1.00 35.28 343 THR A N 1
ATOM 2800 C CA . THR A 1 343 ? -45.399 42.838 119.431 1.00 35.28 343 THR A CA 1
ATOM 2801 C C . THR A 1 343 ? -45.409 41.325 119.103 1.00 35.28 343 THR A C 1
ATOM 2803 O O . THR A 1 343 ? -45.974 40.877 118.116 1.00 35.28 343 THR A O 1
ATOM 2806 N N . LEU A 1 344 ? -44.890 40.540 120.064 1.00 36.44 344 LEU A N 1
ATOM 2807 C CA . LEU A 1 344 ? -45.334 39.198 120.519 1.00 36.44 344 LEU A CA 1
ATOM 2808 C C . LEU A 1 344 ? -45.089 37.892 119.711 1.00 36.44 344 LEU A C 1
ATOM 2810 O O . LEU A 1 344 ? -45.952 37.337 119.044 1.00 36.44 344 LEU A O 1
ATOM 2814 N N . ASN A 1 345 ? -43.962 37.249 120.014 1.00 49.66 345 ASN A N 1
ATOM 2815 C CA . ASN A 1 345 ? -43.776 36.017 120.818 1.00 49.66 345 ASN A CA 1
ATOM 2816 C C . ASN A 1 345 ? -44.942 35.047 121.218 1.00 49.66 345 ASN A C 1
ATOM 2818 O O . ASN A 1 345 ? -44.905 34.531 122.331 1.00 49.66 345 ASN A O 1
ATOM 2822 N N . THR A 1 346 ? -45.942 34.716 120.383 1.00 49.97 346 THR A N 1
ATOM 2823 C CA . THR A 1 346 ? -46.929 33.633 120.716 1.00 49.97 346 THR A CA 1
ATOM 2824 C C . THR A 1 346 ? -47.482 32.840 119.508 1.00 49.97 346 THR A C 1
ATOM 2826 O O . THR A 1 346 ? -48.689 32.641 119.380 1.00 49.97 346 THR A O 1
ATOM 2829 N N . GLN A 1 347 ? -46.628 32.348 118.598 1.00 49.56 347 GLN A N 1
ATOM 2830 C CA . GLN A 1 347 ? -47.065 31.486 117.472 1.00 49.56 347 GLN A CA 1
ATOM 2831 C C . GLN A 1 347 ? -46.171 30.260 117.196 1.00 49.56 347 GLN A C 1
ATOM 2833 O O . GLN A 1 347 ? -46.199 29.699 116.104 1.00 49.56 347 GLN A O 1
ATOM 2838 N N . THR A 1 348 ? -45.404 29.791 118.180 1.00 48.44 348 THR A N 1
ATOM 2839 C CA . THR A 1 348 ? -44.479 28.659 117.981 1.00 48.44 348 THR A CA 1
ATOM 2840 C C . THR A 1 348 ? -45.162 27.286 118.111 1.00 48.44 348 THR A C 1
ATOM 2842 O O . THR A 1 348 ? -44.727 26.328 117.482 1.00 48.44 348 THR A O 1
ATOM 2845 N N . ASP A 1 349 ? -46.303 27.187 118.802 1.00 49.03 349 ASP A N 1
ATOM 2846 C CA . ASP A 1 349 ? -46.903 25.879 119.132 1.00 49.03 349 ASP A CA 1
ATOM 2847 C C . ASP A 1 349 ? -47.911 25.341 118.096 1.00 49.03 349 ASP A C 1
ATOM 2849 O O . ASP A 1 349 ? -48.270 24.167 118.131 1.00 49.03 349 ASP A O 1
ATOM 2853 N N . LYS A 1 350 ? -48.347 26.153 117.120 1.00 53.50 350 LYS A N 1
ATOM 2854 C CA . LYS A 1 350 ? -49.291 25.707 116.068 1.00 53.50 350 LYS A CA 1
ATOM 2855 C C . LYS A 1 350 ? -48.606 25.130 114.821 1.00 53.50 350 LYS A C 1
ATOM 2857 O O . LYS A 1 350 ? -49.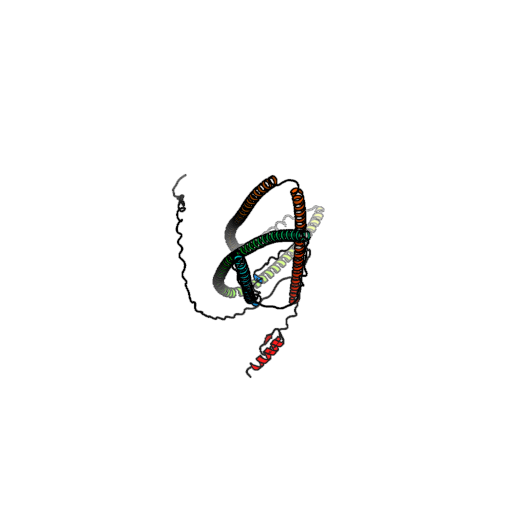238 24.404 114.060 1.00 53.50 350 LYS A O 1
ATOM 2862 N N . LEU A 1 351 ? -47.314 25.403 114.625 1.00 55.62 351 LEU A N 1
ATOM 2863 C CA . LEU A 1 351 ? -46.538 24.943 113.462 1.00 55.62 351 LEU A CA 1
ATOM 2864 C C . LEU A 1 351 ? -46.055 23.489 113.584 1.00 55.62 351 LEU A C 1
ATOM 2866 O O . LEU A 1 351 ? -45.813 22.833 112.574 1.00 55.62 351 LEU A O 1
ATOM 2870 N N . GLN A 1 352 ? -45.971 22.950 114.802 1.00 51.06 352 GLN A N 1
ATOM 2871 C CA . GLN A 1 352 ? -45.431 21.607 115.034 1.00 51.06 352 GLN A CA 1
ATOM 2872 C C . GLN A 1 352 ? -46.465 20.482 114.837 1.00 51.06 352 GLN A C 1
ATOM 2874 O O . GLN A 1 352 ? -46.086 19.343 114.583 1.00 51.06 352 GLN A O 1
ATOM 2879 N N . GLN A 1 353 ? -47.765 20.802 114.865 1.00 50.56 353 GLN A N 1
ATOM 2880 C CA . GLN A 1 353 ? -48.853 19.841 114.633 1.00 50.56 353 GLN A CA 1
ATOM 2881 C C . GLN A 1 353 ? -49.188 19.653 113.139 1.00 50.56 353 GLN A C 1
ATOM 2883 O O . GLN A 1 353 ? -49.692 18.608 112.748 1.00 50.56 353 GLN A O 1
ATOM 2888 N N . PHE A 1 354 ? -48.861 20.626 112.282 1.00 55.06 354 PHE A N 1
ATOM 2889 C CA . PHE A 1 354 ? -49.152 20.560 110.842 1.00 55.06 354 PHE A CA 1
ATOM 2890 C C . PHE A 1 354 ? -48.098 19.762 110.045 1.00 55.06 354 PHE A C 1
ATOM 2892 O O . PHE A 1 354 ? -48.391 19.214 108.982 1.00 55.06 354 PHE A O 1
ATOM 2899 N N . LEU A 1 355 ? -46.867 19.662 110.563 1.00 54.06 355 LEU A N 1
ATOM 2900 C CA . LEU A 1 355 ? -45.752 18.971 109.901 1.00 54.06 355 LEU A CA 1
ATOM 2901 C C . LEU A 1 355 ? -45.813 17.435 110.014 1.00 54.06 355 LEU A C 1
ATOM 2903 O O . LEU A 1 355 ? -45.218 16.748 109.186 1.00 54.06 355 LEU A O 1
ATOM 2907 N N . SER A 1 356 ? -46.544 16.873 110.983 1.00 56.88 356 SER A N 1
ATOM 2908 C CA . SER A 1 356 ? -46.656 15.415 111.159 1.00 56.88 356 SER A CA 1
ATOM 2909 C C . SER A 1 356 ? -47.716 14.760 110.262 1.00 56.88 356 SER A C 1
ATOM 2911 O O . SER A 1 356 ? -47.560 13.594 109.902 1.00 56.88 356 SER A O 1
ATOM 2913 N N . GLU A 1 357 ? -48.757 15.485 109.838 1.00 53.19 357 GLU A N 1
ATOM 2914 C CA . GLU A 1 357 ? -49.860 14.915 109.041 1.00 53.19 357 GLU A CA 1
ATOM 2915 C C . GLU A 1 357 ? -49.598 14.922 107.520 1.00 53.19 357 GLU A C 1
ATOM 2917 O O . GLU A 1 357 ? -50.085 14.042 106.808 1.00 53.19 357 GLU A O 1
ATOM 2922 N N . GLN A 1 358 ? -48.765 15.832 106.993 1.00 54.22 358 GLN A N 1
ATOM 2923 C CA . GLN A 1 358 ? -48.411 15.838 105.561 1.00 54.22 358 GLN A CA 1
ATOM 2924 C C . GLN A 1 358 ? -47.321 14.822 105.168 1.00 54.22 358 GLN A C 1
ATOM 2926 O O . GLN A 1 358 ? -47.276 14.394 104.012 1.00 54.22 358 GLN A O 1
ATOM 2931 N N . GLY A 1 359 ? -46.472 14.387 106.106 1.00 51.16 359 GLY A N 1
ATOM 2932 C CA . GLY A 1 359 ? -45.350 13.481 105.817 1.00 51.16 359 GLY A CA 1
ATOM 2933 C C . GLY A 1 359 ? -45.768 12.063 105.402 1.00 51.16 359 GLY A C 1
ATOM 2934 O O . GLY A 1 359 ? -45.123 11.453 104.550 1.00 51.16 359 GLY A O 1
ATOM 2935 N N . PHE A 1 360 ? -46.883 11.550 105.933 1.00 47.56 360 PHE A N 1
ATOM 2936 C CA . PHE A 1 360 ? -47.286 10.152 105.722 1.00 47.56 360 PHE A CA 1
ATOM 2937 C C . PHE A 1 360 ? -48.004 9.895 104.383 1.00 47.56 360 PHE A C 1
ATOM 2939 O O . PHE A 1 360 ? -47.854 8.828 103.793 1.00 47.56 360 PHE A O 1
ATOM 2946 N N . CYS A 1 361 ? -48.730 10.877 103.835 1.00 49.94 361 CYS A N 1
ATOM 2947 C CA . CYS A 1 361 ? -49.503 10.698 102.594 1.00 49.94 361 CYS A CA 1
ATOM 2948 C C . CYS A 1 361 ? -48.637 10.772 101.316 1.00 49.94 361 CYS A C 1
ATOM 2950 O O . CYS A 1 361 ? -48.972 10.180 100.285 1.00 49.94 361 CYS A O 1
ATOM 2952 N N . HIS A 1 362 ? -47.501 11.476 101.360 1.00 53.44 362 HIS A N 1
ATOM 2953 C CA . HIS A 1 362 ? -46.623 11.631 100.194 1.00 53.44 362 HIS A CA 1
ATOM 2954 C C . HIS A 1 362 ? -45.722 10.405 99.966 1.00 53.44 362 HIS A C 1
ATOM 2956 O O . HIS A 1 362 ? -45.463 10.015 98.826 1.00 53.44 362 HIS A O 1
ATOM 2962 N N . GLN A 1 363 ? -45.300 9.748 101.048 1.00 55.53 363 GLN A N 1
ATOM 2963 C CA . GLN A 1 363 ? -44.366 8.626 100.990 1.00 55.53 363 GLN A CA 1
ATOM 2964 C C . GLN A 1 363 ? -45.012 7.348 100.424 1.00 55.53 363 GLN A C 1
ATOM 2966 O O . GLN A 1 363 ? -44.390 6.647 99.626 1.00 55.53 363 GLN A O 1
ATOM 2971 N N . GLU A 1 364 ? -46.290 7.088 100.721 1.00 57.34 364 GLU A N 1
ATOM 2972 C CA . GLU A 1 364 ? -47.004 5.912 100.197 1.00 57.34 364 GLU A CA 1
ATOM 2973 C C . GLU A 1 364 ? -47.305 6.016 98.685 1.00 57.34 364 GLU A C 1
ATOM 2975 O O . GLU A 1 364 ? -47.255 5.022 97.953 1.00 57.34 364 GLU A O 1
ATOM 2980 N N . LYS A 1 365 ? -47.549 7.233 98.173 1.00 60.78 365 LYS A N 1
ATOM 2981 C CA . LYS A 1 365 ? -47.762 7.481 96.733 1.00 60.78 365 LYS A CA 1
ATOM 2982 C C . LYS A 1 365 ? -46.481 7.313 95.911 1.00 60.78 365 LYS A C 1
ATOM 2984 O O . LYS A 1 365 ? -46.552 6.849 94.773 1.00 60.78 365 LYS A O 1
ATOM 2989 N N . LEU A 1 366 ? -45.320 7.653 96.475 1.00 59.50 366 LEU A N 1
ATOM 2990 C CA . LEU A 1 366 ? -44.025 7.450 95.821 1.00 59.50 366 LEU A CA 1
ATOM 2991 C C . LEU A 1 366 ? -43.652 5.964 95.748 1.00 59.50 366 LEU A C 1
ATOM 2993 O O . LEU A 1 366 ? -43.208 5.515 94.693 1.00 59.50 366 LEU A O 1
ATOM 2997 N N . TYR A 1 367 ? -43.926 5.186 96.800 1.00 57.31 367 TYR A N 1
ATOM 2998 C CA . TYR A 1 367 ? -43.654 3.743 96.810 1.00 57.31 367 TYR A CA 1
ATOM 2999 C C . TYR A 1 367 ? -44.499 2.965 95.787 1.00 57.31 367 TYR A C 1
ATOM 3001 O O . TYR A 1 367 ? -43.947 2.194 95.003 1.00 57.31 367 TYR A O 1
ATOM 3009 N N . LYS A 1 368 ? -45.808 3.242 95.682 1.00 59.53 368 LYS A N 1
ATOM 3010 C CA . LYS A 1 368 ? -46.682 2.606 94.670 1.00 59.53 368 LYS A CA 1
ATOM 3011 C C . LYS A 1 368 ? -46.334 2.992 93.224 1.00 59.53 368 LYS A C 1
ATOM 3013 O O . LYS A 1 368 ? -46.594 2.219 92.304 1.00 59.53 368 LYS A O 1
ATOM 3018 N N . LYS A 1 369 ? -45.746 4.175 92.999 1.00 61.31 369 LYS A N 1
ATOM 3019 C CA . LYS A 1 369 ? -45.247 4.589 91.675 1.00 61.31 369 LYS A CA 1
ATOM 3020 C C . LYS A 1 369 ? -43.947 3.864 91.317 1.00 61.31 369 LYS A C 1
ATOM 3022 O O . LYS A 1 369 ? -43.800 3.457 90.174 1.00 61.31 369 LYS A O 1
ATOM 3027 N N . TYR A 1 370 ? -43.059 3.659 92.291 1.00 54.56 370 TYR A N 1
ATOM 3028 C CA . TYR A 1 370 ? -41.777 2.969 92.110 1.00 54.56 370 TYR A CA 1
ATOM 3029 C C . TYR A 1 370 ? -41.940 1.474 91.795 1.00 54.56 370 TYR A C 1
ATOM 3031 O O . TYR A 1 370 ? -41.195 0.925 90.988 1.00 54.56 370 TYR A O 1
ATOM 3039 N N . GLU A 1 371 ? -42.948 0.826 92.380 1.00 53.97 371 GLU A N 1
ATOM 3040 C CA . GLU A 1 371 ? -43.232 -0.600 92.173 1.00 53.97 371 GLU A CA 1
ATOM 3041 C C . GLU A 1 371 ? -43.806 -0.891 90.771 1.00 53.97 371 GLU A C 1
ATOM 3043 O O . GLU A 1 371 ? -43.536 -1.939 90.186 1.00 53.97 371 GLU A O 1
ATOM 3048 N N . LYS A 1 372 ? -44.520 0.074 90.171 1.00 57.00 372 LYS A N 1
ATOM 3049 C CA . LYS A 1 372 ? -45.070 -0.043 88.808 1.00 57.00 372 LYS A CA 1
ATOM 3050 C C . LYS A 1 372 ? -44.011 0.110 87.708 1.00 57.00 372 LYS A C 1
ATOM 3052 O O . LYS A 1 372 ? -44.127 -0.542 86.677 1.00 57.00 372 LYS A O 1
ATOM 3057 N N . THR A 1 373 ? -42.959 0.899 87.935 1.00 56.78 373 THR A N 1
ATOM 3058 C CA . THR A 1 373 ? -41.813 1.042 87.010 1.00 56.78 373 THR A CA 1
ATOM 3059 C C . THR A 1 373 ? -40.826 -0.129 87.077 1.00 56.78 373 THR A C 1
ATOM 3061 O O . THR A 1 373 ? -39.951 -0.245 86.224 1.00 56.78 373 THR A O 1
ATOM 3064 N N . LEU A 1 374 ? -40.950 -1.017 88.070 1.00 49.38 374 LEU A N 1
ATOM 3065 C CA . LEU A 1 374 ? -40.031 -2.142 88.270 1.00 49.38 374 LEU A CA 1
ATOM 3066 C C . LEU A 1 374 ? -40.384 -3.398 87.445 1.00 49.38 374 LEU A C 1
ATOM 3068 O O . LEU A 1 374 ? -39.604 -4.349 87.433 1.00 49.38 374 LEU A O 1
ATOM 3072 N N . VAL A 1 375 ? -41.536 -3.421 86.756 1.00 53.03 375 VAL A N 1
ATOM 3073 C CA . VAL A 1 375 ? -42.029 -4.583 85.977 1.00 53.03 375 VAL A CA 1
ATOM 3074 C C . VAL A 1 375 ? -41.692 -4.496 84.473 1.00 53.03 375 VAL A C 1
ATOM 3076 O O . VAL A 1 375 ? -41.628 -5.523 83.799 1.00 53.03 375 VAL A O 1
ATOM 3079 N N . GLU A 1 376 ? -41.316 -3.320 83.959 1.00 54.88 376 GLU A N 1
ATOM 3080 C CA . GLU A 1 376 ? -40.840 -3.121 82.574 1.00 54.88 376 GLU A CA 1
ATOM 3081 C C . GLU A 1 376 ? -39.399 -3.594 82.217 1.00 54.88 376 GLU A C 1
ATOM 3083 O O . GLU A 1 376 ? -39.133 -3.770 81.024 1.00 54.88 376 GLU A O 1
ATOM 3088 N N . PRO A 1 377 ? -38.450 -3.888 83.138 1.00 61.19 377 PRO A N 1
ATOM 3089 C CA . PRO A 1 377 ? -37.073 -4.202 82.744 1.00 61.19 377 PRO A CA 1
ATOM 3090 C C . PRO A 1 377 ? -36.906 -5.582 82.092 1.00 61.19 377 PRO A C 1
ATOM 3092 O O . PRO A 1 377 ? -35.910 -5.812 81.412 1.00 61.19 377 PRO A O 1
ATOM 3095 N N . LYS A 1 378 ? -37.865 -6.509 82.239 1.00 65.56 378 LYS A N 1
ATOM 3096 C CA . LYS A 1 378 ? -37.758 -7.849 81.627 1.00 65.56 378 LYS A CA 1
ATOM 3097 C C . LYS A 1 378 ? -37.934 -7.820 80.108 1.00 65.56 378 LYS A C 1
ATOM 3099 O O . LYS A 1 378 ? -37.162 -8.463 79.403 1.00 65.56 378 LYS A O 1
ATOM 3104 N N . LEU A 1 379 ? -38.896 -7.042 79.611 1.00 71.56 379 LEU A N 1
ATOM 3105 C CA . LEU A 1 379 ? -39.140 -6.908 78.173 1.00 71.56 379 LEU A CA 1
ATOM 3106 C C . LEU A 1 379 ? -38.017 -6.111 77.493 1.00 71.56 379 LEU A C 1
ATOM 3108 O O . LEU A 1 379 ? -37.548 -6.491 76.422 1.00 71.56 379 LEU A O 1
ATOM 3112 N N . ALA A 1 380 ? -37.529 -5.058 78.157 1.00 73.62 380 ALA A N 1
ATOM 3113 C CA . ALA A 1 380 ? -36.381 -4.285 77.689 1.00 73.62 380 ALA A CA 1
ATOM 3114 C C . ALA A 1 380 ? -35.105 -5.144 77.603 1.00 73.62 380 ALA A C 1
ATOM 3116 O O . ALA A 1 380 ? -34.348 -5.027 76.643 1.00 73.62 380 ALA A O 1
ATOM 3117 N N . ASN A 1 381 ? -34.894 -6.056 78.558 1.00 78.06 381 ASN A N 1
ATOM 3118 C CA . ASN A 1 381 ? -33.738 -6.951 78.556 1.00 78.06 381 ASN A CA 1
ATOM 3119 C C . ASN A 1 381 ? -33.794 -7.994 77.422 1.00 78.06 381 ASN A C 1
ATOM 3121 O O . ASN A 1 381 ? -32.780 -8.249 76.778 1.00 78.06 381 ASN A O 1
ATOM 3125 N N . GLU A 1 382 ? -34.968 -8.559 77.115 1.00 78.44 382 GLU A N 1
ATOM 3126 C CA . GLU A 1 382 ? -35.120 -9.459 75.958 1.00 78.44 382 GLU A CA 1
ATOM 3127 C C . GLU A 1 382 ? -34.901 -8.742 74.621 1.00 78.44 382 GLU A C 1
ATOM 3129 O O . GLU A 1 382 ? -34.261 -9.287 73.719 1.00 78.44 382 GLU A O 1
ATOM 3134 N N . GLN A 1 383 ? -35.420 -7.520 74.473 1.00 79.69 383 GLN A N 1
ATOM 3135 C CA . GLN A 1 383 ? -35.197 -6.721 73.266 1.00 79.69 383 GLN A CA 1
ATOM 3136 C C . GLN A 1 383 ? -33.723 -6.340 73.110 1.00 79.69 383 GLN A C 1
ATOM 3138 O O . GLN A 1 383 ? -33.188 -6.423 72.005 1.00 79.69 383 GLN A O 1
ATOM 3143 N N . TRP A 1 384 ? -33.050 -6.004 74.213 1.00 86.25 384 TRP A N 1
ATOM 3144 C CA . TRP A 1 384 ? -31.620 -5.711 74.217 1.00 86.25 384 TRP A CA 1
ATOM 3145 C C . TRP A 1 384 ? -30.781 -6.930 73.805 1.00 86.25 384 TRP A C 1
ATOM 3147 O O . TRP A 1 384 ? -29.919 -6.806 72.939 1.00 86.25 384 TRP A O 1
ATOM 3157 N N . GLN A 1 385 ? -31.093 -8.128 74.312 1.00 87.44 385 GLN A N 1
ATOM 3158 C CA . GLN A 1 385 ? -30.413 -9.364 73.896 1.00 87.44 385 GLN A CA 1
ATOM 3159 C C . GLN A 1 385 ? -30.635 -9.698 72.414 1.00 87.44 385 GLN A C 1
ATOM 3161 O O . GLN A 1 385 ? -29.709 -10.130 71.728 1.00 87.44 385 GLN A O 1
ATOM 3166 N N . LYS A 1 386 ? -31.849 -9.478 71.891 1.00 88.12 386 LYS A N 1
ATOM 3167 C CA . LYS A 1 386 ? -32.131 -9.651 70.456 1.00 88.12 386 LYS A CA 1
ATOM 3168 C C . LYS A 1 386 ? -31.340 -8.657 69.606 1.00 88.12 386 LYS A C 1
ATOM 3170 O O . LYS A 1 386 ? -30.758 -9.064 68.606 1.00 88.12 386 LYS A O 1
ATOM 3175 N N . ALA A 1 387 ? -31.281 -7.390 70.016 1.00 82.25 387 ALA A N 1
ATOM 3176 C CA . ALA A 1 387 ? -30.498 -6.365 69.329 1.00 82.25 387 ALA A CA 1
ATOM 3177 C C . ALA A 1 387 ? -28.998 -6.698 69.333 1.00 82.25 387 ALA A C 1
ATOM 3179 O O . ALA A 1 387 ? -28.352 -6.597 68.294 1.00 82.25 387 ALA A O 1
ATOM 3180 N N . GLN A 1 388 ? -28.468 -7.183 70.459 1.00 89.31 388 GLN A N 1
ATOM 3181 C CA . GLN A 1 388 ? -27.068 -7.590 70.578 1.00 89.31 388 GLN A CA 1
ATOM 3182 C C . GLN A 1 388 ? -26.725 -8.753 69.634 1.00 89.31 388 GLN A C 1
ATOM 3184 O O . GLN A 1 388 ? -25.683 -8.740 68.985 1.00 89.31 388 GLN A O 1
ATOM 3189 N N . LYS A 1 389 ? -27.634 -9.725 69.490 1.00 91.50 389 LYS A N 1
ATOM 3190 C CA . LYS A 1 389 ? -27.457 -10.850 68.562 1.00 91.50 389 LYS A CA 1
ATOM 3191 C C . LYS A 1 389 ? -27.505 -10.421 67.090 1.00 91.50 389 LYS A C 1
ATOM 3193 O O . LYS A 1 389 ? -26.785 -10.971 66.266 1.00 91.50 389 LYS A O 1
ATOM 3198 N N . VAL A 1 390 ? -28.336 -9.432 66.754 1.00 90.94 390 VAL A N 1
ATOM 3199 C CA . VAL A 1 390 ? -28.358 -8.835 65.406 1.00 90.94 390 VAL A CA 1
ATOM 3200 C C . VAL A 1 390 ? -27.065 -8.065 65.131 1.00 90.94 390 VAL A C 1
ATOM 3202 O O . VAL A 1 390 ? -26.523 -8.175 64.036 1.00 90.94 390 VAL A O 1
ATOM 3205 N N . GLU A 1 391 ? -26.541 -7.328 66.114 1.00 89.25 391 GLU A N 1
ATOM 3206 C CA . GLU A 1 391 ? -25.259 -6.627 65.980 1.00 89.25 391 GLU A CA 1
ATOM 3207 C C . GLU A 1 391 ? -24.097 -7.603 65.740 1.00 89.25 391 GLU A C 1
ATOM 3209 O O . GLU A 1 391 ? -23.240 -7.342 64.897 1.00 89.25 391 GLU A O 1
ATOM 3214 N N . GLU A 1 392 ? -24.082 -8.739 66.443 1.00 93.31 392 GLU A N 1
ATOM 3215 C CA . GLU A 1 392 ? -23.082 -9.797 66.260 1.00 93.31 392 GLU A CA 1
ATOM 3216 C C . GLU A 1 392 ? -23.150 -10.400 64.848 1.00 93.31 392 GLU A C 1
ATOM 3218 O O . GLU A 1 392 ? -22.138 -10.431 64.151 1.00 93.31 392 GLU A O 1
ATOM 3223 N N . ASN A 1 393 ? -24.350 -10.737 64.362 1.00 91.44 393 ASN A N 1
ATOM 3224 C CA . ASN A 1 393 ? -24.534 -11.233 62.993 1.00 91.44 393 ASN A CA 1
ATOM 3225 C C . ASN A 1 393 ? -24.079 -10.215 61.931 1.00 91.44 393 ASN A C 1
ATOM 3227 O O . ASN A 1 393 ? -23.375 -10.575 60.990 1.00 91.44 393 ASN A O 1
ATOM 3231 N N . LEU A 1 394 ? -24.435 -8.934 62.087 1.00 91.06 394 LEU A N 1
ATOM 3232 C CA . LEU A 1 394 ? -24.009 -7.876 61.160 1.00 91.06 394 LEU A CA 1
ATOM 3233 C C . LEU A 1 394 ? -22.490 -7.674 61.181 1.00 91.06 394 LEU A C 1
ATOM 3235 O O . LEU A 1 394 ? -21.890 -7.338 60.159 1.00 91.06 394 LEU A O 1
ATOM 3239 N N . ARG A 1 395 ? -21.848 -7.876 62.336 1.00 92.56 395 ARG A N 1
ATOM 3240 C CA . ARG A 1 395 ? -20.391 -7.809 62.467 1.00 92.56 395 ARG A CA 1
ATOM 3241 C C . ARG A 1 395 ? -19.713 -8.954 61.714 1.00 92.56 395 ARG A C 1
ATOM 3243 O O . ARG A 1 395 ? -18.703 -8.709 61.050 1.00 92.56 395 ARG A O 1
ATOM 3250 N N . ASP A 1 396 ? -20.280 -10.154 61.770 1.00 91.94 396 ASP A N 1
ATOM 3251 C CA . ASP A 1 396 ? -19.786 -11.319 61.034 1.00 91.94 396 ASP A CA 1
ATOM 3252 C C . ASP A 1 396 ? -19.983 -11.166 59.520 1.00 91.94 396 ASP A C 1
ATOM 3254 O O . ASP A 1 396 ? -19.042 -11.389 58.755 1.00 91.94 396 ASP A O 1
ATOM 3258 N N . GLU A 1 397 ? -21.149 -10.688 59.076 1.00 91.88 397 GLU A N 1
ATOM 3259 C CA . GLU A 1 397 ? -21.413 -10.377 57.663 1.00 91.88 397 GLU A CA 1
ATOM 3260 C C . GLU A 1 397 ? -20.466 -9.291 57.133 1.00 91.88 397 GLU A C 1
ATOM 3262 O O . GLU A 1 397 ? -19.894 -9.431 56.050 1.00 91.88 397 GLU A O 1
ATOM 3267 N N . LEU A 1 398 ? -20.216 -8.235 57.917 1.00 90.94 398 LEU A N 1
ATOM 3268 C CA . LEU A 1 398 ? -19.248 -7.194 57.564 1.00 90.94 398 LEU A CA 1
ATOM 3269 C C . LEU A 1 398 ? -17.820 -7.756 57.468 1.00 90.94 398 LEU A C 1
ATOM 3271 O O . LEU A 1 398 ? -17.041 -7.320 56.619 1.00 90.94 398 LEU A O 1
ATOM 3275 N N . SER A 1 399 ? -17.462 -8.706 58.334 1.00 92.12 399 SER A N 1
ATOM 3276 C CA . SER A 1 399 ? -16.163 -9.385 58.301 1.00 92.12 399 SER A CA 1
ATOM 3277 C C . SER A 1 399 ? -16.010 -10.239 57.037 1.00 92.12 399 SER A C 1
ATOM 3279 O O . SER A 1 399 ? -14.999 -10.134 56.340 1.00 92.12 399 SER A O 1
ATOM 3281 N N . GLN A 1 400 ? -17.044 -11.005 56.670 1.00 91.50 400 GLN A N 1
ATOM 3282 C CA . GLN A 1 400 ? -17.067 -11.794 55.433 1.00 91.50 400 GLN A CA 1
ATOM 3283 C C . GLN A 1 400 ? -17.006 -10.908 54.183 1.00 91.50 400 GLN A C 1
ATOM 3285 O O . GLN A 1 400 ? -16.209 -11.169 53.281 1.00 91.50 400 GLN A O 1
ATOM 3290 N N . ALA A 1 401 ? -17.776 -9.817 54.148 1.00 88.19 401 ALA A N 1
ATOM 3291 C CA . ALA A 1 401 ? -17.757 -8.863 53.041 1.00 88.19 401 ALA A CA 1
ATOM 3292 C C . ALA A 1 401 ? -16.375 -8.209 52.865 1.00 88.19 401 ALA A C 1
ATOM 3294 O O . ALA A 1 401 ? -15.919 -8.020 51.737 1.00 88.19 401 ALA A O 1
ATOM 3295 N N . LYS A 1 402 ? -15.673 -7.906 53.967 1.00 91.19 402 LYS A N 1
ATOM 3296 C CA . LYS A 1 402 ? -14.286 -7.413 53.926 1.00 91.19 402 LYS A CA 1
ATOM 3297 C C . LYS A 1 402 ? -13.311 -8.459 53.386 1.00 91.19 402 LYS A C 1
ATOM 3299 O O . LYS A 1 402 ? -12.425 -8.092 52.620 1.00 91.19 402 LYS A O 1
ATOM 3304 N N . GLY A 1 403 ? -13.483 -9.731 53.752 1.00 90.69 403 GLY A N 1
ATOM 3305 C CA . GLY A 1 403 ? -12.688 -10.837 53.209 1.00 90.69 403 GLY A CA 1
ATOM 3306 C C . GLY A 1 403 ? -12.836 -10.956 51.692 1.00 90.69 403 GLY A C 1
ATOM 3307 O O . GLY A 1 403 ? -11.844 -10.890 50.971 1.00 90.69 403 GLY A O 1
ATOM 3308 N N . LEU A 1 404 ? -14.080 -11.004 51.205 1.00 90.62 404 LEU A N 1
ATOM 3309 C CA . LEU A 1 404 ? -14.376 -11.051 49.769 1.00 90.62 404 LEU A CA 1
ATOM 3310 C C . LEU A 1 404 ? -13.829 -9.824 49.027 1.00 90.62 404 LEU A C 1
ATOM 3312 O O . LEU A 1 404 ? -13.253 -9.959 47.951 1.00 90.62 404 LEU A O 1
ATOM 3316 N N . ALA A 1 405 ? -13.966 -8.621 49.593 1.00 86.69 405 ALA A N 1
ATOM 3317 C CA . ALA A 1 405 ? -13.433 -7.406 48.980 1.00 86.69 405 ALA A CA 1
ATOM 3318 C C . ALA A 1 405 ? -11.901 -7.452 48.813 1.00 86.69 405 ALA A C 1
ATOM 3320 O O . ALA A 1 405 ? -11.383 -6.992 47.792 1.00 86.69 405 ALA A O 1
ATOM 3321 N N . GLU A 1 406 ? -11.175 -8.026 49.776 1.00 90.38 406 GLU A N 1
ATOM 3322 C CA . GLU A 1 406 ? -9.720 -8.179 49.686 1.00 90.38 406 GLU A CA 1
ATOM 3323 C C . GLU A 1 406 ? -9.321 -9.262 48.666 1.00 90.38 406 GLU A C 1
ATOM 3325 O O . GLU A 1 406 ? -8.368 -9.066 47.910 1.00 90.38 406 GLU A O 1
ATOM 3330 N N . GLU A 1 407 ? -10.090 -10.351 48.553 1.00 89.38 407 GLU A N 1
ATOM 3331 C CA . GLU A 1 407 ? -9.918 -11.357 47.493 1.00 89.38 407 GLU A CA 1
ATOM 3332 C C . GLU A 1 407 ? -10.114 -10.748 46.096 1.00 89.38 407 GLU A C 1
ATOM 3334 O O . GLU A 1 407 ? -9.248 -10.893 45.230 1.00 89.38 407 GLU A O 1
ATOM 3339 N N . TYR A 1 408 ? -11.188 -9.978 45.882 1.00 89.81 408 TYR A N 1
ATOM 3340 C CA . TYR A 1 408 ? -11.414 -9.265 44.618 1.00 89.81 408 TYR A CA 1
ATOM 3341 C C . TYR A 1 408 ? -10.289 -8.279 44.304 1.00 89.81 408 TYR A C 1
ATOM 3343 O O . TYR A 1 408 ? -9.842 -8.183 43.158 1.00 89.81 408 TYR A O 1
ATOM 3351 N N . ARG A 1 409 ? -9.789 -7.566 45.318 1.00 91.56 409 ARG A N 1
ATOM 3352 C CA . ARG A 1 409 ? -8.655 -6.650 45.168 1.00 91.56 409 ARG A CA 1
ATOM 3353 C C . ARG A 1 409 ? -7.382 -7.390 44.751 1.00 91.56 409 ARG A C 1
ATOM 3355 O O . ARG A 1 409 ? -6.637 -6.880 43.911 1.00 91.56 409 ARG A O 1
ATOM 3362 N N . MET A 1 410 ? -7.139 -8.578 45.302 1.00 91.88 410 MET A N 1
ATOM 3363 C CA . MET A 1 410 ? -6.001 -9.425 44.940 1.00 91.88 410 MET A CA 1
ATOM 3364 C C . MET A 1 410 ? -6.125 -9.935 43.498 1.00 91.88 410 MET A C 1
ATOM 3366 O O . MET A 1 410 ? -5.181 -9.788 42.721 1.00 91.88 410 MET A O 1
ATOM 3370 N N . CYS A 1 411 ? -7.298 -10.436 43.102 1.00 87.31 411 CYS A N 1
ATOM 3371 C CA . CYS A 1 411 ? -7.572 -10.872 41.729 1.00 87.31 411 CYS A CA 1
ATOM 3372 C C . CYS A 1 411 ? -7.400 -9.732 40.716 1.00 87.31 411 CYS A C 1
ATOM 3374 O O . CYS A 1 411 ? -6.740 -9.906 39.693 1.00 87.31 411 CYS A O 1
ATOM 3376 N N . TYR A 1 412 ? -7.909 -8.536 41.024 1.00 89.94 412 TYR A N 1
ATOM 3377 C CA . TYR A 1 412 ? -7.715 -7.352 40.184 1.00 89.94 412 TYR A CA 1
ATOM 3378 C C . TYR A 1 412 ? -6.228 -6.986 40.040 1.00 89.94 412 TYR A C 1
ATOM 3380 O O . TYR A 1 412 ? -5.759 -6.630 38.956 1.00 89.94 412 TYR A O 1
ATOM 3388 N N . LYS A 1 413 ? -5.445 -7.111 41.119 1.00 93.12 413 LYS A N 1
ATOM 3389 C CA . LYS A 1 413 ? -3.999 -6.855 41.089 1.00 93.12 413 LYS A CA 1
ATOM 3390 C C . LYS A 1 413 ? -3.246 -7.874 40.224 1.00 93.12 413 LYS A C 1
ATOM 3392 O O . LYS A 1 413 ? -2.347 -7.481 39.489 1.00 93.12 413 LYS A O 1
ATOM 3397 N N . ILE A 1 414 ? -3.628 -9.149 40.270 1.00 88.62 414 ILE A N 1
ATOM 3398 C CA . ILE A 1 414 ? -3.048 -10.195 39.413 1.00 88.62 414 ILE A CA 1
ATOM 3399 C C . ILE A 1 414 ? -3.384 -9.925 37.940 1.00 88.62 414 ILE A C 1
ATOM 3401 O O . ILE A 1 414 ? -2.475 -9.829 37.118 1.00 88.62 414 ILE A O 1
ATOM 3405 N N . ALA A 1 415 ? -4.658 -9.678 37.619 1.00 86.69 415 ALA A N 1
ATOM 3406 C CA . ALA A 1 415 ? -5.097 -9.411 36.247 1.00 86.69 415 ALA A CA 1
ATOM 3407 C C . ALA A 1 415 ? -4.424 -8.167 35.638 1.00 86.69 415 ALA A C 1
ATOM 3409 O O . ALA A 1 415 ? -4.054 -8.149 34.464 1.00 86.69 415 ALA A O 1
ATOM 3410 N N . THR A 1 416 ? -4.218 -7.117 36.439 1.00 88.81 416 THR A N 1
ATOM 3411 C CA . THR A 1 416 ? -3.511 -5.911 35.979 1.00 88.81 416 THR A CA 1
ATOM 3412 C C . THR A 1 416 ? -2.020 -6.155 35.735 1.00 88.81 416 THR A C 1
ATOM 3414 O O . THR A 1 416 ? -1.477 -5.598 34.781 1.00 88.81 416 THR A O 1
ATOM 3417 N N . MET A 1 417 ? -1.362 -7.011 36.526 1.00 90.81 417 MET A N 1
ATOM 3418 C CA . MET A 1 417 ? 0.025 -7.425 36.273 1.00 90.81 417 MET A CA 1
ATOM 3419 C C . MET A 1 417 ? 0.150 -8.265 34.993 1.00 90.81 417 MET A C 1
ATOM 3421 O O . MET A 1 417 ? 1.047 -8.009 34.189 1.00 90.81 417 MET A O 1
ATOM 3425 N N . GLU A 1 418 ? -0.767 -9.207 34.756 1.00 88.38 418 GLU A N 1
ATOM 3426 C CA . GLU A 1 418 ? -0.783 -10.029 33.536 1.00 88.38 418 GLU A CA 1
ATOM 3427 C C . GLU A 1 418 ? -0.994 -9.181 32.274 1.00 88.38 418 GLU A C 1
ATOM 3429 O O . GLU A 1 418 ? -0.272 -9.336 31.287 1.00 88.38 418 GLU A O 1
ATOM 3434 N N . LEU A 1 419 ? -1.922 -8.217 32.320 1.00 85.81 419 LEU A N 1
ATOM 3435 C CA . LEU A 1 419 ? -2.142 -7.260 31.230 1.00 85.81 419 LEU A CA 1
ATOM 3436 C C . LEU A 1 419 ? -0.891 -6.424 30.928 1.00 85.81 419 LEU A C 1
ATOM 3438 O O . LEU A 1 419 ? -0.558 -6.213 29.760 1.00 85.81 419 LEU A O 1
ATOM 3442 N N . GLN A 1 420 ? -0.175 -5.966 31.959 1.00 89.06 420 GLN A N 1
ATOM 3443 C CA . GLN A 1 420 ? 1.078 -5.227 31.783 1.00 89.06 420 GLN A CA 1
ATOM 3444 C C . GLN A 1 420 ? 2.175 -6.091 31.149 1.00 89.06 420 GLN A C 1
ATOM 3446 O O . GLN A 1 420 ? 2.909 -5.616 30.278 1.00 89.06 420 GLN A O 1
ATOM 3451 N N . GLU A 1 421 ? 2.287 -7.359 31.544 1.00 90.12 421 GLU A N 1
ATOM 3452 C CA . GLU A 1 421 ? 3.267 -8.279 30.967 1.00 90.12 421 GLU A CA 1
ATOM 3453 C C . GLU A 1 421 ? 2.950 -8.604 29.500 1.00 90.12 421 GLU A C 1
ATOM 3455 O O . GLU A 1 421 ? 3.848 -8.605 28.652 1.00 90.12 421 GLU A O 1
ATOM 3460 N N . LEU A 1 422 ? 1.672 -8.809 29.176 1.00 85.50 422 LEU A N 1
ATOM 3461 C CA . LEU A 1 422 ? 1.217 -9.071 27.813 1.00 85.50 422 LEU A CA 1
ATOM 3462 C C . LEU A 1 422 ? 1.421 -7.850 26.907 1.00 85.50 422 LEU A C 1
ATOM 3464 O O . LEU A 1 422 ? 1.924 -7.986 25.790 1.00 85.50 422 LEU A O 1
ATOM 3468 N N . HIS A 1 423 ? 1.146 -6.645 27.414 1.00 82.44 423 HIS A N 1
ATOM 3469 C CA . HIS A 1 423 ? 1.468 -5.401 26.715 1.00 82.44 423 HIS A CA 1
ATOM 3470 C C . HIS A 1 423 ? 2.972 -5.300 26.419 1.00 82.44 423 HIS A C 1
ATOM 3472 O O . HIS A 1 423 ? 3.362 -5.001 25.290 1.00 82.44 423 HIS A O 1
ATOM 3478 N N . LYS A 1 424 ? 3.833 -5.600 27.402 1.00 88.69 424 LYS A N 1
ATOM 3479 C CA . LYS A 1 424 ? 5.294 -5.589 27.223 1.00 88.69 424 LYS A CA 1
ATOM 3480 C C . LYS A 1 424 ? 5.754 -6.596 26.161 1.00 88.69 424 LYS A C 1
ATOM 3482 O O . LYS A 1 424 ? 6.598 -6.246 25.337 1.00 88.69 424 LYS A O 1
ATOM 3487 N N . LYS A 1 425 ? 5.187 -7.810 26.139 1.00 86.62 425 LYS A N 1
ATOM 3488 C CA . LYS A 1 425 ? 5.472 -8.830 25.109 1.00 86.62 425 LYS A CA 1
ATOM 3489 C C . LYS A 1 425 ? 5.056 -8.364 23.711 1.00 86.62 425 LYS A C 1
ATOM 3491 O O . LYS A 1 425 ? 5.860 -8.454 22.789 1.00 86.62 425 LYS A O 1
ATOM 3496 N N . ASN A 1 426 ? 3.860 -7.792 23.564 1.00 75.00 426 ASN A N 1
ATOM 3497 C CA . ASN A 1 426 ? 3.392 -7.267 22.277 1.00 75.00 426 ASN A CA 1
ATOM 3498 C C . ASN A 1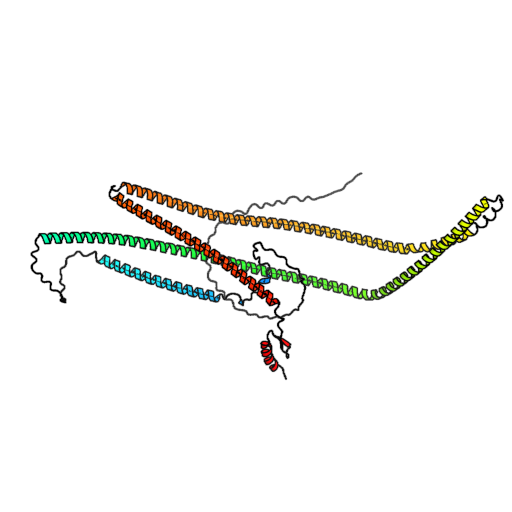 426 ? 4.258 -6.108 21.765 1.00 75.00 426 ASN A C 1
ATOM 3500 O O . ASN A 1 426 ? 4.561 -6.053 20.576 1.00 75.00 426 ASN A O 1
ATOM 3504 N N . THR A 1 427 ? 4.700 -5.205 22.647 1.00 85.12 427 THR A N 1
ATOM 3505 C CA . THR A 1 427 ? 5.612 -4.116 22.253 1.00 85.12 427 THR A CA 1
ATOM 3506 C C . THR A 1 427 ? 6.962 -4.652 21.765 1.00 85.12 427 THR A C 1
ATOM 3508 O O . THR A 1 427 ? 7.491 -4.152 20.776 1.00 85.12 427 THR A O 1
ATOM 3511 N N . LEU A 1 428 ? 7.515 -5.683 22.417 1.00 86.50 428 LEU A N 1
ATOM 3512 C CA . LEU A 1 428 ? 8.773 -6.307 21.989 1.00 86.50 428 LEU A CA 1
ATOM 3513 C C . LEU A 1 428 ? 8.641 -6.986 20.619 1.00 86.50 428 LEU A C 1
ATOM 3515 O O . LEU A 1 428 ? 9.459 -6.720 19.745 1.00 86.50 428 LEU A O 1
ATOM 3519 N N . LEU A 1 429 ? 7.581 -7.770 20.402 1.00 78.88 429 LEU A N 1
ATOM 3520 C CA . LEU A 1 429 ? 7.324 -8.431 19.114 1.00 78.88 429 LEU A CA 1
ATOM 3521 C C . LEU A 1 429 ? 7.135 -7.431 17.966 1.00 78.88 429 LEU A C 1
ATOM 3523 O O . LEU A 1 429 ? 7.620 -7.655 16.858 1.00 78.88 429 LEU A O 1
ATOM 3527 N N . LEU A 1 430 ? 6.450 -6.310 18.221 1.00 80.06 430 LEU A N 1
ATOM 3528 C CA . LEU A 1 430 ? 6.276 -5.258 17.220 1.00 80.06 430 LEU A CA 1
ATOM 3529 C C . LEU A 1 430 ? 7.626 -4.646 16.817 1.00 80.06 430 LEU A C 1
ATOM 3531 O O . LEU A 1 430 ? 7.879 -4.447 15.629 1.00 80.06 430 LEU A O 1
ATOM 3535 N N . ASN A 1 431 ? 8.501 -4.400 17.794 1.00 85.75 431 ASN A N 1
ATOM 3536 C CA . ASN A 1 431 ? 9.832 -3.849 17.552 1.00 85.75 431 ASN A CA 1
ATOM 3537 C C . ASN A 1 431 ? 10.737 -4.843 16.805 1.00 85.75 431 ASN A C 1
ATOM 3539 O O . ASN A 1 431 ? 11.420 -4.445 15.865 1.00 85.75 431 ASN A O 1
ATOM 3543 N N . GLU A 1 432 ? 10.710 -6.129 17.168 1.00 84.62 432 GLU A N 1
ATOM 3544 C CA . GLU A 1 432 ? 11.473 -7.181 16.479 1.00 84.62 432 GLU A CA 1
ATOM 3545 C C . GLU A 1 432 ? 11.039 -7.324 15.012 1.00 84.62 432 GLU A C 1
ATOM 3547 O O . GLU A 1 432 ? 11.882 -7.362 14.113 1.00 84.62 432 GLU A O 1
ATOM 3552 N N . ASN A 1 433 ? 9.730 -7.314 14.742 1.00 79.81 433 ASN A N 1
ATOM 3553 C CA . ASN A 1 433 ? 9.210 -7.375 13.375 1.00 79.81 433 ASN A CA 1
ATOM 3554 C C . ASN A 1 433 ? 9.604 -6.141 12.547 1.00 79.81 433 ASN A C 1
ATOM 3556 O O . ASN A 1 433 ? 10.003 -6.277 11.388 1.00 79.81 433 ASN A O 1
ATOM 3560 N N . GLN A 1 434 ? 9.542 -4.940 13.131 1.00 79.62 434 GLN A N 1
ATOM 3561 C CA . GLN A 1 434 ? 10.006 -3.719 12.465 1.00 79.62 434 GLN A CA 1
ATOM 3562 C C . GLN A 1 434 ? 11.511 -3.763 12.171 1.00 79.62 434 GLN A C 1
ATOM 3564 O O . GLN A 1 434 ? 11.937 -3.347 11.093 1.00 79.62 434 GLN A O 1
ATOM 3569 N N . GLU A 1 435 ? 12.318 -4.309 13.082 1.00 81.56 435 GLU A N 1
ATOM 3570 C CA . GLU A 1 435 ? 13.758 -4.455 12.879 1.00 81.56 435 GLU A CA 1
ATOM 3571 C C . GLU A 1 435 ? 14.081 -5.422 11.729 1.00 81.56 435 GLU A C 1
ATOM 3573 O O . GLU A 1 435 ? 14.946 -5.124 10.902 1.00 81.56 435 GLU A O 1
ATOM 3578 N N . VAL A 1 436 ? 13.367 -6.548 11.624 1.00 82.75 436 VAL A N 1
ATOM 3579 C CA . VAL A 1 436 ? 13.536 -7.501 10.513 1.00 82.75 436 VAL A CA 1
ATOM 3580 C C . VAL A 1 436 ? 13.208 -6.844 9.171 1.00 82.75 436 VAL A C 1
ATOM 3582 O O . VAL A 1 436 ? 13.998 -6.960 8.230 1.00 82.75 436 VAL A O 1
ATOM 3585 N N . ILE A 1 437 ? 12.102 -6.094 9.091 1.00 78.50 437 ILE A N 1
ATOM 3586 C CA . ILE A 1 437 ? 11.709 -5.369 7.872 1.00 78.50 437 ILE A CA 1
ATOM 3587 C C . ILE A 1 437 ? 12.782 -4.342 7.483 1.00 78.50 437 ILE A C 1
ATOM 3589 O O . ILE A 1 437 ? 13.211 -4.303 6.328 1.00 78.50 437 ILE A O 1
ATOM 3593 N N . LEU A 1 438 ? 13.270 -3.548 8.441 1.00 82.50 438 LEU A N 1
ATOM 3594 C CA . LEU A 1 438 ? 14.314 -2.549 8.190 1.00 82.50 438 LEU A CA 1
ATOM 3595 C C . LEU A 1 438 ? 15.637 -3.190 7.754 1.00 82.50 438 LEU A C 1
ATOM 3597 O O . LEU A 1 438 ? 16.282 -2.691 6.833 1.00 82.50 438 LEU A O 1
ATOM 3601 N N . ARG A 1 439 ? 16.033 -4.321 8.351 1.00 83.69 439 ARG A N 1
ATOM 3602 C CA . ARG A 1 439 ? 17.228 -5.074 7.931 1.00 83.69 439 ARG A CA 1
ATOM 3603 C C . ARG A 1 439 ? 17.092 -5.609 6.506 1.00 83.69 439 ARG A C 1
ATOM 3605 O O . ARG A 1 439 ? 18.054 -5.542 5.743 1.00 83.69 439 ARG A O 1
ATOM 3612 N N . GLN A 1 440 ? 15.914 -6.101 6.128 1.00 84.25 440 GLN A N 1
ATOM 3613 C CA . GLN A 1 440 ? 15.661 -6.594 4.774 1.00 84.25 440 GLN A CA 1
ATOM 3614 C C . GLN A 1 440 ? 15.704 -5.458 3.739 1.00 84.25 440 GLN A C 1
ATOM 3616 O O . GLN A 1 440 ? 16.328 -5.609 2.688 1.00 84.25 440 GLN A O 1
ATOM 3621 N N . GLN A 1 441 ? 15.125 -4.296 4.059 1.00 81.56 441 GLN A N 1
ATOM 3622 C CA . GLN A 1 441 ? 15.215 -3.093 3.224 1.00 81.56 441 GLN A CA 1
ATOM 3623 C C . GLN A 1 441 ? 16.657 -2.586 3.094 1.00 81.56 441 GLN A C 1
ATOM 3625 O O . GLN A 1 441 ? 17.097 -2.259 1.991 1.00 81.56 441 GLN A O 1
ATOM 3630 N N . LEU A 1 442 ? 17.417 -2.572 4.194 1.00 87.75 442 LEU A N 1
ATOM 3631 C CA . LEU A 1 442 ? 18.832 -2.198 4.194 1.00 87.75 442 LEU A CA 1
ATOM 3632 C C . LEU A 1 442 ? 19.649 -3.127 3.284 1.00 87.75 442 LEU A C 1
ATOM 3634 O O . LEU A 1 442 ? 20.448 -2.655 2.479 1.00 87.75 442 LEU A O 1
ATOM 3638 N N . MET A 1 443 ? 19.416 -4.440 3.369 1.00 91.00 443 MET A N 1
ATOM 3639 C CA . MET A 1 443 ? 20.106 -5.431 2.541 1.00 91.00 443 MET A CA 1
ATOM 3640 C C . MET A 1 443 ? 19.786 -5.253 1.051 1.00 91.00 443 MET A C 1
ATOM 3642 O O . MET A 1 443 ? 20.698 -5.283 0.225 1.00 91.00 443 MET A O 1
ATOM 3646 N N . ALA A 1 444 ? 18.519 -4.998 0.705 1.00 84.06 444 ALA A N 1
ATOM 3647 C CA . ALA A 1 444 ? 18.111 -4.712 -0.670 1.00 84.06 444 ALA A CA 1
ATOM 3648 C C . ALA A 1 444 ? 18.786 -3.440 -1.212 1.00 84.06 444 ALA A C 1
ATOM 3650 O O . ALA A 1 444 ? 19.361 -3.458 -2.301 1.00 84.06 444 ALA A O 1
ATOM 3651 N N . LEU A 1 445 ? 18.799 -2.355 -0.429 1.00 83.75 445 LEU A N 1
ATOM 3652 C CA . LEU A 1 445 ? 19.483 -1.115 -0.807 1.00 83.75 445 LEU A CA 1
ATOM 3653 C C . LEU A 1 445 ? 20.987 -1.332 -0.998 1.00 83.75 445 LEU A C 1
ATOM 3655 O O . LEU A 1 445 ? 21.561 -0.850 -1.975 1.00 83.75 445 LEU A O 1
ATOM 3659 N N . GLN A 1 446 ? 21.625 -2.114 -0.130 1.00 91.12 446 GLN A N 1
ATOM 3660 C CA . GLN A 1 446 ? 23.050 -2.413 -0.239 1.00 91.12 446 GLN A CA 1
ATOM 3661 C C . GLN A 1 446 ? 23.388 -3.243 -1.492 1.00 91.12 446 GLN A C 1
ATOM 3663 O O . GLN A 1 446 ? 24.412 -2.995 -2.135 1.00 91.12 446 GLN A O 1
ATOM 3668 N N . MET A 1 447 ? 22.511 -4.167 -1.899 1.00 89.00 447 MET A N 1
ATOM 3669 C CA . MET A 1 447 ? 22.642 -4.875 -3.179 1.00 89.00 447 MET A CA 1
ATOM 3670 C C . MET A 1 447 ? 22.516 -3.926 -4.378 1.00 89.00 447 MET A C 1
ATOM 3672 O O . MET A 1 447 ? 23.335 -3.979 -5.291 1.00 89.00 447 MET A O 1
ATOM 3676 N N . THR A 1 448 ? 21.547 -3.005 -4.365 1.00 85.94 448 THR A N 1
ATOM 3677 C CA . THR A 1 448 ? 21.403 -2.031 -5.465 1.00 85.94 448 THR A CA 1
ATOM 3678 C C . THR A 1 448 ? 22.581 -1.059 -5.552 1.00 85.94 448 THR A C 1
ATOM 3680 O O . THR A 1 448 ? 23.012 -0.704 -6.649 1.00 85.94 448 THR A O 1
ATOM 3683 N N . LEU A 1 449 ? 23.150 -0.655 -4.411 1.00 87.00 449 LEU A N 1
ATOM 3684 C CA . LEU A 1 449 ? 24.316 0.225 -4.371 1.00 87.00 449 LEU A CA 1
ATOM 3685 C C . LEU A 1 449 ? 25.545 -0.461 -4.976 1.00 87.00 449 LEU A C 1
ATOM 3687 O O . LEU A 1 449 ? 26.212 0.124 -5.824 1.00 87.00 449 LEU A O 1
ATOM 3691 N N . THR A 1 450 ? 25.802 -1.715 -4.598 1.00 90.38 450 THR A N 1
ATOM 3692 C CA . THR A 1 450 ? 26.918 -2.499 -5.152 1.00 90.38 450 THR A CA 1
ATOM 3693 C C . THR A 1 450 ? 26.749 -2.760 -6.652 1.00 90.38 450 THR A C 1
ATOM 3695 O O . THR A 1 450 ? 27.712 -2.653 -7.413 1.00 90.38 450 THR A O 1
ATOM 3698 N N . GLU A 1 451 ? 25.527 -3.009 -7.130 1.00 88.12 451 GLU A N 1
ATOM 3699 C CA . GLU A 1 451 ? 25.250 -3.101 -8.569 1.00 88.12 451 GLU A CA 1
ATOM 3700 C C . GLU A 1 451 ? 25.536 -1.772 -9.299 1.00 88.12 451 GLU A C 1
ATOM 3702 O O . GLU A 1 451 ? 26.171 -1.754 -10.354 1.00 88.12 451 GLU A O 1
ATOM 3707 N N . CYS A 1 452 ? 25.132 -0.635 -8.730 1.00 85.25 452 CYS A N 1
ATOM 3708 C CA . CYS A 1 452 ? 25.441 0.680 -9.292 1.00 85.25 452 CYS A CA 1
ATOM 3709 C C . CYS A 1 452 ? 26.950 0.966 -9.321 1.00 85.25 452 CYS A C 1
ATOM 3711 O O . CYS A 1 452 ? 27.461 1.479 -10.318 1.00 85.25 452 CYS A O 1
ATOM 3713 N N . GLU A 1 453 ? 27.681 0.615 -8.264 1.00 87.75 453 GLU A N 1
ATOM 3714 C CA . GLU A 1 453 ? 29.134 0.795 -8.194 1.00 87.75 453 GLU A CA 1
ATOM 3715 C C . GLU A 1 453 ? 29.872 -0.063 -9.224 1.00 87.75 453 GLU A C 1
ATOM 3717 O O . GLU A 1 453 ? 30.791 0.428 -9.883 1.00 87.75 453 GLU A O 1
ATOM 3722 N N . THR A 1 454 ? 29.443 -1.312 -9.427 1.00 89.94 454 THR A N 1
ATOM 3723 C CA . THR A 1 454 ? 30.020 -2.185 -10.462 1.00 89.94 454 THR A CA 1
ATOM 3724 C C . THR A 1 454 ? 29.743 -1.652 -11.867 1.00 89.94 454 THR A C 1
ATOM 3726 O O . THR A 1 454 ? 30.668 -1.574 -12.677 1.00 89.94 454 THR A O 1
ATOM 3729 N N . LYS A 1 455 ? 28.517 -1.190 -12.153 1.00 87.19 455 LYS A N 1
ATOM 3730 C CA . LYS A 1 455 ? 28.185 -0.535 -13.433 1.00 87.19 455 LYS A CA 1
ATOM 3731 C C . LYS A 1 455 ? 29.018 0.725 -13.663 1.00 87.19 455 LYS A C 1
ATOM 3733 O O . LYS A 1 455 ? 29.526 0.918 -14.767 1.00 87.19 455 LYS A O 1
ATOM 3738 N N . ARG A 1 456 ? 29.209 1.553 -12.629 1.00 88.12 456 ARG A N 1
ATOM 3739 C CA . ARG A 1 456 ? 30.075 2.739 -12.699 1.00 88.12 456 ARG A CA 1
ATOM 3740 C C . ARG A 1 456 ? 31.518 2.354 -13.024 1.00 88.12 456 ARG A C 1
ATOM 3742 O O . ARG A 1 456 ? 32.091 2.933 -13.939 1.00 88.12 456 ARG A O 1
ATOM 3749 N N . ALA A 1 457 ? 32.079 1.361 -12.336 1.00 89.88 457 ALA A N 1
ATOM 3750 C CA . ALA A 1 457 ? 33.449 0.906 -12.575 1.00 89.88 457 ALA A CA 1
ATOM 3751 C C . ALA A 1 457 ? 33.647 0.376 -14.008 1.00 89.88 457 ALA A C 1
ATOM 3753 O O . ALA A 1 457 ? 34.656 0.670 -14.647 1.00 89.88 457 ALA A O 1
ATOM 3754 N N . VAL A 1 458 ? 32.665 -0.358 -14.545 1.00 90.00 458 VAL A N 1
ATOM 3755 C CA . VAL A 1 458 ? 32.686 -0.821 -15.942 1.00 90.00 458 VAL A CA 1
ATOM 3756 C C . VAL A 1 458 ? 32.648 0.359 -16.916 1.00 90.00 458 VAL A C 1
ATOM 3758 O O . VAL A 1 458 ? 33.437 0.391 -17.859 1.00 90.00 458 VAL A O 1
ATOM 3761 N N . ALA A 1 459 ? 31.776 1.344 -16.686 1.00 84.88 459 ALA A N 1
ATOM 3762 C CA . ALA A 1 459 ? 31.686 2.534 -17.531 1.00 84.88 459 ALA A CA 1
ATOM 3763 C C . ALA A 1 459 ? 32.978 3.372 -17.495 1.00 84.88 459 ALA A C 1
ATOM 3765 O O . ALA A 1 459 ? 33.454 3.817 -18.538 1.00 84.88 459 ALA A O 1
ATOM 3766 N N . GLU A 1 460 ? 33.586 3.542 -16.319 1.00 88.81 460 GLU A N 1
ATOM 3767 C CA . GLU A 1 460 ? 34.874 4.228 -16.156 1.00 88.81 460 GLU A CA 1
ATOM 3768 C C . GLU A 1 460 ? 36.001 3.504 -16.905 1.00 88.81 460 GLU A C 1
ATOM 3770 O O . GLU A 1 460 ? 36.790 4.144 -17.604 1.00 88.81 460 GLU A O 1
ATOM 3775 N N . ALA A 1 461 ? 36.045 2.169 -16.837 1.00 90.06 461 ALA A N 1
ATOM 3776 C CA . ALA A 1 461 ? 37.015 1.373 -17.585 1.00 90.06 461 ALA A CA 1
ATOM 3777 C C . ALA A 1 461 ? 36.825 1.508 -19.106 1.00 90.06 461 ALA A C 1
ATOM 3779 O O . ALA A 1 461 ? 37.797 1.693 -19.839 1.00 90.06 461 ALA A O 1
ATOM 3780 N N . GLN A 1 462 ? 35.580 1.472 -19.591 1.00 86.69 462 GLN A N 1
ATOM 3781 C CA . GLN A 1 462 ? 35.272 1.675 -21.011 1.00 86.69 462 GLN A CA 1
ATOM 3782 C C . GLN A 1 462 ? 35.666 3.077 -21.491 1.00 86.69 462 GLN A C 1
ATOM 3784 O O . GLN A 1 462 ? 36.241 3.223 -22.572 1.00 86.69 462 GLN A O 1
ATOM 3789 N N . LEU A 1 463 ? 35.406 4.106 -20.680 1.00 87.12 463 LEU A N 1
ATOM 3790 C CA . LEU A 1 463 ? 35.797 5.478 -20.986 1.00 87.12 463 LEU A CA 1
ATOM 3791 C C . LEU A 1 463 ? 37.322 5.615 -21.064 1.00 87.12 463 LEU A C 1
ATOM 3793 O O . LEU A 1 463 ? 37.830 6.241 -21.993 1.00 87.12 463 LEU A O 1
ATOM 3797 N N . ALA A 1 464 ? 38.058 4.994 -20.138 1.00 89.56 464 ALA A N 1
ATOM 3798 C CA . ALA A 1 464 ? 39.518 5.002 -20.150 1.00 89.56 464 ALA A CA 1
ATOM 3799 C C . ALA A 1 464 ? 40.089 4.388 -21.440 1.00 89.56 464 ALA A C 1
ATOM 3801 O O . ALA A 1 464 ? 40.986 4.972 -22.049 1.00 89.56 464 ALA A O 1
ATOM 3802 N N . VAL A 1 465 ? 39.521 3.267 -21.905 1.00 90.44 465 VAL A N 1
ATOM 3803 C CA . VAL A 1 465 ? 39.900 2.648 -23.189 1.00 90.44 465 VAL A CA 1
ATOM 3804 C C . VAL A 1 465 ? 39.643 3.605 -24.355 1.00 90.44 465 VAL A C 1
ATOM 3806 O O . VAL A 1 465 ? 40.531 3.826 -25.175 1.00 90.44 465 VAL A O 1
ATOM 3809 N N . LYS A 1 466 ? 38.465 4.239 -24.405 1.00 84.75 466 LYS A N 1
ATOM 3810 C CA . LYS A 1 466 ? 38.108 5.191 -25.473 1.00 84.75 466 LYS A CA 1
ATOM 3811 C C . LYS A 1 466 ? 39.005 6.427 -25.498 1.00 84.75 466 LYS A C 1
ATOM 3813 O O . LYS A 1 466 ? 39.350 6.914 -26.573 1.00 84.75 466 LYS A O 1
ATOM 3818 N N . VAL A 1 467 ? 39.401 6.930 -24.331 1.00 87.81 467 VAL A N 1
ATOM 3819 C CA . VAL A 1 467 ? 40.346 8.051 -24.224 1.00 87.81 467 VAL A CA 1
ATOM 3820 C C . VAL A 1 467 ? 41.705 7.670 -24.808 1.00 87.81 467 VAL A C 1
ATOM 3822 O O . VAL A 1 467 ? 42.305 8.476 -25.518 1.00 87.81 467 VAL A O 1
ATOM 3825 N N . GLU A 1 468 ? 42.183 6.452 -24.558 1.00 88.31 468 GLU A N 1
ATOM 3826 C CA . GLU A 1 468 ? 43.469 5.997 -25.089 1.00 88.31 468 GLU A CA 1
ATOM 3827 C C . GLU A 1 468 ? 43.413 5.740 -26.605 1.00 88.31 468 GLU A C 1
ATOM 3829 O O . GLU A 1 468 ? 44.317 6.154 -27.332 1.00 88.31 468 GLU A O 1
ATOM 3834 N N . GLU A 1 469 ? 42.307 5.179 -27.108 1.00 85.56 469 GLU A N 1
ATOM 3835 C CA . GLU A 1 469 ? 42.037 5.072 -28.550 1.00 85.56 469 GLU A CA 1
ATOM 3836 C C . GLU A 1 469 ? 42.062 6.452 -29.230 1.00 85.56 469 GLU A C 1
ATOM 3838 O O . GLU A 1 469 ? 42.721 6.627 -30.258 1.00 85.56 469 GLU A O 1
ATOM 3843 N N . MET A 1 470 ? 41.404 7.460 -28.639 1.00 77.62 470 MET A N 1
ATOM 3844 C CA . MET A 1 470 ? 41.406 8.824 -29.179 1.00 77.62 470 MET A CA 1
ATOM 3845 C C . MET A 1 470 ? 42.797 9.463 -29.180 1.00 77.62 470 MET A C 1
ATOM 3847 O O . MET A 1 470 ? 43.152 10.139 -30.148 1.00 77.62 470 MET A O 1
ATOM 3851 N N . LYS A 1 471 ? 43.611 9.247 -28.139 1.00 81.75 471 LYS A N 1
ATOM 3852 C CA . LYS A 1 471 ? 45.004 9.727 -28.130 1.00 81.75 471 LYS A CA 1
ATOM 3853 C C . LYS A 1 471 ? 45.826 9.086 -29.244 1.00 81.75 471 LYS A C 1
ATOM 3855 O O . LYS A 1 471 ? 46.590 9.785 -29.906 1.00 81.75 471 LYS A O 1
ATOM 3860 N N . HIS A 1 472 ? 45.656 7.784 -29.469 1.00 78.94 472 HIS A N 1
ATOM 3861 C CA . HIS A 1 472 ? 46.372 7.070 -30.522 1.00 78.94 472 HIS A CA 1
ATOM 3862 C C . HIS A 1 472 ? 45.972 7.569 -31.920 1.00 78.94 472 HIS A C 1
ATOM 3864 O O . HIS A 1 472 ? 46.834 7.800 -32.766 1.00 78.94 472 HIS A O 1
ATOM 3870 N N . LEU A 1 473 ? 44.677 7.803 -32.152 1.00 74.94 473 LEU A N 1
ATOM 3871 C CA . LEU A 1 473 ? 44.169 8.398 -33.395 1.00 74.94 473 LEU A CA 1
ATOM 3872 C C . LEU A 1 473 ? 44.731 9.810 -33.626 1.00 74.94 473 LEU A C 1
ATOM 3874 O O . LEU A 1 473 ? 45.203 10.099 -34.726 1.00 74.94 473 LEU A O 1
ATOM 3878 N N . SER A 1 474 ? 44.767 10.643 -32.580 1.00 71.19 474 SER A N 1
ATOM 3879 C CA . SER A 1 474 ? 45.292 12.019 -32.619 1.00 71.19 474 SER A CA 1
ATOM 3880 C C . SER A 1 474 ? 46.769 12.102 -33.039 1.00 71.19 474 SER A C 1
ATOM 3882 O O . SER A 1 474 ? 47.171 13.039 -33.722 1.00 71.19 474 SER A O 1
ATOM 3884 N N . LEU A 1 475 ? 47.582 11.095 -32.702 1.00 73.19 475 LEU A N 1
ATOM 3885 C CA . LEU A 1 475 ? 49.005 11.042 -33.066 1.00 73.19 475 LEU A CA 1
ATOM 3886 C C . LEU A 1 475 ? 49.269 10.586 -34.514 1.00 73.19 475 LEU A C 1
ATOM 3888 O O . LEU A 1 475 ? 50.399 10.697 -34.984 1.00 73.19 475 LEU A O 1
ATOM 3892 N N . SER A 1 476 ? 48.262 10.058 -35.218 1.00 64.62 476 SER A N 1
ATOM 3893 C CA . SER A 1 476 ? 48.455 9.335 -36.486 1.00 64.62 476 SER A CA 1
ATOM 3894 C C . SER A 1 476 ? 48.064 10.096 -37.762 1.00 64.62 476 SER A C 1
ATOM 3896 O O . SER A 1 476 ? 48.197 9.534 -38.849 1.00 64.62 476 SER A O 1
ATOM 3898 N N . MET A 1 477 ? 47.606 11.353 -37.678 1.00 50.69 477 MET A N 1
ATOM 3899 C CA . MET A 1 477 ? 47.033 12.070 -38.833 1.00 50.69 477 MET A CA 1
ATOM 3900 C C . MET A 1 477 ? 47.745 13.406 -39.167 1.00 50.69 477 MET A C 1
ATOM 3902 O O . MET A 1 477 ? 48.187 14.107 -38.255 1.00 50.69 477 MET A O 1
ATOM 3906 N N . PRO A 1 478 ? 47.891 13.772 -40.463 1.00 53.78 478 PRO A N 1
ATOM 3907 C CA . PRO A 1 478 ? 48.567 14.996 -40.912 1.00 53.78 478 PRO A CA 1
ATOM 3908 C C . PRO A 1 478 ? 47.726 16.273 -40.692 1.00 53.78 478 PRO A C 1
ATOM 3910 O O . PRO A 1 478 ? 46.537 16.336 -40.987 1.00 53.78 478 PRO A O 1
ATOM 3913 N N . ALA A 1 479 ? 48.376 17.322 -40.183 1.00 57.66 479 ALA A N 1
ATOM 3914 C CA . ALA A 1 479 ? 47.776 18.303 -39.272 1.00 57.66 479 ALA A CA 1
ATOM 3915 C C . ALA A 1 479 ? 46.887 19.430 -39.851 1.00 57.66 479 ALA A C 1
ATOM 3917 O O . ALA A 1 479 ? 46.303 20.167 -39.061 1.00 57.66 479 ALA A O 1
ATOM 3918 N N . GLU A 1 480 ? 46.752 19.623 -41.168 1.00 55.34 480 GLU A N 1
ATOM 3919 C CA . GLU A 1 480 ? 46.192 20.899 -41.678 1.00 55.34 480 GLU A CA 1
ATOM 3920 C C . GLU A 1 480 ? 44.849 20.802 -42.418 1.00 55.34 480 GLU A C 1
ATOM 3922 O O . GLU A 1 480 ? 44.011 21.687 -42.246 1.00 55.34 480 GLU A O 1
ATOM 3927 N N . ALA A 1 481 ? 44.573 19.726 -43.163 1.00 55.84 481 ALA A N 1
ATOM 3928 C CA . ALA A 1 481 ? 43.265 19.539 -43.810 1.00 55.84 481 ALA A CA 1
ATOM 3929 C C . ALA A 1 481 ? 42.223 18.932 -42.849 1.00 55.84 481 ALA A C 1
ATOM 3931 O O . ALA A 1 481 ? 41.059 19.340 -42.839 1.00 55.84 481 ALA A O 1
ATOM 3932 N N . ASP A 1 482 ? 42.665 18.028 -41.972 1.00 59.38 482 ASP A N 1
ATOM 3933 C CA . ASP A 1 482 ? 41.796 17.350 -41.009 1.00 59.38 482 ASP A CA 1
ATOM 3934 C C . ASP A 1 482 ? 41.371 18.269 -39.863 1.00 59.38 482 ASP A C 1
ATOM 3936 O O . ASP A 1 482 ? 40.281 18.109 -39.324 1.00 59.38 482 ASP A O 1
ATOM 3940 N N . MET A 1 483 ? 42.163 19.292 -39.526 1.00 72.75 483 MET A N 1
ATOM 3941 C CA . MET A 1 483 ? 41.810 20.249 -38.473 1.00 72.75 483 MET A CA 1
ATOM 3942 C C . MET A 1 483 ? 40.544 21.045 -38.820 1.00 72.75 483 MET A C 1
ATOM 3944 O O . MET A 1 483 ? 39.740 21.336 -37.934 1.00 72.75 483 MET A O 1
ATOM 3948 N N . PHE A 1 484 ? 40.335 21.377 -40.099 1.00 77.88 484 PHE A N 1
ATOM 3949 C CA . PHE A 1 484 ? 39.110 22.050 -40.528 1.00 77.88 484 PHE A CA 1
ATOM 3950 C C . PHE A 1 484 ? 37.910 21.099 -40.472 1.00 77.88 484 PHE A C 1
ATOM 3952 O O . PHE A 1 484 ? 36.886 21.452 -39.892 1.00 77.88 484 PHE A O 1
ATOM 3959 N N . ALA A 1 485 ? 38.058 19.871 -40.982 1.00 76.94 485 ALA A N 1
ATOM 3960 C CA . ALA A 1 485 ? 37.003 18.858 -40.937 1.00 76.94 485 ALA A CA 1
ATOM 3961 C C . ALA A 1 485 ? 36.618 18.476 -39.494 1.00 76.94 485 ALA A C 1
ATOM 3963 O O . ALA A 1 485 ? 35.434 18.431 -39.163 1.00 76.94 485 ALA A O 1
ATOM 3964 N N . LEU A 1 486 ? 37.604 18.292 -38.610 1.00 81.12 486 LEU A N 1
ATOM 3965 C CA . LEU A 1 486 ? 37.407 18.043 -37.180 1.00 81.12 486 LEU A CA 1
ATOM 3966 C C . LEU A 1 486 ? 36.740 19.230 -36.490 1.00 81.12 486 LEU A C 1
ATOM 3968 O O . LEU A 1 486 ? 35.856 19.028 -35.664 1.00 81.12 486 LEU A O 1
ATOM 3972 N N . LYS A 1 487 ? 37.106 20.469 -36.835 1.00 83.94 487 LYS A N 1
ATOM 3973 C CA . LYS A 1 487 ? 36.450 21.656 -36.278 1.00 83.94 487 LYS A CA 1
ATOM 3974 C C . LYS A 1 487 ? 34.983 21.729 -36.693 1.00 83.94 487 LYS A C 1
ATOM 3976 O O . LYS A 1 487 ? 34.130 21.913 -35.832 1.00 83.94 487 LYS A O 1
ATOM 3981 N N . THR A 1 488 ? 34.679 21.490 -37.969 1.00 88.19 488 THR A N 1
ATOM 3982 C CA . THR A 1 488 ? 33.294 21.400 -38.450 1.00 88.19 488 THR A CA 1
ATOM 3983 C C . THR A 1 488 ? 32.529 20.269 -37.764 1.00 88.19 488 THR A C 1
ATOM 3985 O O . THR A 1 488 ? 31.381 20.464 -37.377 1.00 88.19 488 THR A O 1
ATOM 3988 N N . GLN A 1 489 ? 33.155 19.109 -37.550 1.00 85.56 489 GLN A N 1
ATOM 3989 C CA . GLN A 1 489 ? 32.535 17.989 -36.842 1.00 85.56 489 GLN A CA 1
ATOM 3990 C C . GLN A 1 489 ? 32.280 18.306 -35.361 1.00 85.56 489 GLN A C 1
ATOM 3992 O O . GLN A 1 489 ? 31.223 17.968 -34.839 1.00 85.56 489 GLN A O 1
ATOM 3997 N N . VAL A 1 490 ? 33.211 18.982 -34.684 1.00 88.88 490 VAL A N 1
ATOM 3998 C CA . VAL A 1 490 ? 33.040 19.437 -33.296 1.00 88.88 490 VAL A CA 1
ATOM 3999 C C . VAL A 1 490 ? 31.924 20.473 -33.194 1.00 88.88 490 VAL A C 1
ATOM 4001 O O . VAL A 1 490 ? 31.148 20.427 -32.242 1.00 88.88 490 VAL A O 1
ATOM 4004 N N . ASP A 1 491 ? 31.819 21.389 -34.153 1.00 89.75 491 ASP A N 1
ATOM 4005 C CA . ASP A 1 491 ? 30.755 22.394 -34.171 1.00 89.75 491 ASP A CA 1
ATOM 4006 C C . ASP A 1 491 ? 29.381 21.755 -34.453 1.00 89.75 491 ASP A C 1
ATOM 4008 O O . ASP A 1 491 ? 28.408 22.105 -33.785 1.00 89.75 491 ASP A O 1
ATOM 4012 N N . LEU A 1 492 ? 29.313 20.753 -35.340 1.00 90.31 492 LEU A N 1
ATOM 4013 C CA . LEU A 1 492 ? 28.123 19.914 -35.543 1.00 90.31 492 LEU A CA 1
ATOM 4014 C C . LEU A 1 492 ? 27.724 19.180 -34.260 1.00 90.31 492 LEU A C 1
ATOM 4016 O O . LEU A 1 492 ? 26.596 19.324 -33.806 1.00 90.31 492 LEU A O 1
ATOM 4020 N N . LEU A 1 493 ? 28.662 18.479 -33.618 1.00 92.44 493 LEU A N 1
ATOM 4021 C CA . LEU A 1 493 ? 28.391 17.769 -32.366 1.00 92.44 493 LEU A CA 1
ATOM 4022 C C . LEU A 1 493 ? 27.937 18.721 -31.256 1.00 92.44 493 LEU A C 1
ATOM 4024 O O . LEU A 1 493 ? 27.028 18.394 -30.503 1.00 92.44 493 LEU A O 1
ATOM 4028 N N . LYS A 1 494 ? 28.532 19.914 -31.146 1.00 91.62 494 LYS A N 1
ATOM 4029 C CA . LYS A 1 494 ? 28.077 20.933 -30.188 1.00 91.62 494 LYS A CA 1
ATOM 4030 C C . LYS A 1 494 ? 26.651 21.388 -30.474 1.00 91.62 494 LYS A C 1
ATOM 4032 O O . LYS A 1 494 ? 25.886 21.550 -29.527 1.00 91.62 494 LYS A O 1
ATOM 4037 N N . SER A 1 495 ? 26.313 21.599 -31.745 1.00 92.50 495 SER A N 1
ATOM 4038 C CA . SER A 1 495 ? 24.951 21.935 -32.161 1.00 92.50 495 SER A CA 1
ATOM 4039 C C . SER A 1 495 ? 23.976 20.815 -31.797 1.00 92.50 495 SER A C 1
ATOM 4041 O O . SER A 1 495 ? 22.930 21.095 -31.218 1.00 92.50 495 SER A O 1
ATOM 4043 N N . ASP A 1 496 ? 24.339 19.560 -32.060 1.00 88.38 496 ASP A N 1
ATOM 4044 C CA . ASP A 1 496 ? 23.510 18.392 -31.749 1.00 88.38 496 ASP A CA 1
ATOM 4045 C C . ASP A 1 496 ? 23.305 18.232 -30.236 1.00 88.38 496 ASP A C 1
ATOM 4047 O O . ASP A 1 496 ? 22.173 18.085 -29.785 1.00 88.38 496 ASP A O 1
ATOM 4051 N N . PHE A 1 497 ? 24.363 18.359 -29.427 1.00 90.12 497 PHE A N 1
ATOM 4052 C CA . PHE A 1 497 ? 24.257 18.321 -27.962 1.00 90.12 497 PHE A CA 1
ATOM 4053 C C . PHE A 1 497 ? 23.416 19.469 -27.398 1.00 90.12 497 PHE A C 1
ATOM 4055 O O . PHE A 1 497 ? 22.712 19.297 -26.400 1.00 90.12 497 PHE A O 1
ATOM 4062 N N . GLN A 1 498 ? 23.502 20.658 -27.996 1.00 91.94 498 GLN A N 1
ATOM 4063 C CA . GLN A 1 498 ? 22.690 21.795 -27.579 1.00 91.94 498 GLN A CA 1
ATOM 4064 C C . GLN A 1 498 ? 21.215 21.569 -27.933 1.00 91.94 498 GLN A C 1
ATOM 4066 O O . GLN A 1 498 ? 20.357 21.773 -27.076 1.00 91.94 498 GLN A O 1
ATOM 4071 N N . ALA A 1 499 ? 20.926 21.069 -29.137 1.00 90.75 499 ALA A N 1
ATOM 4072 C CA . ALA A 1 499 ? 19.577 20.693 -29.547 1.00 90.75 499 ALA A CA 1
ATOM 4073 C C . ALA A 1 499 ? 19.004 19.563 -28.672 1.00 90.75 499 ALA A C 1
ATOM 4075 O O . ALA A 1 499 ? 17.849 19.626 -28.254 1.00 90.75 499 ALA A O 1
ATOM 4076 N N . GLU A 1 500 ? 19.816 18.560 -28.328 1.00 90.88 500 GLU A N 1
ATOM 4077 C CA . GLU A 1 500 ? 19.440 17.484 -27.408 1.00 90.88 500 GLU A CA 1
ATOM 4078 C C . GLU A 1 500 ? 19.123 18.033 -26.011 1.00 90.88 500 GLU A C 1
ATOM 4080 O O . GLU A 1 500 ? 18.106 17.670 -25.418 1.00 90.88 500 GLU A O 1
ATOM 4085 N N . ARG A 1 501 ? 19.942 18.957 -25.490 1.00 93.31 501 ARG A N 1
ATOM 4086 C CA . ARG A 1 501 ? 19.687 19.615 -24.202 1.00 93.31 501 ARG A CA 1
ATOM 4087 C C . ARG A 1 501 ? 18.381 20.405 -24.224 1.00 93.31 501 ARG A C 1
ATOM 4089 O O . ARG A 1 501 ? 17.586 20.265 -23.298 1.00 93.31 501 ARG A O 1
ATOM 4096 N N . GLU A 1 502 ? 18.144 21.199 -25.263 1.00 91.62 502 GLU A N 1
ATOM 4097 C CA . GLU A 1 502 ? 16.914 21.985 -25.420 1.00 91.62 502 GLU A CA 1
ATOM 4098 C C . GLU A 1 502 ? 15.675 21.088 -25.544 1.00 91.62 502 GLU A C 1
ATOM 4100 O O . GLU A 1 502 ? 14.649 21.360 -24.914 1.00 91.62 502 GLU A O 1
ATOM 4105 N N . CYS A 1 503 ? 15.783 19.979 -26.282 1.00 92.19 503 CYS A N 1
ATOM 4106 C CA . CYS A 1 503 ? 14.737 18.962 -26.380 1.00 92.19 503 CYS A CA 1
ATOM 4107 C C . CYS A 1 503 ? 14.456 18.316 -25.016 1.00 92.19 503 CYS A C 1
ATOM 4109 O O . CYS A 1 503 ? 13.302 18.227 -24.597 1.00 92.19 503 CYS A O 1
ATOM 4111 N N . ASN A 1 504 ? 15.499 17.937 -24.275 1.00 87.81 504 ASN A N 1
ATOM 4112 C CA . ASN A 1 504 ? 15.364 17.321 -22.957 1.00 87.81 504 ASN A CA 1
ATOM 4113 C C . ASN A 1 504 ? 14.780 18.298 -21.917 1.00 87.81 504 ASN A C 1
ATOM 4115 O O . ASN A 1 504 ? 13.947 17.923 -21.092 1.00 87.81 504 ASN A O 1
ATOM 4119 N N . GLU A 1 505 ? 15.149 19.580 -21.972 1.00 91.06 505 GLU A N 1
ATOM 4120 C CA . GLU A 1 505 ? 14.509 20.628 -21.170 1.00 91.06 505 GLU A CA 1
ATOM 4121 C C . GLU A 1 505 ? 13.039 20.840 -21.556 1.00 91.06 505 GLU A C 1
ATOM 4123 O O . GLU A 1 505 ? 12.209 21.084 -20.677 1.00 91.06 505 GLU A O 1
ATOM 4128 N N . GLY A 1 506 ? 12.703 20.715 -22.844 1.00 91.75 506 GLY A N 1
ATOM 4129 C CA . GLY A 1 506 ? 11.327 20.682 -23.343 1.00 91.75 506 GLY A CA 1
ATOM 4130 C C . GLY A 1 506 ? 10.525 19.531 -22.740 1.00 91.75 506 GLY A C 1
ATOM 4131 O O . GLY A 1 506 ? 9.513 19.772 -22.086 1.00 91.75 506 GLY A O 1
ATOM 4132 N N . LEU A 1 507 ? 11.037 18.304 -22.846 1.00 84.88 507 LEU A N 1
ATOM 4133 C CA . LEU A 1 507 ? 10.422 17.111 -22.257 1.00 84.88 507 LEU A CA 1
ATOM 4134 C C . LEU A 1 507 ? 10.274 17.225 -20.738 1.00 84.88 507 LEU A C 1
ATOM 4136 O O . LEU A 1 507 ? 9.262 16.814 -20.176 1.00 84.88 507 LEU A O 1
ATOM 4140 N N . LYS A 1 508 ? 11.256 17.812 -20.046 1.00 88.12 508 LYS A N 1
ATOM 4141 C CA . LYS A 1 508 ? 11.168 18.055 -18.601 1.00 88.12 508 LYS A CA 1
ATOM 4142 C C . LYS A 1 508 ? 10.053 19.048 -18.260 1.00 88.12 508 LYS A C 1
ATOM 4144 O O . LYS A 1 508 ? 9.349 18.836 -17.274 1.00 88.12 508 LYS A O 1
ATOM 4149 N N . ARG A 1 509 ? 9.877 20.104 -19.061 1.00 95.50 509 ARG A N 1
ATOM 4150 C CA . ARG A 1 509 ? 8.768 21.061 -18.914 1.00 95.50 509 ARG A CA 1
ATOM 4151 C C . ARG A 1 509 ? 7.416 20.390 -19.156 1.00 95.50 509 ARG A C 1
ATOM 4153 O O . ARG A 1 509 ? 6.542 20.518 -18.309 1.00 95.50 509 ARG A O 1
ATOM 4160 N N . GLU A 1 510 ? 7.271 19.621 -20.232 1.00 88.69 510 GLU A N 1
ATOM 4161 C CA . GLU A 1 510 ? 6.040 18.872 -20.532 1.00 88.69 510 GLU A CA 1
ATOM 4162 C C . GLU A 1 510 ? 5.715 17.832 -19.453 1.00 88.69 510 GLU A C 1
ATOM 4164 O O . GLU A 1 510 ? 4.575 17.732 -19.009 1.00 88.69 510 GLU A O 1
ATOM 4169 N N . LYS A 1 511 ? 6.721 17.102 -18.957 1.00 92.12 511 LYS A N 1
ATOM 4170 C CA . LYS A 1 511 ? 6.561 16.157 -17.844 1.00 92.12 511 LYS A CA 1
ATOM 4171 C C . LYS A 1 511 ? 6.049 16.847 -16.580 1.00 92.12 511 LYS A C 1
ATOM 4173 O O . LYS A 1 511 ? 5.177 16.304 -15.905 1.00 92.12 511 LYS A O 1
ATOM 4178 N N . ASN A 1 512 ? 6.599 18.014 -16.246 1.00 87.00 512 ASN A N 1
ATOM 4179 C CA . ASN A 1 512 ? 6.147 18.784 -15.090 1.00 87.00 512 ASN A CA 1
ATOM 4180 C C . ASN A 1 512 ? 4.718 19.305 -15.299 1.00 87.00 512 ASN A C 1
ATOM 4182 O O . ASN A 1 512 ? 3.903 19.165 -14.393 1.00 87.00 512 ASN A O 1
ATOM 4186 N N . GLN A 1 513 ? 4.392 19.797 -16.499 1.00 95.12 513 GLN A N 1
ATOM 4187 C CA . GLN A 1 513 ? 3.036 20.229 -16.849 1.00 95.12 513 GLN A CA 1
ATOM 4188 C C . GLN A 1 513 ? 2.023 19.086 -16.702 1.00 95.12 513 GLN A C 1
ATOM 4190 O O . GLN A 1 513 ? 1.005 19.245 -16.039 1.00 95.12 513 GLN A O 1
ATOM 4195 N N . LEU A 1 514 ? 2.328 17.900 -17.238 1.00 90.12 514 LEU A N 1
ATOM 4196 C CA . LEU A 1 514 ? 1.470 16.719 -17.101 1.00 90.12 514 LEU A CA 1
ATOM 4197 C C . LEU A 1 514 ? 1.300 16.288 -15.638 1.00 90.12 514 LEU A C 1
ATOM 4199 O O . LEU A 1 514 ? 0.223 15.840 -15.248 1.00 90.12 514 LEU A O 1
ATOM 4203 N N . ALA A 1 515 ? 2.345 16.415 -14.817 1.00 88.94 515 ALA A N 1
ATOM 4204 C CA . ALA A 1 515 ? 2.256 16.125 -13.389 1.00 88.94 515 ALA A CA 1
ATOM 4205 C C . ALA A 1 515 ? 1.342 17.124 -12.655 1.00 88.94 515 ALA A C 1
ATOM 4207 O O . ALA A 1 515 ? 0.553 16.712 -11.803 1.00 88.94 515 ALA A O 1
ATOM 4208 N N . GLU A 1 516 ? 1.413 18.413 -12.997 1.00 93.94 516 GLU A N 1
ATOM 4209 C CA . GLU A 1 516 ? 0.520 19.453 -12.471 1.00 93.94 516 GLU A CA 1
ATOM 4210 C C . GLU A 1 516 ? -0.936 19.223 -12.908 1.00 93.94 516 GLU A C 1
ATOM 4212 O O . GLU A 1 516 ? -1.838 19.237 -12.066 1.00 93.94 516 GLU A O 1
ATOM 4217 N N . ASP A 1 517 ? -1.170 18.913 -14.186 1.00 90.50 517 ASP A N 1
ATOM 4218 C CA . ASP A 1 517 ? -2.499 18.605 -14.725 1.00 90.50 517 ASP A CA 1
ATOM 4219 C C . ASP A 1 517 ? -3.111 17.369 -14.047 1.00 90.50 517 ASP A C 1
ATOM 4221 O O . ASP A 1 517 ? -4.271 17.389 -13.626 1.00 90.50 517 ASP A O 1
ATOM 4225 N N . MET A 1 518 ? -2.315 16.314 -13.842 1.00 89.62 518 MET A N 1
ATOM 4226 C CA . MET A 1 518 ? -2.726 15.129 -13.082 1.00 89.62 518 MET A CA 1
ATOM 4227 C C . MET A 1 518 ? -3.110 15.466 -11.636 1.00 89.62 518 MET A C 1
ATOM 4229 O O . MET A 1 518 ? -4.113 14.958 -11.130 1.00 89.62 518 MET A O 1
ATOM 4233 N N . GLN A 1 519 ? -2.358 16.340 -10.961 1.00 92.00 519 GLN A N 1
ATOM 4234 C CA . GLN A 1 519 ? -2.708 16.794 -9.612 1.00 92.00 519 GLN A CA 1
ATOM 4235 C C . GLN A 1 519 ? -4.003 17.617 -9.596 1.00 92.00 519 GLN A C 1
ATOM 4237 O O . GLN A 1 519 ? -4.806 17.469 -8.672 1.00 92.00 519 GLN A O 1
ATOM 4242 N N . MET A 1 520 ? -4.236 18.466 -10.602 1.00 94.19 520 MET A N 1
ATOM 4243 C CA . MET A 1 520 ? -5.482 19.229 -10.734 1.00 94.19 520 MET A CA 1
ATOM 4244 C C . MET A 1 520 ? -6.688 18.315 -10.974 1.00 94.19 520 MET A C 1
ATOM 4246 O O . MET A 1 520 ? -7.711 18.475 -10.306 1.00 94.19 520 MET A O 1
ATOM 4250 N N . LEU A 1 521 ? -6.556 17.315 -11.850 1.00 89.88 521 LEU A N 1
ATOM 4251 C CA . LEU A 1 521 ? -7.591 16.301 -12.075 1.00 89.88 521 LEU A CA 1
ATOM 4252 C C . LEU A 1 521 ? -7.887 15.501 -10.806 1.00 89.88 521 LEU A C 1
ATOM 4254 O O . LEU A 1 521 ? -9.052 15.294 -10.472 1.00 89.88 521 LEU A O 1
ATOM 4258 N N . HIS A 1 522 ? -6.855 15.107 -10.056 1.00 87.50 522 HIS A N 1
ATOM 4259 C CA . HIS A 1 522 ? -7.038 14.404 -8.790 1.00 87.50 522 HIS A CA 1
ATOM 4260 C C . HIS A 1 522 ? -7.809 15.258 -7.770 1.00 87.50 522 HIS A C 1
ATOM 4262 O O . HIS A 1 522 ? -8.772 14.779 -7.174 1.00 87.50 522 HIS A O 1
ATOM 4268 N N . LYS A 1 523 ? -7.465 16.548 -7.639 1.00 94.38 523 LYS A N 1
ATOM 4269 C CA . LYS A 1 523 ? -8.203 17.497 -6.786 1.00 94.38 523 LYS A CA 1
ATOM 4270 C C . LYS A 1 523 ? -9.656 17.673 -7.235 1.00 94.38 523 LYS A C 1
ATOM 4272 O O . LYS A 1 523 ? -10.544 17.697 -6.387 1.00 94.38 523 LYS A O 1
ATOM 4277 N N . ARG A 1 524 ? -9.926 17.773 -8.543 1.00 95.81 524 ARG A N 1
ATOM 4278 C CA . ARG A 1 524 ? -11.302 17.900 -9.054 1.00 95.81 524 ARG A CA 1
ATOM 4279 C C . ARG A 1 524 ? -12.114 16.627 -8.826 1.00 95.81 524 ARG A C 1
ATOM 4281 O O . ARG A 1 524 ? -13.265 16.724 -8.416 1.00 95.81 524 ARG A O 1
ATOM 4288 N N . ASN A 1 525 ? -11.521 15.453 -9.032 1.00 85.62 525 ASN A N 1
ATOM 4289 C CA . ASN A 1 525 ? -12.161 14.177 -8.712 1.00 85.62 525 ASN A CA 1
ATOM 4290 C C . ASN A 1 525 ? -12.480 14.070 -7.221 1.00 85.62 525 ASN A C 1
ATOM 4292 O O . ASN A 1 525 ? -13.589 13.682 -6.875 1.00 85.62 525 ASN A O 1
ATOM 4296 N N . GLN A 1 526 ? -11.558 14.482 -6.348 1.00 93.50 526 GLN A N 1
ATOM 4297 C CA . GLN A 1 526 ? -11.802 14.523 -4.908 1.00 93.50 526 GLN A CA 1
ATOM 4298 C C . GLN A 1 526 ? -12.958 15.473 -4.555 1.00 93.50 526 GLN A C 1
ATOM 4300 O O . GLN A 1 526 ? -13.828 15.107 -3.774 1.00 93.50 526 GLN A O 1
ATOM 4305 N N . GLN A 1 527 ? -13.020 16.662 -5.165 1.00 93.44 527 GLN A N 1
ATOM 4306 C CA . GLN A 1 527 ? -14.146 17.588 -4.984 1.00 93.44 527 GLN A CA 1
ATOM 4307 C C . GLN A 1 527 ? -15.477 16.977 -5.432 1.00 93.44 527 GLN A C 1
ATOM 4309 O O . GLN A 1 527 ? -16.451 17.053 -4.693 1.00 93.44 527 GLN A O 1
ATOM 4314 N N . MET A 1 528 ? -15.518 16.340 -6.606 1.00 92.12 528 MET A N 1
ATOM 4315 C CA . MET A 1 528 ? -16.731 15.678 -7.098 1.00 92.12 528 MET A CA 1
ATOM 4316 C C . MET A 1 528 ? -17.153 14.510 -6.204 1.00 92.12 528 MET A C 1
ATOM 4318 O O . MET A 1 528 ? -18.342 14.328 -5.976 1.00 92.12 528 MET A O 1
ATOM 4322 N N . GLN A 1 529 ? -16.207 13.738 -5.663 1.00 90.56 529 GLN A N 1
ATOM 4323 C CA . GLN A 1 529 ? -16.512 12.691 -4.684 1.00 90.56 529 GLN A CA 1
ATOM 4324 C C . GLN A 1 529 ? -17.155 13.277 -3.423 1.00 90.56 529 GLN A C 1
ATOM 4326 O O . GLN A 1 529 ? -18.167 12.755 -2.969 1.00 90.56 529 GLN A O 1
ATOM 4331 N N . THR A 1 530 ? -16.634 14.394 -2.908 1.00 93.50 530 THR A N 1
ATOM 4332 C CA . THR A 1 530 ? -17.250 15.106 -1.780 1.00 93.50 530 THR A CA 1
ATOM 4333 C C . THR A 1 530 ? -18.643 15.643 -2.127 1.00 93.50 530 THR A C 1
ATOM 4335 O O . THR A 1 530 ? -19.555 15.522 -1.318 1.00 93.50 530 THR A O 1
ATOM 4338 N N . GLU A 1 531 ? -18.840 16.208 -3.324 1.00 94.56 531 GLU A N 1
ATOM 4339 C CA . GLU A 1 531 ? -20.159 16.663 -3.799 1.00 94.56 531 GLU A CA 1
ATOM 4340 C C . GLU A 1 531 ? -21.161 15.493 -3.889 1.00 94.56 531 GLU A C 1
ATOM 4342 O O . GLU A 1 531 ? -22.304 15.631 -3.458 1.00 94.56 531 GLU A O 1
ATOM 4347 N N . ILE A 1 532 ? -20.735 14.328 -4.393 1.00 91.81 532 ILE A N 1
ATOM 4348 C CA . ILE A 1 532 ? -21.556 13.106 -4.443 1.00 91.81 532 ILE A CA 1
ATOM 4349 C C . ILE A 1 532 ? -21.921 12.637 -3.033 1.00 91.81 532 ILE A C 1
ATOM 4351 O O . ILE A 1 532 ? -23.074 12.280 -2.798 1.00 91.81 532 ILE A O 1
ATOM 4355 N N . GLU A 1 533 ? -20.970 12.643 -2.099 1.00 93.75 533 GLU A N 1
ATOM 4356 C CA . GLU A 1 533 ? -21.217 12.217 -0.720 1.00 93.75 533 GLU A CA 1
ATOM 4357 C C . GLU A 1 533 ? -22.214 13.148 -0.018 1.00 93.75 533 GLU A C 1
ATOM 4359 O O . GLU A 1 533 ? -23.171 12.678 0.592 1.00 93.75 533 GLU A O 1
ATOM 4364 N N . LEU A 1 534 ? -22.085 14.465 -0.212 1.00 94.00 534 LEU A N 1
ATOM 4365 C CA . LEU A 1 534 ? -23.057 15.441 0.290 1.00 94.00 534 LEU A CA 1
ATOM 4366 C C . LEU A 1 534 ? -24.458 15.229 -0.303 1.00 94.00 534 LEU A C 1
ATOM 4368 O O . LEU A 1 534 ? -25.449 15.338 0.415 1.00 94.00 534 LEU A O 1
ATOM 4372 N N . LEU A 1 535 ? -24.563 14.891 -1.593 1.00 91.50 535 LEU A N 1
ATOM 4373 C CA . LEU A 1 535 ? -25.851 14.564 -2.217 1.00 91.50 535 LEU A CA 1
ATOM 4374 C C . LEU A 1 535 ? -26.443 13.256 -1.670 1.00 91.50 535 LEU A C 1
ATOM 4376 O O . LEU A 1 535 ? -27.657 13.164 -1.489 1.00 91.50 535 LEU A O 1
ATOM 4380 N N . ARG A 1 536 ? -25.613 12.249 -1.375 1.00 88.94 536 ARG A N 1
ATOM 4381 C CA . ARG A 1 536 ? -26.049 11.004 -0.717 1.00 88.94 536 ARG A CA 1
ATOM 4382 C C . ARG A 1 536 ? -26.540 11.267 0.707 1.00 88.94 536 ARG A C 1
ATOM 4384 O O . ARG A 1 536 ? -27.592 10.754 1.091 1.00 88.94 536 ARG A O 1
ATOM 4391 N N . GLU A 1 537 ? -25.842 12.106 1.468 1.00 89.12 537 GLU A N 1
ATOM 4392 C CA . GLU A 1 537 ? -26.293 12.565 2.787 1.00 89.12 537 GLU A CA 1
ATOM 4393 C C . GLU A 1 537 ? -27.617 13.342 2.691 1.00 89.12 537 GLU A C 1
ATOM 4395 O O . GLU A 1 537 ? -28.547 13.094 3.457 1.00 89.12 537 GLU A O 1
ATOM 4400 N N . GLU A 1 538 ? -27.772 14.229 1.705 1.00 90.38 538 GLU A N 1
ATOM 4401 C CA . GLU A 1 538 ? -29.025 14.966 1.511 1.00 90.38 538 GLU A CA 1
ATOM 4402 C C . GLU A 1 538 ? -30.195 14.028 1.166 1.00 90.38 538 GLU A C 1
ATOM 4404 O O . GLU A 1 538 ? -31.299 14.180 1.699 1.00 90.38 538 GLU A O 1
ATOM 4409 N N . LEU A 1 539 ? -29.962 13.017 0.322 1.00 82.25 539 LEU A N 1
ATOM 4410 C CA . LEU A 1 539 ? -30.968 12.011 -0.028 1.00 82.25 539 LEU A CA 1
ATOM 4411 C C . LEU A 1 539 ? -31.335 11.111 1.158 1.00 82.25 539 LEU A C 1
ATOM 4413 O O . LEU A 1 539 ? -32.513 10.801 1.341 1.00 82.25 539 LEU A O 1
ATOM 4417 N N . THR A 1 540 ? -30.371 10.722 1.994 1.00 78.25 540 THR A N 1
ATOM 4418 C CA . THR A 1 540 ? -30.646 9.913 3.194 1.00 78.25 540 THR A CA 1
ATOM 4419 C C . THR A 1 540 ? -31.422 10.698 4.252 1.00 78.25 540 THR A C 1
ATOM 4421 O O . THR A 1 540 ? -32.340 10.144 4.861 1.00 78.25 540 THR A O 1
ATOM 4424 N N . VAL A 1 541 ? -31.147 11.996 4.426 1.00 74.69 541 VAL A N 1
ATOM 4425 C CA . VAL A 1 541 ? -31.932 12.868 5.317 1.00 74.69 541 VAL A CA 1
ATOM 4426 C C . VAL A 1 541 ? -33.354 13.064 4.783 1.00 74.69 541 VAL A C 1
ATOM 4428 O O . VAL A 1 541 ? -34.306 12.907 5.544 1.00 74.69 541 VAL A O 1
ATOM 4431 N N . ARG A 1 542 ? -33.530 13.314 3.477 1.00 68.12 542 ARG A N 1
ATOM 4432 C CA . ARG A 1 542 ? -34.870 13.435 2.868 1.00 68.12 542 ARG A CA 1
ATOM 4433 C C . ARG A 1 542 ? -35.665 12.126 2.902 1.00 68.12 542 ARG A C 1
ATOM 4435 O O . ARG A 1 542 ? -36.883 12.166 3.029 1.00 68.12 542 ARG A O 1
ATOM 4442 N N . SER A 1 543 ? -34.999 10.972 2.846 1.00 59.28 543 SER A N 1
ATOM 4443 C CA . SER A 1 543 ? -35.647 9.655 2.953 1.00 59.28 543 SER A CA 1
ATOM 4444 C C . SER A 1 543 ? -36.269 9.405 4.339 1.00 59.28 543 SER A C 1
ATOM 4446 O O . SER A 1 543 ? -37.292 8.730 4.445 1.00 59.28 543 SER A O 1
ATOM 4448 N N . ARG A 1 544 ? -35.731 10.018 5.408 1.00 56.66 544 ARG A N 1
ATOM 4449 C CA . ARG A 1 544 ? -36.309 9.934 6.766 1.00 56.66 544 ARG A CA 1
ATOM 4450 C C . ARG A 1 544 ? -37.586 10.759 6.956 1.00 56.66 544 ARG A C 1
ATOM 4452 O O . ARG A 1 544 ? -38.327 10.493 7.894 1.00 56.66 544 ARG A O 1
ATOM 4459 N N . GLU A 1 545 ? -37.858 11.712 6.069 1.00 51.69 545 GLU A N 1
ATOM 4460 C CA . GLU A 1 545 ? -39.104 12.494 6.037 1.00 51.69 545 GLU A CA 1
ATOM 4461 C C . GLU A 1 545 ? -40.037 12.049 4.901 1.00 51.69 545 GLU A C 1
ATOM 4463 O O . GLU A 1 545 ? -40.967 12.767 4.528 1.00 51.69 545 GLU A O 1
ATOM 4468 N N . SER A 1 546 ? -39.815 10.857 4.334 1.00 49.38 546 SER A N 1
ATOM 4469 C CA . SER A 1 546 ? -40.787 10.282 3.414 1.00 49.38 546 SER A CA 1
ATOM 4470 C C . SER A 1 546 ? -42.080 10.003 4.198 1.00 49.38 546 SER A C 1
ATOM 4472 O O . SER A 1 546 ? -42.018 9.286 5.201 1.00 49.38 546 SER A O 1
ATOM 4474 N N . PRO A 1 547 ? -43.242 10.549 3.779 1.00 58.38 547 PRO A N 1
ATOM 4475 C CA . PRO A 1 547 ? -44.527 10.273 4.417 1.00 58.38 547 PRO A CA 1
ATOM 4476 C C . PRO A 1 547 ? -44.686 8.765 4.579 1.00 58.38 547 PRO A C 1
ATOM 4478 O O . PRO A 1 547 ? -44.375 8.044 3.626 1.00 58.38 547 PRO A O 1
ATOM 4481 N N . GLU A 1 548 ? -45.119 8.303 5.762 1.00 59.25 548 GLU A N 1
ATOM 4482 C CA . GLU A 1 548 ? -45.365 6.882 6.036 1.00 59.25 548 GLU A CA 1
ATOM 4483 C C . GLU A 1 548 ? -45.998 6.247 4.803 1.00 59.25 548 GLU A C 1
ATOM 4485 O O . GLU A 1 548 ? -47.099 6.630 4.402 1.00 59.25 548 GLU A O 1
ATOM 4490 N N . ILE A 1 549 ? -45.261 5.334 4.159 1.00 60.75 549 ILE A N 1
ATOM 4491 C CA . ILE A 1 549 ? -45.726 4.642 2.960 1.00 60.75 549 ILE A CA 1
ATOM 4492 C C . ILE A 1 549 ? -47.061 4.022 3.342 1.00 60.75 549 ILE A C 1
ATOM 4494 O O . ILE A 1 549 ? -47.098 3.080 4.137 1.00 60.75 549 ILE A O 1
ATOM 4498 N N . VAL A 1 550 ? -48.147 4.598 2.826 1.00 66.12 550 VAL A N 1
ATOM 4499 C CA . VAL A 1 550 ? -49.508 4.180 3.137 1.00 66.12 550 VAL A CA 1
ATOM 4500 C C . VAL A 1 550 ? -49.605 2.720 2.722 1.00 66.12 550 VAL A C 1
ATOM 4502 O O . VAL A 1 550 ? -49.579 2.389 1.538 1.00 66.12 550 VAL A O 1
ATOM 4505 N N . LYS A 1 551 ? -49.606 1.821 3.708 1.00 79.56 551 LYS A N 1
ATOM 4506 C CA . LYS A 1 551 ? -49.651 0.380 3.467 1.00 79.56 551 LYS A CA 1
ATOM 4507 C C . LYS A 1 551 ? -51.079 0.041 3.054 1.00 79.56 551 LYS A C 1
ATOM 4509 O O . LYS A 1 551 ? -51.980 0.031 3.890 1.00 79.56 551 LYS A O 1
ATOM 4514 N N . TYR A 1 552 ? -51.282 -0.243 1.774 1.00 87.19 552 TYR A N 1
ATOM 4515 C CA . TYR A 1 552 ? -52.564 -0.716 1.257 1.00 87.19 552 TYR A CA 1
ATOM 4516 C C . TYR A 1 552 ? -52.798 -2.132 1.777 1.00 87.19 552 TYR A C 1
ATOM 4518 O O . TYR A 1 552 ? -51.888 -2.956 1.742 1.00 87.19 552 TYR A O 1
ATOM 4526 N N . SER A 1 553 ? -53.982 -2.426 2.304 1.00 91.81 553 SER A N 1
ATOM 4527 C CA . SER A 1 553 ? -54.324 -3.765 2.796 1.00 91.81 553 SER A CA 1
ATOM 4528 C C . SER A 1 553 ? -55.426 -4.364 1.936 1.00 91.81 553 SER A C 1
ATOM 4530 O O . SER A 1 553 ? -56.408 -3.695 1.626 1.00 91.81 553 SER A O 1
ATOM 4532 N N . CYS A 1 554 ? -55.254 -5.621 1.529 1.00 92.69 554 CYS A N 1
ATOM 4533 C CA . CYS A 1 554 ? -56.293 -6.342 0.807 1.00 92.69 554 CYS A CA 1
ATOM 4534 C C . CYS A 1 554 ? -57.475 -6.603 1.756 1.00 92.69 554 CYS A C 1
ATOM 4536 O O . CYS A 1 554 ? -57.265 -7.215 2.804 1.00 92.69 554 CYS A O 1
ATOM 4538 N N . PRO A 1 555 ? -58.710 -6.204 1.416 1.00 89.62 555 PRO A N 1
ATOM 4539 C CA . PRO A 1 555 ? -59.852 -6.334 2.322 1.00 89.62 555 PRO A CA 1
ATOM 4540 C C . PRO A 1 555 ? -60.278 -7.788 2.576 1.00 89.62 555 PRO A C 1
ATOM 4542 O O . PRO A 1 555 ? -60.987 -8.047 3.542 1.00 89.62 555 PRO A O 1
ATOM 4545 N N . ILE A 1 556 ? -59.848 -8.734 1.735 1.00 90.19 556 ILE A N 1
ATOM 4546 C CA . ILE A 1 556 ? -60.261 -10.142 1.817 1.00 90.19 556 ILE A CA 1
ATOM 4547 C C . ILE A 1 556 ? -59.351 -10.924 2.769 1.00 90.19 556 ILE A C 1
ATOM 4549 O O . ILE A 1 556 ? -59.828 -11.611 3.666 1.00 90.19 556 ILE A O 1
ATOM 4553 N N . CYS A 1 557 ? -58.030 -10.802 2.609 1.00 91.94 557 CYS A N 1
ATOM 4554 C CA . CYS A 1 557 ? -57.054 -11.579 3.387 1.00 91.94 557 CYS A CA 1
ATOM 4555 C C . CYS A 1 557 ? -56.189 -10.734 4.340 1.00 91.94 557 CYS A C 1
ATOM 4557 O O . CYS A 1 557 ? -55.332 -11.271 5.042 1.00 91.94 557 CYS A O 1
ATOM 4559 N N . ASN A 1 558 ? -56.377 -9.412 4.344 1.00 91.44 558 ASN A N 1
ATOM 4560 C CA . ASN A 1 558 ? -55.670 -8.436 5.174 1.00 91.44 558 ASN A CA 1
ATOM 4561 C C . ASN A 1 558 ? -54.138 -8.372 4.976 1.00 91.44 558 ASN A C 1
ATOM 4563 O O . ASN A 1 558 ? -53.413 -7.820 5.809 1.00 91.44 558 ASN A O 1
ATOM 4567 N N . LYS A 1 559 ? -53.615 -8.915 3.867 1.00 90.81 559 LYS A N 1
ATOM 4568 C CA . LYS A 1 559 ? -52.202 -8.756 3.486 1.00 90.81 559 LYS A CA 1
ATOM 4569 C C . LYS A 1 559 ? -51.911 -7.293 3.143 1.00 90.81 559 LYS A C 1
ATOM 4571 O O . LYS A 1 559 ? -52.729 -6.637 2.502 1.00 90.81 559 LYS A O 1
ATOM 4576 N N . LYS A 1 560 ? -50.754 -6.786 3.582 1.00 90.44 560 LYS A N 1
ATOM 4577 C CA . LYS A 1 560 ? -50.311 -5.396 3.381 1.00 90.44 560 LYS A CA 1
ATOM 4578 C C . LYS A 1 560 ? -49.348 -5.303 2.197 1.00 90.44 560 LYS A C 1
ATOM 4580 O O . LYS A 1 560 ? -48.428 -6.109 2.095 1.00 90.44 560 LYS A O 1
ATOM 4585 N N . PHE A 1 561 ? -49.513 -4.281 1.369 1.00 90.25 561 PHE A N 1
ATOM 4586 C CA . PHE A 1 561 ? -48.741 -4.046 0.156 1.00 90.25 561 PHE A CA 1
ATOM 4587 C C . PHE A 1 561 ? -48.187 -2.624 0.138 1.00 90.25 561 PHE A C 1
ATOM 4589 O O . PHE A 1 561 ? -48.770 -1.690 0.693 1.00 90.25 561 PHE A O 1
ATOM 4596 N N . ARG A 1 562 ? -47.026 -2.471 -0.502 1.00 86.00 562 ARG A N 1
ATOM 4597 C CA . ARG A 1 562 ? -46.304 -1.193 -0.601 1.00 86.00 562 ARG A CA 1
ATOM 4598 C C . ARG A 1 562 ? -46.813 -0.293 -1.732 1.00 86.00 562 ARG A C 1
ATOM 4600 O O . ARG A 1 562 ? -46.427 0.865 -1.794 1.00 86.00 562 ARG A O 1
ATOM 4607 N N . SER A 1 563 ? -47.652 -0.822 -2.620 1.00 87.12 563 SER A N 1
ATOM 4608 C CA . SER A 1 563 ? -48.192 -0.124 -3.788 1.00 87.12 563 SER A CA 1
ATOM 4609 C C . SER A 1 563 ? -49.656 -0.522 -3.993 1.00 87.12 563 SER A C 1
ATOM 4611 O O . SER A 1 563 ? -49.982 -1.691 -3.758 1.00 87.12 563 SER A O 1
ATOM 4613 N N . PRO A 1 564 ? -50.527 0.402 -4.436 1.00 87.81 564 PRO A N 1
ATOM 4614 C CA . PRO A 1 564 ? -51.919 0.087 -4.746 1.00 87.81 564 PRO A CA 1
ATOM 4615 C C . PRO A 1 564 ? -52.034 -0.937 -5.885 1.00 87.81 564 PRO A C 1
ATOM 4617 O O . PRO A 1 564 ? -52.869 -1.827 -5.794 1.00 87.81 564 PRO A O 1
ATOM 4620 N N . VAL A 1 565 ? -51.123 -0.904 -6.867 1.00 91.94 565 VAL A N 1
ATOM 4621 C CA . VAL A 1 565 ? -51.092 -1.862 -7.993 1.00 91.94 565 VAL A CA 1
ATOM 4622 C C . VAL A 1 565 ? -50.910 -3.299 -7.497 1.00 91.94 565 VAL A C 1
ATOM 4624 O O . VAL A 1 565 ? -51.601 -4.209 -7.935 1.00 91.94 565 VAL A O 1
ATOM 4627 N N . LEU A 1 566 ? -50.035 -3.501 -6.506 1.00 91.94 566 LEU A N 1
ATOM 4628 C CA . LEU A 1 566 ? -49.818 -4.824 -5.913 1.00 91.94 566 LEU A CA 1
ATOM 4629 C C . LEU A 1 566 ? -51.023 -5.295 -5.083 1.00 91.94 566 LEU A C 1
ATOM 4631 O O . LEU A 1 566 ? -51.246 -6.497 -4.957 1.00 91.94 566 LEU A O 1
ATOM 4635 N N . VAL A 1 567 ? -51.789 -4.365 -4.496 1.00 94.69 567 VAL A N 1
ATOM 4636 C CA . VAL A 1 567 ? -53.061 -4.695 -3.834 1.00 94.69 567 VAL A CA 1
ATOM 4637 C C . VAL A 1 567 ? -54.103 -5.122 -4.861 1.00 94.69 567 VAL A C 1
ATOM 4639 O O . VAL A 1 567 ? -54.833 -6.067 -4.582 1.00 94.69 567 VAL A O 1
ATOM 4642 N N . GLU A 1 568 ? -54.177 -4.445 -6.009 1.00 91.88 568 GLU A N 1
ATOM 4643 C CA . GLU A 1 568 ? -55.136 -4.738 -7.080 1.00 91.88 568 GLU A CA 1
ATOM 4644 C C . GLU A 1 568 ? -54.861 -6.110 -7.697 1.00 91.88 568 GLU A C 1
ATOM 4646 O O . GLU A 1 568 ? -55.745 -6.964 -7.672 1.00 91.88 568 GLU A O 1
ATOM 4651 N N . GLU A 1 569 ? -53.619 -6.378 -8.110 1.00 94.12 569 GLU A N 1
ATOM 4652 C CA . GLU A 1 569 ? -53.215 -7.688 -8.643 1.00 94.12 569 GLU A CA 1
ATOM 4653 C C . GLU A 1 569 ? -53.473 -8.817 -7.639 1.00 94.12 569 GLU A C 1
ATOM 4655 O O . GLU A 1 569 ? -53.947 -9.899 -7.990 1.00 94.12 569 GLU A O 1
ATOM 4660 N N . HIS A 1 570 ? -53.195 -8.575 -6.354 1.00 95.19 570 HIS A N 1
ATOM 4661 C CA . HIS A 1 570 ? -53.494 -9.566 -5.333 1.00 95.19 570 HIS A CA 1
ATOM 4662 C C . HIS A 1 570 ? -54.998 -9.740 -5.105 1.00 95.19 570 HIS A C 1
ATOM 4664 O O . HIS A 1 570 ? -55.438 -10.860 -4.859 1.00 95.19 570 HIS A O 1
ATOM 4670 N N . ALA A 1 571 ? -55.781 -8.660 -5.140 1.00 92.75 571 ALA A N 1
ATOM 4671 C CA . ALA A 1 571 ? -57.220 -8.714 -4.921 1.00 92.75 571 ALA A CA 1
ATOM 4672 C C . ALA A 1 571 ? -57.918 -9.543 -6.002 1.00 92.75 571 ALA A C 1
ATOM 4674 O O . ALA A 1 571 ? -58.790 -10.329 -5.648 1.00 92.75 571 ALA A O 1
ATOM 4675 N N . GLU A 1 572 ? -57.496 -9.441 -7.266 1.00 93.00 572 GLU A N 1
ATOM 4676 C CA . GLU A 1 572 ? -58.026 -10.269 -8.359 1.00 93.00 572 GLU A CA 1
ATOM 4677 C C . GLU A 1 572 ? -57.855 -11.765 -8.064 1.00 93.00 572 GLU A C 1
ATOM 4679 O O . GLU A 1 572 ? -58.821 -12.521 -8.097 1.00 93.00 572 GLU A O 1
ATOM 4684 N N . ILE A 1 573 ? -56.657 -12.176 -7.644 1.00 93.00 573 ILE A N 1
ATOM 4685 C CA . ILE A 1 573 ? -56.375 -13.577 -7.295 1.00 93.00 573 ILE A CA 1
ATOM 4686 C C . ILE A 1 573 ? -57.108 -13.985 -6.006 1.00 93.00 573 ILE A C 1
ATOM 4688 O O . ILE A 1 573 ? -57.630 -15.089 -5.880 1.00 93.00 573 ILE A O 1
ATOM 4692 N N . CYS A 1 574 ? -57.153 -13.090 -5.019 1.00 93.00 574 CYS A N 1
ATOM 4693 C CA . CYS A 1 574 ? -57.722 -13.379 -3.707 1.00 93.00 574 CYS A CA 1
ATOM 4694 C C . CYS A 1 574 ? -59.252 -13.514 -3.733 1.00 93.00 574 CYS A C 1
ATOM 4696 O O . CYS A 1 574 ? -59.809 -14.143 -2.832 1.00 93.00 574 CYS A O 1
ATOM 4698 N N . ILE A 1 575 ? -59.924 -12.910 -4.719 1.00 91.81 575 ILE A N 1
ATOM 4699 C CA . ILE A 1 575 ? -61.362 -13.084 -4.958 1.00 91.81 575 ILE A CA 1
ATOM 4700 C C . ILE A 1 575 ? -61.646 -14.500 -5.469 1.00 91.81 575 ILE A C 1
ATOM 4702 O O . ILE A 1 575 ? -62.586 -15.132 -4.990 1.00 91.81 575 ILE A O 1
ATOM 4706 N N . ASP A 1 576 ? -60.818 -15.008 -6.380 1.00 88.06 576 ASP A N 1
ATOM 4707 C CA . ASP A 1 576 ? -6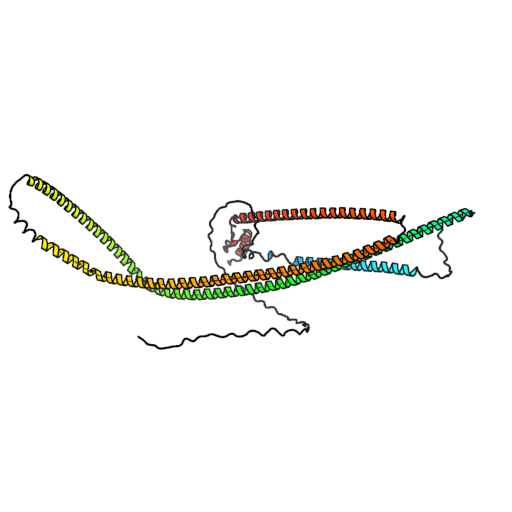1.026 -16.315 -7.011 1.00 88.06 576 ASP A CA 1
ATOM 4708 C C . ASP A 1 576 ? -60.714 -17.496 -6.072 1.00 88.06 576 ASP A C 1
ATOM 4710 O O . ASP A 1 576 ? -61.321 -18.560 -6.188 1.00 88.06 576 ASP A O 1
ATOM 4714 N N . ASP A 1 577 ? -59.817 -17.301 -5.100 1.00 81.88 577 ASP A N 1
ATOM 4715 C CA . ASP A 1 577 ? -59.402 -18.330 -4.132 1.00 81.88 577 ASP A CA 1
ATOM 4716 C C . ASP A 1 577 ? -60.334 -18.475 -2.907 1.00 81.88 577 ASP A C 1
ATOM 4718 O O . ASP A 1 577 ? -60.091 -19.322 -2.039 1.00 81.88 577 ASP A O 1
ATOM 4722 N N . GLN A 1 578 ? -61.401 -17.673 -2.787 1.00 72.00 578 GLN A N 1
ATOM 4723 C CA . GLN A 1 578 ? -62.383 -17.847 -1.709 1.00 72.00 578 GLN A CA 1
ATOM 4724 C C . GLN A 1 578 ? -63.388 -18.957 -2.070 1.00 72.00 578 GLN A C 1
ATOM 4726 O O . GLN A 1 578 ? -64.107 -18.838 -3.064 1.00 72.00 578 GLN A O 1
ATOM 4731 N N . PRO A 1 579 ? -63.489 -20.037 -1.273 1.00 68.25 579 PRO A N 1
ATOM 4732 C CA . PRO A 1 579 ? -64.524 -21.041 -1.474 1.00 68.25 579 PRO A CA 1
ATOM 4733 C C . PRO A 1 579 ? -65.896 -20.428 -1.152 1.00 68.25 579 PRO A C 1
ATOM 4735 O O . PRO A 1 579 ? -66.083 -19.883 -0.064 1.00 68.25 579 PRO A O 1
ATOM 4738 N N . TRP A 1 580 ? -66.817 -20.507 -2.117 1.00 58.34 580 TRP A N 1
ATOM 4739 C CA . TRP A 1 580 ? -68.205 -20.034 -2.010 1.00 58.34 580 TRP A CA 1
ATOM 4740 C C . TRP A 1 580 ? -68.979 -20.649 -0.842 1.00 58.34 580 TRP A C 1
ATOM 4742 O O . TRP A 1 580 ? -68.822 -21.871 -0.602 1.00 58.34 580 TRP A O 1
#

Sequence (580 aa):
MASNTNDKFVDLHDYDWECSSLKQKINKSDKLVEPEDFKLDSPSLKQKTNTSDKFMELEDFRSNSSKSSSPDSHSFVVIKSCADLDELSDDDIPDISMLSEQKLLMEEELAKINYETKVKVELVSEVCNENTEKSLNSSGVNQETSSSIKSEEKANGAITFSSTDFNSRDIEVKVTQLIEENTRLKETLIQNNKNMKTQYERIKAWQEDVDRTQESHKQKFVEAKKIISSLKEENETLQRQLHDLRSNFAYEVRTKQYLENSEQYKTESLQAKCNDSEKNKNNSMEGFEDVFKENIKQLSEELYRAKQKLQYQENEYLETKRKLLEENNDLKKQLEQMKTEPTLNTQTDKLQQFLSEQGFCHQEKLYKKYEKTLVEPKLANEQWQKAQKVEENLRDELSQAKGLAEEYRMCYKIATMELQELHKKNTLLLNENQEVILRQQLMALQMTLTECETKRAVAEAQLAVKVEEMKHLSLSMPAEADMFALKTQVDLLKSDFQAERECNEGLKREKNQLAEDMQMLHKRNQQMQTEIELLREELTVRSRESPEIVKYSCPICNKKFRSPVLVEEHAEICIDDQPW

Foldseek 3Di:
DDDDDDDDDDDDDDDDDDDPDDPDDDDDDDDDDDDDDDDDDDDDDDDDDDDDDDDDDDDDDDDDDDDDDDDDDDDDPDPDDPPVPVPDDPVNPPPCVVVVVVVVVVVVVVVVVVVVVVVVVVVVVVVVVVVVVVVVVVPDDPDDDDDDDDDDDDDDDDPPPPDPPPPVVNVVVVVVVVVVVVVVVVVVVVVVVVVVVVVVVVVVVVVVVVVVVVVVVVVVVVVVVVVVVVVVVVVVVVVVVVVVVVVVVVVVVVVVVVVVVVVVVVVVVVVVVVVVVVVVVVVVVVVVVVVVVVVVVVVVVVVVVVVVVVVVVVVVVVVVVVVVVVVVVVVVVVVVVVVVDDDDDDDPPPVVVVVVVVVPPVVVVVVVVVVVVVPPVVVVVVVVVVVVVVVVVVVVVVVVVVVVVVVVVVVVVVVVVVVVVVVVVVVVVVVVVVVVVVVVVVVVVVVVVVVVVVVVVVVVVVVVVVVVVVVVVVVPDDDDPVVVVVVVVVVVVVVVVVVVVVVVVVVVVVVVVVVVVVVVVVVVVVVVVVVVVVVVVVVVVVVVVDPDQPFDAQPQPRDTDSDVVVSVVVNVVSVVPDDD

pLDDT: mean 73.02, std 21.23, range [29.02, 97.38]

InterPro domains:
  IPR013087 Zinc finger C2H2-type [PS50157] (552-579)
  IPR021063 NF-kappa-B essential modulator NEMO, N-terminal [PF11577] (175-235)
  IPR051301 Optineurin/NF-kappa-B Essential Modulator [PTHR31553] (142-481)

Secondary structure (DSSP, 8-state):
---------------------------------PPPP--------------------------------------------GGGGTT--GGGS--HHHHHHHHHHHHHHHHHHHHHHHHHHHHHHHHHHHHHHHHHTTS----------------------------HHHHHHHHHHHHHHHHHHHHHHHHHHHHHHHHHHHHHHHHHHHHHHHHHHHHHHHHHHHHHHHHHHHHHHHHHHHHHHHHHHHHHHHHHHHHHHHHHHHHHHHHHHHHHHHHHHHHHHHHHHHHHHHHHHHHHHHHHHHHHHHHHHHHHHHHHHHHHHHHHHHHHHHHHHHTT-------SSSHHHHHHHHHHHHHHHHHHHHHHTTSTHHHHHHHHHHHHHHHHHHHHHHHHHHHHHHHHHHHHHHHHHHHHHHHHHHHHHHHHHHHHHHHHHHHHHHHHHHHHHHHHHHHHHHHHHHHHHHHHHHTTS-TTHHHHHHHHHHHHHHHHHHHHHHHHHHHHHHHHHHHHHHHHHHHHHHHHHHHHHHHHHHHHHHHTTS-----EE-TTT--EESSHHHHHHHHHHHHHTS--

Organism: Hypothenemus hampei (NCBI:txid57062)